Protein AF-A0A2A6CWN9-F1 (afdb_monomer_lite)

Sequence (409 aa):
MPSPPLPPPSSAAPPPFAFLRPDMPEQEVALRCRLATIDPPFKIISTTSLGQHYALFMKRRIRGGYNLFLKSAESREGFPSPVTQPLQIGGPFVREEAEEVARALETRLSRKPLFSLSHQPAKISIPLSRQLVTLYTVPEAVHETSPDCYLEPGDEVYTECRLAGLTFFHSGIYAGDGLVYHFMNEADASFTSMLRSFAPIKGRIVLEPWIDYVRALYEPPDGSWPTVYRVSYAMRVRSGRAIVEWAEIIRNSKAFTHYDIRKRNCQHFSSLCSTGASFSYDMTNGVKSLGCLLLKPGSTIMGGGRISPRRSLSDFQTTEPEYTSMAPTFPTMEDHKPVKATYPYDGTFENFDGKVLKGDCLLPEPLFYLLIGLLIIAVVVIIVLAVLLYRSKRQYKKVGTNEENDEAI

Radius of gyration: 28.7 Å; chains: 1; bounding box: 131×48×82 Å

Secondary structure (DSSP, 8-state):
-PPPPPPPP---PPPTTTT--TT--HHHHHHHHHHTT---S-EEEEE-TTB-EEEEEEEE-TTSSEEEEEEETT--TTS--GGGSPEE-B--B-HHHHHHHHHHHHHHHTSSSPPPTTSPPTTB----SGGGPEEEEPPTHHHHS-GGGT--TT-EEEEEEEETTEEEEEEEEEEETTEEEEEEE-----HHHHHTTTSPEEEEEEEEEHHHHHHTT---TT-PPPPEEEEE-S--SB-HHHHHHHHHHHHHSSTTSEEBTTTBSHHHHHHHHHHSS---SGGGSHHHHHHHHHS---SS-S--S-------GGGGS------------PPPGGG---B----------B-TTS-B---S-S--HHHHHHHHHHHHHHHHHHHHHHHHHHHHHHHHHHHHHHHTTTS--

Organism: Pristionchus pacificus (NCBI:txid54126)

pLDDT: mean 72.6, std 19.78, range [29.19, 97.81]

Foldseek 3Di:
DDDDDDDPPPPDDPPLCPPDDPPDPPLLVQVCVVCSVPPAPDKDWDAFLQGWTKMWGWDADPVGAIWIWIATSPLDPQDPDPLNDTHGFFDGDHPVVNVVLVVVQRVQRHDPPNPQLQDHPPRTHPDPALQQKWWFWDDPVCLPPPCVVPDDAQWKKWWWADDPNDTDTFIWTDHPPQKTKFKAFPDDPDVVVLVVLVDFTFMAIDIDGSNCSQCQNHDDVVPDGTTMITIDGSAQSHDSNSLNVVSVVVRPDPPQGTDDPAFHHRQQSSSCSRRVFGHGNQNQDPVSVVVCSNRPRHSDPPDPPDDDPPDDPVNSPDPPPPCPPDDPPDDSPPPTDIDRDDDDGQDFTADPVRDTDDRPDDDPPVVVVVVVVVVVVVVVVVVVVVVVVVVVVVVVVVVVVVVVVVVVD

InterPro domains:
  IPR007053 LRAT domain [PF04970] (151-278)
  IPR007053 LRAT domain [PS51934] (160-282)
  IPR053372 Vulval toroid morphogenesis-associated protein [PTHR36948] (1-325)

Structure (mmCIF, N/CA/C/O backbone):
data_AF-A0A2A6CWN9-F1
#
_entry.id   AF-A0A2A6CWN9-F1
#
loop_
_atom_site.group_PDB
_atom_site.id
_atom_site.type_symbol
_atom_site.label_atom_id
_atom_site.label_alt_id
_atom_site.label_comp_id
_atom_site.label_asym_id
_atom_site.label_entity_id
_atom_site.label_seq_id
_atom_site.pdbx_PDB_ins_code
_atom_site.Cartn_x
_atom_site.Cartn_y
_atom_site.Cartn_z
_atom_site.occupancy
_atom_site.B_iso_or_equiv
_atom_site.auth_seq_id
_atom_site.auth_comp_id
_atom_site.auth_asym_id
_atom_site.auth_atom_id
_atom_site.pdbx_PDB_model_num
ATOM 1 N N . MET A 1 1 ? -58.339 -3.499 48.285 1.00 50.09 1 MET A N 1
ATOM 2 C CA . MET A 1 1 ? -58.177 -3.755 46.839 1.00 50.09 1 MET A CA 1
ATOM 3 C C . MET A 1 1 ? -56.914 -4.577 46.652 1.00 50.09 1 MET A C 1
ATOM 5 O O . MET A 1 1 ? -55.934 -4.233 47.306 1.00 50.09 1 MET A O 1
ATOM 9 N N . PRO A 1 2 ? -56.925 -5.666 45.870 1.00 52.50 2 PRO A N 1
ATOM 10 C CA . PRO A 1 2 ? -55.713 -6.434 45.618 1.00 52.50 2 PRO A CA 1
ATOM 11 C C . PRO A 1 2 ? -54.755 -5.615 44.746 1.00 52.50 2 PRO A C 1
ATOM 13 O O . PRO A 1 2 ? -55.181 -4.957 43.797 1.00 52.50 2 PRO A O 1
ATOM 16 N N . SER A 1 3 ? -53.475 -5.624 45.108 1.00 54.97 3 SER A N 1
ATOM 17 C CA . SER A 1 3 ? -52.409 -4.953 44.365 1.00 54.97 3 SER A CA 1
ATOM 18 C C . SER A 1 3 ? -52.314 -5.512 42.941 1.00 54.97 3 SER A C 1
ATOM 20 O O . SER A 1 3 ? -52.465 -6.725 42.765 1.00 54.97 3 SER A O 1
ATOM 22 N N . PRO A 1 4 ? -52.059 -4.671 41.922 1.00 63.31 4 PRO A N 1
ATOM 23 C CA . PRO A 1 4 ? -51.897 -5.152 40.559 1.00 63.31 4 PRO A CA 1
ATOM 24 C C . PRO A 1 4 ? -50.679 -6.087 40.470 1.00 63.31 4 PRO A C 1
ATOM 26 O O . PRO A 1 4 ? -49.675 -5.855 41.152 1.00 63.31 4 PRO A O 1
ATOM 29 N N . PRO A 1 5 ? -50.758 -7.153 39.655 1.00 66.50 5 PRO A N 1
ATOM 30 C CA . PRO A 1 5 ? -49.663 -8.096 39.495 1.00 66.50 5 PRO A CA 1
ATOM 31 C C . PRO A 1 5 ? -48.446 -7.389 38.897 1.00 66.50 5 PRO A C 1
ATOM 33 O O . PRO A 1 5 ? -48.561 -6.607 37.951 1.00 66.50 5 PRO A O 1
ATOM 36 N N . LEU A 1 6 ? -47.274 -7.665 39.471 1.00 64.50 6 LEU A N 1
ATOM 37 C CA . LEU A 1 6 ? -46.003 -7.171 38.956 1.00 64.50 6 LEU A CA 1
ATOM 38 C C . LEU A 1 6 ? -45.772 -7.719 37.537 1.00 64.50 6 LEU A C 1
ATOM 40 O O . LEU A 1 6 ? -46.034 -8.902 37.296 1.00 64.50 6 LEU A O 1
ATOM 44 N N . PRO A 1 7 ? -45.280 -6.888 36.600 1.00 64.50 7 PRO A N 1
ATOM 45 C CA . PRO A 1 7 ? -44.950 -7.349 35.262 1.00 64.50 7 PRO A CA 1
ATOM 46 C C . PRO A 1 7 ? -43.850 -8.419 35.329 1.00 64.50 7 PRO A C 1
ATOM 48 O O . PRO A 1 7 ? -42.964 -8.339 36.188 1.00 64.50 7 PRO A O 1
ATOM 51 N N . PRO A 1 8 ? -43.890 -9.429 34.443 1.00 65.75 8 PRO A N 1
ATOM 52 C CA . PRO A 1 8 ? -42.891 -10.484 34.429 1.00 65.75 8 PRO A CA 1
ATOM 53 C C . PRO A 1 8 ? -41.496 -9.896 34.165 1.00 65.75 8 PRO A C 1
ATOM 55 O O . PRO A 1 8 ? -41.365 -8.938 33.395 1.00 65.75 8 PRO A O 1
ATOM 58 N N . PRO A 1 9 ? -40.440 -10.453 34.783 1.00 55.34 9 PRO A N 1
ATOM 59 C CA . PRO A 1 9 ? -39.079 -10.004 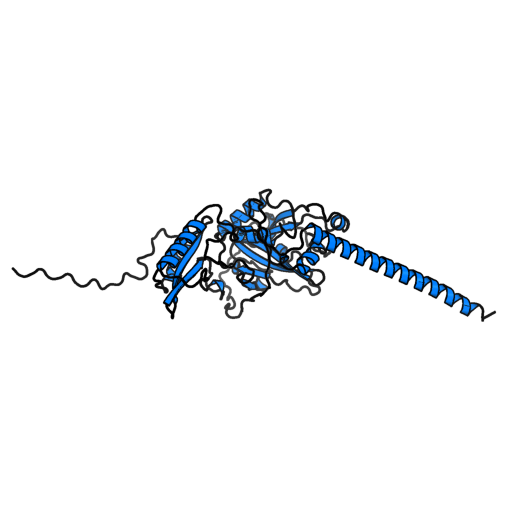34.545 1.00 55.34 9 PRO A CA 1
ATOM 60 C C . PRO A 1 9 ? -38.729 -10.199 33.066 1.00 55.34 9 PRO A C 1
ATOM 62 O O . PRO A 1 9 ? -38.702 -11.318 32.556 1.00 55.34 9 PRO A O 1
ATOM 65 N N . SER A 1 10 ? -38.465 -9.092 32.372 1.00 56.12 10 SER A N 1
ATOM 66 C CA . SER A 1 10 ? -37.973 -9.076 30.994 1.00 56.12 10 SER A CA 1
ATOM 67 C C . SER A 1 10 ? -36.539 -9.616 30.960 1.00 56.12 10 SER A C 1
ATOM 69 O O . SER A 1 10 ? -35.582 -8.847 31.005 1.00 56.12 10 SER A O 1
ATOM 71 N N . SER A 1 11 ? -36.383 -10.943 30.921 1.00 50.06 11 SER A N 1
ATOM 72 C CA . SER A 1 11 ? -35.080 -11.628 30.902 1.00 50.06 11 SER A CA 1
ATOM 73 C C . SER A 1 11 ? -34.638 -12.096 29.511 1.00 50.06 11 SER A C 1
ATOM 75 O O . SER A 1 11 ? -33.681 -12.863 29.402 1.00 50.06 11 SER A O 1
ATOM 77 N N . ALA A 1 12 ? -35.320 -11.689 28.439 1.00 53.09 12 ALA A N 1
ATOM 78 C CA . ALA A 1 12 ? -34.864 -12.004 27.093 1.00 53.09 12 ALA A CA 1
ATOM 79 C C . ALA A 1 12 ? -33.729 -11.041 26.726 1.00 53.09 12 ALA A C 1
ATOM 81 O O . ALA A 1 12 ? -33.971 -9.880 26.394 1.00 53.09 12 ALA A O 1
ATOM 82 N N . ALA A 1 13 ? -32.485 -11.519 26.808 1.00 52.19 13 ALA A N 1
ATOM 83 C CA . ALA A 1 13 ? -31.374 -10.857 26.140 1.00 52.19 13 ALA A CA 1
ATOM 84 C C . ALA A 1 13 ? -31.779 -10.630 24.669 1.00 52.19 13 ALA A C 1
ATOM 86 O O . ALA A 1 13 ? -32.310 -11.558 24.047 1.00 52.19 13 ALA A O 1
ATOM 87 N N . PRO A 1 14 ? -31.606 -9.414 24.122 1.00 51.22 14 PRO A N 1
ATOM 88 C CA . PRO A 1 14 ? -31.990 -9.135 22.747 1.00 51.22 14 PRO A CA 1
ATOM 89 C C . PRO A 1 14 ? -31.297 -10.136 21.813 1.00 51.22 14 PRO A C 1
ATOM 91 O O . PRO A 1 14 ? -30.144 -10.501 22.066 1.00 51.22 14 PRO A O 1
ATOM 94 N N . PRO A 1 15 ? -31.979 -10.608 20.753 1.00 55.19 15 PRO A N 1
ATOM 95 C CA . PRO A 1 15 ? -31.386 -11.562 19.831 1.00 55.19 15 PRO A CA 1
ATOM 96 C C . PRO A 1 15 ? -30.064 -10.997 19.291 1.00 55.19 15 PRO A C 1
ATOM 98 O O . PRO A 1 15 ? -29.973 -9.785 19.072 1.00 55.19 15 PRO A O 1
ATOM 101 N N . PRO A 1 16 ? -29.046 -11.842 19.047 1.00 54.09 16 PRO A N 1
ATOM 102 C CA . PRO A 1 16 ? -27.676 -11.419 18.726 1.00 54.09 16 PRO A CA 1
ATOM 103 C C . PRO A 1 16 ? -27.546 -10.507 17.488 1.00 54.09 16 PRO A C 1
ATOM 105 O O . PRO A 1 16 ? -26.490 -9.926 17.257 1.00 54.09 16 PRO A O 1
ATOM 108 N N . PHE A 1 17 ? -28.627 -10.323 16.726 1.00 53.56 17 PHE A N 1
ATOM 109 C CA . PHE A 1 17 ? -28.700 -9.498 15.522 1.00 53.56 17 PHE A CA 1
ATOM 110 C C . PHE A 1 17 ? -29.562 -8.233 15.660 1.00 53.56 17 PHE A C 1
ATOM 112 O O . PHE A 1 17 ? -29.692 -7.489 14.693 1.00 53.56 17 PHE A O 1
ATOM 119 N N . ALA A 1 18 ? -30.102 -7.927 16.847 1.00 57.31 18 ALA A N 1
ATOM 120 C CA . ALA A 1 18 ? -30.954 -6.750 17.078 1.00 57.31 18 ALA A CA 1
ATOM 121 C C . ALA A 1 18 ? -30.258 -5.394 16.811 1.00 57.31 18 ALA A C 1
ATOM 123 O O . ALA A 1 18 ? -30.911 -4.354 16.793 1.00 57.31 18 ALA A O 1
ATOM 124 N N . PHE A 1 19 ? -28.938 -5.393 16.603 1.00 62.69 19 PHE A N 1
ATOM 125 C CA . PHE A 1 19 ? -28.125 -4.201 16.348 1.00 62.69 19 PHE A CA 1
ATOM 126 C C . PHE A 1 19 ? -27.825 -3.946 14.861 1.00 62.69 19 PHE A C 1
ATOM 128 O O . PHE A 1 19 ? -27.159 -2.956 14.544 1.00 62.69 19 PHE A O 1
ATOM 135 N N . LEU A 1 20 ? -28.258 -4.829 13.954 1.00 67.19 20 LEU A N 1
ATOM 136 C CA . LEU A 1 20 ? -28.062 -4.662 12.514 1.00 67.19 20 LEU A CA 1
ATOM 137 C C . LEU A 1 20 ? -29.257 -3.914 11.917 1.00 67.19 20 LEU A C 1
ATOM 139 O O . LEU A 1 20 ? -30.401 -4.336 12.070 1.00 67.19 20 LEU A O 1
ATOM 143 N N . ARG A 1 21 ? -28.989 -2.794 11.239 1.00 74.31 21 ARG A N 1
ATOM 144 C CA . ARG A 1 21 ? -30.011 -2.077 10.468 1.00 74.31 21 ARG A CA 1
ATOM 145 C C . ARG A 1 21 ? -30.041 -2.617 9.031 1.00 74.31 21 ARG A C 1
ATOM 147 O O . ARG A 1 21 ? -28.970 -2.944 8.520 1.00 74.31 21 ARG A O 1
ATOM 154 N N . PRO A 1 22 ? -31.213 -2.693 8.372 1.00 71.25 22 PRO A N 1
ATOM 155 C CA . PRO A 1 22 ? -31.324 -3.217 7.006 1.00 71.25 22 PRO A CA 1
ATOM 156 C C . PRO A 1 22 ? -30.517 -2.435 5.957 1.00 71.25 22 PRO A C 1
ATOM 158 O O . PRO A 1 22 ? -30.169 -2.984 4.922 1.00 71.25 22 PRO A O 1
ATOM 161 N N . ASP A 1 23 ? -30.229 -1.160 6.220 1.00 79.31 23 ASP A N 1
ATOM 162 C CA . ASP A 1 23 ? -29.526 -0.219 5.339 1.00 79.31 23 ASP A CA 1
ATOM 163 C C . ASP A 1 23 ? -28.018 -0.114 5.630 1.00 79.31 23 ASP A C 1
ATOM 165 O O . ASP A 1 23 ? -27.325 0.750 5.090 1.00 79.31 23 ASP A O 1
ATOM 169 N N . MET A 1 24 ? -27.495 -0.959 6.517 1.00 75.25 24 MET A N 1
ATOM 170 C CA . MET A 1 24 ? -26.108 -0.877 6.952 1.00 75.25 24 MET A CA 1
ATOM 171 C C . MET A 1 24 ? -25.147 -1.394 5.865 1.00 75.25 24 MET A C 1
ATOM 173 O O . MET A 1 24 ? -25.388 -2.470 5.314 1.00 75.25 24 MET A O 1
ATOM 177 N N . PRO A 1 25 ? -24.025 -0.697 5.583 1.00 79.25 25 PRO A N 1
ATOM 178 C CA . PRO A 1 25 ? -23.018 -1.193 4.649 1.00 79.25 25 PRO A CA 1
ATOM 179 C C . PRO A 1 25 ? -22.487 -2.563 5.076 1.00 79.25 25 PRO A C 1
ATOM 181 O O . PRO A 1 25 ? -22.164 -2.770 6.248 1.00 79.25 25 PRO A O 1
ATOM 184 N N . GLU A 1 26 ? -22.324 -3.480 4.123 1.00 77.81 26 GLU A N 1
ATOM 185 C CA . GLU A 1 26 ? -21.864 -4.856 4.366 1.00 77.81 26 GLU A CA 1
ATOM 186 C C . GLU A 1 26 ? -20.556 -4.911 5.177 1.00 77.81 26 GLU A C 1
ATOM 188 O O . GLU A 1 26 ? -20.408 -5.709 6.101 1.00 77.81 26 GLU A O 1
ATOM 193 N N . GLN A 1 27 ? -19.634 -3.982 4.911 1.00 73.69 27 GLN A N 1
ATOM 194 C CA . GLN A 1 27 ? -18.365 -3.866 5.634 1.00 73.69 27 GLN A CA 1
ATOM 195 C C . GLN A 1 27 ? -18.549 -3.479 7.112 1.00 73.69 27 GLN A C 1
ATOM 197 O O . GLN A 1 27 ? -17.802 -3.947 7.976 1.00 73.69 27 GLN A O 1
ATOM 202 N N . GLU A 1 28 ? -19.545 -2.645 7.428 1.00 78.50 28 GLU A N 1
ATOM 203 C CA . GLU A 1 28 ? -19.888 -2.302 8.810 1.00 78.50 28 GLU A CA 1
ATOM 204 C C . GLU A 1 28 ? -20.550 -3.491 9.515 1.00 78.50 28 GLU A C 1
ATOM 206 O O . GLU A 1 28 ? -20.204 -3.786 10.662 1.00 78.50 28 GLU A O 1
ATOM 211 N N . VAL A 1 29 ? -21.445 -4.208 8.825 1.00 79.75 29 VAL A N 1
ATOM 212 C CA . VAL A 1 29 ? -22.069 -5.438 9.336 1.00 79.75 29 VAL A CA 1
ATOM 213 C C . VAL A 1 29 ? -20.996 -6.471 9.678 1.00 79.75 29 VAL A C 1
ATOM 215 O O . VAL A 1 29 ? -20.950 -6.950 10.812 1.00 79.75 29 VAL A O 1
ATOM 218 N N . ALA A 1 30 ? -20.073 -6.748 8.752 1.00 76.69 30 ALA A N 1
ATOM 219 C CA . ALA A 1 30 ? -18.968 -7.680 8.962 1.00 76.69 30 ALA A CA 1
ATOM 220 C C . ALA A 1 30 ? -18.118 -7.286 10.180 1.00 76.69 30 ALA A C 1
ATOM 222 O O . ALA A 1 30 ? -17.830 -8.109 11.052 1.00 76.69 30 ALA A O 1
ATOM 223 N N . LEU A 1 31 ? -17.766 -6.003 10.300 1.00 78.06 31 LEU A N 1
ATOM 224 C CA . LEU A 1 31 ? -16.998 -5.503 11.435 1.00 78.06 31 LEU A CA 1
ATOM 225 C C . LEU A 1 31 ? -17.770 -5.625 12.761 1.00 78.06 31 LEU A C 1
ATOM 227 O O . LEU A 1 31 ? -17.187 -6.010 13.777 1.00 78.06 31 LEU A O 1
ATOM 231 N N . ARG A 1 32 ? -19.079 -5.340 12.770 1.00 79.25 32 ARG A N 1
ATOM 232 C CA . ARG A 1 32 ? -19.946 -5.511 13.948 1.00 79.25 32 ARG A CA 1
ATOM 233 C C . ARG A 1 32 ? -20.027 -6.965 14.381 1.00 79.25 32 ARG A C 1
ATOM 235 O O . ARG A 1 32 ? -19.827 -7.219 15.566 1.00 79.25 32 ARG A O 1
ATOM 242 N N . CYS A 1 33 ? -20.244 -7.886 13.445 1.00 77.75 33 CYS A N 1
ATOM 243 C CA . CYS A 1 33 ? -20.279 -9.324 13.701 1.00 77.75 33 CYS A CA 1
ATOM 244 C C . CYS A 1 33 ? -18.943 -9.823 14.271 1.00 77.75 33 CYS A C 1
ATOM 246 O O . CYS A 1 33 ? -18.926 -10.476 15.313 1.00 77.75 33 CYS A O 1
ATOM 248 N N . ARG A 1 34 ? -17.806 -9.428 13.678 1.00 74.00 34 ARG A N 1
ATOM 249 C CA . ARG A 1 34 ? -16.463 -9.802 14.170 1.00 74.00 34 ARG A CA 1
ATOM 250 C C . ARG A 1 34 ? -16.163 -9.291 15.574 1.00 74.00 34 ARG A C 1
ATOM 252 O O . ARG A 1 34 ? -15.352 -9.879 16.283 1.00 74.00 34 ARG A O 1
ATOM 259 N N . LEU A 1 35 ? -16.761 -8.167 15.951 1.00 75.44 35 LEU A N 1
ATOM 260 C CA . LEU A 1 35 ? -16.602 -7.580 17.274 1.00 75.44 35 LEU A CA 1
ATOM 261 C C . LEU A 1 35 ? -17.683 -8.027 18.251 1.00 75.44 35 LEU A C 1
ATOM 263 O O . LEU A 1 35 ? -17.567 -7.667 19.407 1.00 75.44 35 LEU A O 1
ATOM 267 N N . ALA A 1 36 ? -18.720 -8.758 17.839 1.00 73.25 36 ALA A N 1
ATOM 268 C CA . ALA A 1 36 ? -19.798 -9.176 18.740 1.00 73.25 36 ALA A CA 1
ATOM 269 C C . ALA A 1 36 ? -19.310 -10.154 19.823 1.00 73.25 36 ALA A C 1
ATOM 271 O O . ALA A 1 36 ? -19.887 -10.229 20.900 1.00 73.25 36 ALA A O 1
ATOM 272 N N . THR A 1 37 ? -18.213 -10.865 19.556 1.00 70.56 37 THR A N 1
ATOM 273 C CA . THR A 1 37 ? -17.527 -11.751 20.511 1.00 70.56 37 THR A CA 1
ATOM 274 C C . THR A 1 37 ? -16.668 -11.000 21.527 1.00 70.56 37 THR A C 1
ATOM 276 O O . THR A 1 37 ? -16.209 -11.582 22.508 1.00 70.56 37 THR A O 1
ATOM 279 N N . ILE A 1 38 ? -16.433 -9.709 21.295 1.00 68.56 38 ILE A N 1
ATOM 280 C CA . ILE A 1 38 ? -15.709 -8.825 22.196 1.00 68.56 38 ILE A CA 1
ATOM 281 C C . ILE A 1 38 ? -16.766 -7.885 22.773 1.00 68.56 38 ILE A C 1
ATOM 283 O O . ILE A 1 38 ? -17.330 -7.078 22.043 1.00 68.56 38 ILE A O 1
ATOM 287 N N . ASP A 1 39 ? -17.034 -7.965 24.074 1.00 75.31 39 ASP A N 1
ATOM 288 C CA . ASP A 1 39 ? -17.873 -6.983 24.773 1.00 75.31 39 ASP A CA 1
ATOM 289 C C . ASP A 1 39 ? -16.965 -5.975 25.497 1.00 75.31 39 ASP A C 1
ATOM 291 O O . ASP A 1 39 ? -16.680 -6.119 26.691 1.00 75.31 39 ASP A O 1
ATOM 295 N N . PRO A 1 40 ? -16.336 -5.028 24.769 1.00 79.12 40 PRO A N 1
ATOM 296 C CA . PRO A 1 40 ? -15.417 -4.101 25.386 1.00 79.12 40 PRO A CA 1
ATOM 297 C C . PRO A 1 40 ? -16.202 -3.047 26.179 1.00 79.12 40 PRO A C 1
ATOM 299 O O . PRO A 1 40 ? -17.276 -2.615 25.763 1.00 79.12 40 PRO A O 1
ATOM 302 N N . PRO A 1 41 ? -15.612 -2.501 27.253 1.00 80.56 41 PRO A N 1
ATOM 303 C CA . PRO A 1 41 ? -16.215 -1.411 28.024 1.00 80.56 41 PRO A CA 1
ATOM 304 C C . PRO A 1 41 ? -16.413 -0.119 27.211 1.00 80.56 41 PRO A C 1
ATOM 306 O O . PRO A 1 41 ? -17.101 0.791 27.666 1.00 80.56 41 PRO A O 1
ATOM 309 N N . PHE A 1 42 ? -15.784 -0.024 26.035 1.00 88.62 42 PHE A N 1
ATOM 310 C CA . PHE A 1 42 ? -15.927 1.071 25.085 1.00 88.62 42 PHE A CA 1
ATOM 311 C C . PHE A 1 42 ? -15.597 0.596 23.671 1.00 88.62 42 PHE A C 1
ATOM 313 O O . PHE A 1 42 ? -14.599 -0.106 23.459 1.00 88.62 42 PHE A O 1
ATOM 320 N N . LYS A 1 43 ? -16.410 1.029 22.706 1.00 92.38 43 LYS A N 1
ATOM 321 C CA . LYS A 1 43 ? -16.257 0.723 21.285 1.00 92.38 43 LYS A CA 1
ATOM 322 C C . LYS A 1 43 ? -16.817 1.856 20.435 1.00 92.38 43 LYS A C 1
ATOM 324 O O . LYS A 1 43 ? -17.952 2.277 20.629 1.00 92.38 43 LYS A O 1
ATOM 329 N N . ILE A 1 44 ? -16.030 2.284 19.460 1.00 93.06 44 ILE A N 1
ATOM 330 C CA . ILE A 1 44 ? -16.440 3.145 18.354 1.00 93.06 44 ILE A CA 1
ATOM 331 C C . ILE A 1 44 ? -16.360 2.300 17.088 1.00 93.06 44 ILE A C 1
ATOM 333 O O . ILE A 1 44 ? -15.353 1.635 16.854 1.00 93.06 44 ILE A O 1
ATOM 337 N N . ILE A 1 45 ? -17.403 2.342 16.266 1.00 91.69 45 ILE A N 1
ATOM 338 C CA . ILE A 1 45 ? -17.352 1.888 14.875 1.00 91.69 45 ILE A CA 1
ATOM 339 C C . ILE A 1 45 ? -17.625 3.111 14.020 1.00 91.69 45 ILE A C 1
ATOM 341 O O . ILE A 1 45 ? -18.619 3.798 14.246 1.00 91.69 45 ILE A O 1
ATOM 345 N N . SER A 1 46 ? -16.731 3.394 13.082 1.00 91.75 46 SER A N 1
ATOM 346 C CA . SER A 1 46 ? -16.802 4.604 12.274 1.00 91.75 46 SER A CA 1
ATOM 347 C C . SER A 1 46 ? -16.149 4.377 10.911 1.00 91.75 46 SER A C 1
ATOM 349 O O . SER A 1 46 ? -15.655 3.285 10.608 1.00 91.75 46 SER A O 1
ATOM 351 N N . THR A 1 47 ? -16.158 5.417 10.086 1.00 88.50 47 THR A N 1
ATOM 352 C CA . THR A 1 47 ? -15.599 5.409 8.734 1.00 88.50 47 THR A CA 1
ATOM 353 C C . THR A 1 47 ? -14.604 6.552 8.609 1.00 88.50 47 THR A C 1
ATOM 355 O O . THR A 1 47 ? -14.860 7.667 9.064 1.00 88.50 47 THR A O 1
ATOM 358 N N . THR A 1 48 ? -13.442 6.293 8.013 1.00 85.75 48 THR A N 1
ATOM 359 C CA . THR A 1 48 ? -12.477 7.358 7.720 1.00 85.75 48 THR A CA 1
ATOM 360 C C . THR A 1 48 ? -13.064 8.351 6.706 1.00 85.75 48 THR A C 1
ATOM 362 O O . THR A 1 48 ? -13.990 8.037 5.959 1.00 85.75 48 THR A O 1
ATOM 365 N N . SER A 1 49 ? -12.465 9.537 6.579 1.00 80.94 49 SER A N 1
ATOM 366 C CA . SER A 1 49 ? -12.833 10.546 5.568 1.00 80.94 49 SER A CA 1
ATOM 367 C C . SER A 1 49 ? -12.610 10.092 4.121 1.00 80.94 49 SER A C 1
ATOM 369 O O . SER A 1 49 ? -12.986 10.785 3.171 1.00 80.94 49 SER A O 1
ATOM 371 N N . LEU A 1 50 ? -11.979 8.930 3.975 1.00 76.31 50 LEU A N 1
ATOM 372 C CA . LEU A 1 50 ? -11.613 8.266 2.740 1.00 76.31 50 LEU A CA 1
ATOM 373 C C . LEU A 1 50 ? -12.362 6.926 2.552 1.00 76.31 50 LEU A C 1
ATOM 375 O O . LEU A 1 50 ? -12.074 6.201 1.606 1.00 76.31 50 LEU A O 1
ATOM 379 N N . GLY A 1 51 ? -13.346 6.617 3.408 1.00 79.25 51 GLY A N 1
ATOM 380 C CA . GLY A 1 51 ? -14.313 5.534 3.189 1.00 79.25 51 GLY A CA 1
ATOM 381 C C . GLY A 1 51 ? -13.968 4.177 3.810 1.00 79.25 51 GLY A C 1
ATOM 382 O O . GLY A 1 51 ? -14.732 3.234 3.640 1.00 79.25 51 GLY A O 1
ATOM 383 N N . GLN A 1 52 ? -12.863 4.046 4.547 1.00 83.12 52 GLN A N 1
ATOM 384 C CA . GLN A 1 52 ? -12.520 2.793 5.226 1.00 83.12 52 GLN A CA 1
ATOM 385 C C . GLN A 1 52 ? -13.296 2.654 6.538 1.00 83.12 52 GLN A C 1
ATOM 387 O O . GLN A 1 52 ? -13.132 3.470 7.446 1.00 83.12 52 GLN A O 1
ATOM 392 N N . HIS A 1 53 ? -14.061 1.574 6.686 1.00 87.06 53 HIS A N 1
ATOM 393 C CA . HIS A 1 53 ? -14.675 1.223 7.966 1.00 87.06 53 HIS A CA 1
ATOM 394 C C . HIS A 1 53 ? -13.633 0.682 8.952 1.00 87.06 53 HIS A C 1
ATOM 396 O O . HIS A 1 53 ? -12.768 -0.130 8.593 1.00 87.06 53 HIS A O 1
ATOM 402 N N . TYR A 1 54 ? -13.720 1.115 10.206 1.00 88.88 54 TYR A N 1
ATOM 403 C CA . TYR A 1 54 ? -12.842 0.672 11.282 1.00 88.88 54 TYR A CA 1
ATOM 404 C C . TYR A 1 54 ? -13.560 0.667 12.630 1.00 88.88 54 TYR A C 1
ATOM 406 O O . TYR A 1 54 ? -14.611 1.281 12.818 1.00 88.88 54 TYR A O 1
ATOM 414 N N . ALA A 1 55 ? -12.961 -0.037 13.584 1.00 90.94 55 ALA A N 1
ATOM 415 C CA . ALA A 1 55 ? -13.372 -0.038 14.969 1.00 90.94 55 ALA A CA 1
ATOM 416 C C . ALA A 1 55 ? -12.215 0.335 15.881 1.00 90.94 55 ALA A C 1
ATOM 418 O O . ALA A 1 55 ? -11.101 -0.170 15.731 1.00 90.94 55 ALA A O 1
ATOM 419 N N . LEU A 1 56 ? -12.523 1.177 16.858 1.00 92.38 56 LEU A N 1
ATOM 420 C CA . LEU A 1 56 ? -11.682 1.450 18.009 1.00 92.38 56 LEU A CA 1
ATOM 421 C C . LEU A 1 56 ? -12.333 0.822 19.225 1.00 92.38 56 LEU A C 1
ATOM 423 O O . LEU A 1 56 ? -13.532 0.990 19.436 1.00 92.38 56 LEU A O 1
ATOM 427 N N . PHE A 1 57 ? -11.570 0.107 20.035 1.00 93.19 57 PHE A N 1
ATOM 428 C CA . PHE A 1 57 ? -12.117 -0.479 21.250 1.00 93.19 57 PHE A CA 1
ATOM 429 C C . PHE A 1 57 ? -11.060 -0.643 22.329 1.00 93.19 57 PHE A C 1
ATOM 431 O O . PHE A 1 57 ? -9.860 -0.733 22.061 1.00 93.19 57 PHE A O 1
ATOM 438 N N . MET A 1 58 ? -11.527 -0.680 23.572 1.00 93.88 58 MET A N 1
ATOM 439 C CA . MET A 1 58 ? -10.664 -0.784 24.743 1.00 93.88 58 MET A CA 1
ATOM 440 C C . MET A 1 58 ? -10.635 -2.214 25.268 1.00 93.88 58 MET A C 1
ATOM 442 O O . MET A 1 58 ? -11.662 -2.889 25.319 1.00 93.88 58 MET A O 1
ATOM 446 N N . LYS A 1 59 ? -9.471 -2.660 25.740 1.00 93.06 59 LYS A N 1
ATOM 447 C CA . LYS A 1 59 ? -9.338 -3.909 26.502 1.00 93.06 59 LYS A CA 1
ATOM 448 C C . LYS A 1 59 ? -8.735 -3.617 27.867 1.00 93.06 59 LYS A C 1
ATOM 450 O O . LYS A 1 59 ? -7.684 -2.981 27.960 1.00 93.06 59 LYS A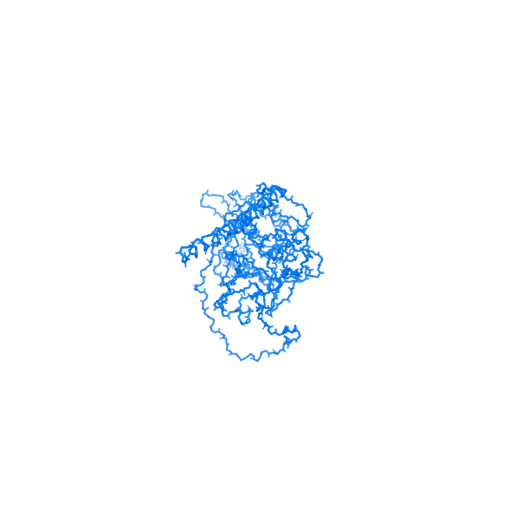 O 1
ATOM 455 N N . ARG A 1 60 ? -9.387 -4.102 28.926 1.00 92.50 60 ARG A N 1
ATOM 456 C CA . ARG A 1 60 ? -8.880 -3.997 30.300 1.00 92.50 60 ARG A CA 1
ATOM 457 C C . ARG A 1 60 ? -7.602 -4.825 30.453 1.00 92.50 60 ARG A C 1
ATOM 459 O O . ARG A 1 60 ? -7.529 -5.957 29.974 1.00 92.50 60 ARG A O 1
ATOM 466 N N . ARG A 1 61 ? -6.596 -4.273 31.131 1.00 92.50 61 ARG A N 1
ATOM 467 C CA . ARG A 1 61 ? -5.350 -4.981 31.464 1.00 92.50 61 ARG A CA 1
ATOM 468 C C . ARG A 1 61 ? -5.492 -5.722 32.795 1.00 92.50 61 ARG A C 1
ATOM 470 O O . ARG A 1 61 ? -6.214 -5.277 33.684 1.00 92.50 61 ARG A O 1
ATOM 477 N N . ILE A 1 62 ? -4.717 -6.796 32.966 1.00 91.69 62 ILE A N 1
ATOM 478 C CA . ILE A 1 62 ? -4.678 -7.585 34.213 1.00 91.69 62 ILE A CA 1
ATOM 479 C C . ILE A 1 62 ? -4.257 -6.714 35.409 1.00 91.69 62 ILE A C 1
ATOM 481 O O . ILE A 1 62 ? -4.861 -6.786 36.471 1.00 91.69 62 ILE A O 1
ATOM 485 N N . ARG A 1 63 ? -3.256 -5.842 35.227 1.00 91.75 63 ARG A N 1
ATOM 486 C CA . ARG A 1 63 ? -2.725 -4.950 36.277 1.00 91.75 63 ARG A CA 1
ATOM 487 C C . ARG A 1 63 ? -3.464 -3.606 36.388 1.00 91.75 63 ARG A C 1
ATOM 489 O O . ARG A 1 63 ? -2.899 -2.642 36.888 1.00 91.75 63 ARG A O 1
ATOM 496 N N . GLY A 1 64 ? -4.702 -3.531 35.901 1.00 91.38 64 GLY A N 1
ATOM 497 C CA . GLY A 1 64 ? -5.463 -2.284 35.842 1.00 91.38 64 GLY A CA 1
ATOM 498 C C . GLY A 1 64 ? -5.103 -1.397 34.643 1.00 91.38 64 GLY A C 1
ATOM 499 O O . GLY A 1 64 ? -4.075 -1.571 33.984 1.00 91.38 64 GLY A O 1
ATOM 500 N N . GLY A 1 65 ? -6.005 -0.462 34.340 1.00 92.88 65 GLY A N 1
ATOM 501 C CA . GLY A 1 65 ? -5.954 0.372 33.140 1.00 92.88 65 GLY A CA 1
ATOM 502 C C . GLY A 1 65 ? -6.450 -0.333 31.874 1.00 92.88 65 GLY A C 1
ATOM 503 O O . GLY A 1 65 ? -6.927 -1.475 31.904 1.00 92.88 65 GLY A O 1
ATOM 504 N N . TYR A 1 66 ? -6.327 0.370 30.753 1.00 94.38 66 TYR A N 1
ATOM 505 C CA . TYR A 1 66 ? -6.856 -0.024 29.451 1.00 94.38 66 TYR A CA 1
ATOM 506 C C . TYR A 1 66 ? -5.804 0.133 28.358 1.00 94.38 66 TYR A C 1
ATOM 508 O O . TYR A 1 66 ? -4.964 1.026 28.417 1.00 94.38 66 TYR A O 1
ATOM 516 N N . ASN A 1 67 ? -5.872 -0.746 27.362 1.00 93.50 67 ASN A N 1
ATOM 517 C CA . ASN A 1 67 ? -5.179 -0.595 26.088 1.00 93.50 67 ASN A CA 1
ATOM 518 C C . ASN A 1 67 ? -6.216 -0.264 25.011 1.00 93.50 67 ASN A C 1
ATOM 520 O O . ASN A 1 67 ? -7.306 -0.847 25.013 1.00 93.50 67 ASN A O 1
ATOM 524 N N . LEU A 1 68 ? -5.858 0.623 24.084 1.00 93.00 68 LEU A N 1
ATOM 525 C CA . LEU A 1 68 ? -6.689 0.975 22.937 1.00 93.00 68 LEU A CA 1
ATOM 526 C C . LEU A 1 68 ? -6.246 0.195 21.697 1.00 93.00 68 LEU A C 1
ATOM 528 O O . LEU A 1 68 ? -5.054 0.139 21.381 1.00 93.00 68 LEU A O 1
ATOM 532 N N . PHE A 1 69 ? -7.216 -0.382 20.996 1.00 91.38 69 PHE A N 1
ATOM 533 C CA . PHE A 1 69 ? -7.001 -1.171 19.793 1.00 91.38 69 PHE A CA 1
ATOM 534 C C . PHE A 1 69 ? -7.766 -0.597 18.604 1.00 91.38 69 PHE A C 1
ATOM 536 O O . PHE A 1 69 ? -8.877 -0.095 18.762 1.00 91.38 69 PHE A O 1
ATOM 543 N N . LEU A 1 70 ? -7.175 -0.727 17.419 1.00 88.69 70 LEU A N 1
ATOM 544 C CA . LEU A 1 70 ? -7.743 -0.393 16.120 1.00 88.69 70 LEU A CA 1
ATOM 545 C C . LEU A 1 70 ? -7.892 -1.671 15.289 1.00 88.69 70 LEU A C 1
ATOM 547 O O . LEU A 1 70 ? -6.952 -2.455 15.174 1.00 88.69 70 LEU A O 1
ATOM 551 N N . LYS A 1 71 ? -9.053 -1.869 14.667 1.00 86.44 71 LYS A N 1
ATOM 552 C CA . LYS A 1 71 ? -9.285 -2.947 13.698 1.00 86.44 71 LYS A CA 1
ATOM 553 C C . LYS A 1 71 ? -9.989 -2.395 12.464 1.00 86.44 71 LYS A C 1
ATOM 555 O O . LYS A 1 71 ? -11.040 -1.778 12.595 1.00 86.44 71 LYS A O 1
ATOM 560 N N . SER A 1 72 ? -9.433 -2.612 11.275 1.00 81.88 72 SER A N 1
ATOM 561 C CA . SER A 1 72 ? -10.086 -2.246 10.013 1.00 81.88 72 SER A CA 1
ATOM 562 C C . SER A 1 72 ? -11.058 -3.341 9.554 1.00 81.88 72 SER A C 1
ATOM 564 O O . SER A 1 72 ? -10.854 -4.533 9.816 1.00 81.88 72 SER A O 1
ATOM 566 N N . ALA A 1 73 ? -12.123 -2.942 8.854 1.00 75.19 73 ALA A N 1
ATOM 567 C CA . ALA A 1 73 ? -13.077 -3.871 8.243 1.00 75.19 73 ALA A CA 1
ATOM 568 C C . ALA A 1 73 ? -12.437 -4.744 7.149 1.00 75.19 73 ALA A C 1
ATOM 570 O O . ALA A 1 73 ? -12.811 -5.904 6.997 1.00 75.19 73 ALA A O 1
ATOM 571 N N . GLU A 1 74 ? -11.408 -4.235 6.466 1.00 67.62 74 GLU A N 1
ATOM 572 C CA . GLU A 1 74 ? -10.666 -4.968 5.427 1.00 67.62 74 GLU A CA 1
ATOM 573 C C . GLU A 1 74 ? -9.671 -6.011 5.971 1.00 67.62 74 GLU A C 1
ATOM 575 O O . GLU A 1 74 ? -8.895 -6.585 5.212 1.00 67.62 74 GLU A O 1
ATOM 580 N N . SER A 1 75 ? -9.689 -6.316 7.274 1.00 63.00 75 SER A N 1
ATOM 581 C CA . SER A 1 75 ? -9.028 -7.525 7.783 1.00 63.00 75 SER A CA 1
ATOM 582 C C . SER A 1 75 ? -9.707 -8.771 7.186 1.00 63.00 75 SER A C 1
ATOM 584 O O . SER A 1 75 ? -10.663 -9.281 7.766 1.00 63.00 75 SER A O 1
ATOM 586 N N . ARG A 1 76 ? -9.276 -9.214 5.992 1.00 62.12 76 ARG A N 1
ATOM 587 C CA . ARG A 1 76 ? -9.881 -10.347 5.272 1.00 62.12 76 ARG A CA 1
ATOM 588 C C . ARG A 1 76 ? -9.871 -11.612 6.125 1.00 62.12 76 ARG A C 1
ATOM 590 O O . ARG A 1 76 ? -8.861 -11.955 6.743 1.00 62.12 76 ARG A O 1
ATOM 597 N N . GLU A 1 77 ? -11.002 -12.307 6.124 1.00 51.09 77 GLU A N 1
ATOM 598 C CA . GLU A 1 77 ? -11.118 -13.655 6.675 1.00 51.09 77 GLU A CA 1
ATOM 599 C C . GLU A 1 77 ? -10.384 -14.646 5.759 1.00 51.09 77 GLU A C 1
ATOM 601 O O . GLU A 1 77 ? -10.299 -14.443 4.551 1.00 51.09 77 GLU A O 1
ATOM 606 N N . GLY A 1 78 ? -9.773 -15.679 6.338 1.00 54.25 78 GLY A N 1
ATOM 607 C CA . GLY A 1 78 ? -9.031 -16.704 5.591 1.00 54.25 78 GLY A CA 1
ATOM 608 C C . GLY A 1 78 ? -7.542 -16.423 5.374 1.00 54.25 78 GLY A C 1
ATOM 609 O O . GLY A 1 78 ? -6.793 -17.357 5.115 1.00 54.25 78 GLY A O 1
ATOM 610 N N . PHE A 1 79 ? -7.068 -15.188 5.567 1.00 54.78 79 PHE A N 1
ATOM 611 C CA . PHE A 1 79 ? -5.630 -14.916 5.617 1.00 54.78 79 PHE A CA 1
ATOM 612 C C . PHE A 1 79 ? -5.172 -14.847 7.076 1.00 54.78 79 PHE A C 1
ATOM 614 O O . PHE A 1 79 ? -5.542 -13.894 7.769 1.00 54.78 79 PHE A O 1
ATOM 621 N N . PRO A 1 80 ? -4.359 -15.804 7.568 1.00 48.22 80 PRO A N 1
ATOM 622 C CA . PRO A 1 80 ? -3.769 -15.739 8.901 1.00 48.22 80 PRO A CA 1
ATOM 623 C C . PRO A 1 80 ? -2.761 -14.586 8.939 1.00 48.22 80 PRO A C 1
ATOM 625 O O . PRO A 1 80 ? -1.558 -14.734 8.727 1.00 48.22 80 PRO A O 1
ATOM 628 N N . SER A 1 81 ? -3.279 -13.378 9.140 1.00 48.19 81 SER A N 1
ATOM 629 C CA . SER A 1 81 ? -2.488 -12.167 9.220 1.00 48.19 81 SER A CA 1
ATOM 630 C C . SER A 1 81 ? -2.292 -11.729 10.656 1.00 48.19 81 SER A C 1
ATOM 632 O O . SER A 1 81 ? -3.281 -11.634 11.381 1.00 48.19 81 SER A O 1
ATOM 634 N N . PRO A 1 82 ? -1.082 -11.306 11.057 1.00 47.34 82 PRO A N 1
ATOM 635 C CA . PRO A 1 82 ? -0.916 -10.426 12.210 1.00 47.34 82 PRO A CA 1
ATOM 636 C C . PRO A 1 82 ? -1.824 -9.179 12.139 1.00 47.34 82 PRO A C 1
ATOM 638 O O . PRO A 1 82 ? -2.192 -8.650 13.177 1.00 47.34 82 PRO A O 1
ATOM 641 N N . VAL A 1 83 ? -2.242 -8.750 10.939 1.00 50.81 83 VAL A N 1
ATOM 642 C CA . VAL A 1 83 ? -3.192 -7.649 10.674 1.00 50.81 83 VAL A CA 1
ATOM 643 C C . VAL A 1 83 ? -4.652 -8.029 10.976 1.00 50.81 83 VAL A C 1
ATOM 645 O O . VAL A 1 83 ? -5.492 -7.151 11.160 1.00 50.81 83 VAL A O 1
ATOM 648 N N . THR A 1 84 ? -4.988 -9.323 11.095 1.00 56.94 84 THR A N 1
ATOM 649 C CA . THR A 1 84 ? -6.301 -9.726 11.645 1.00 56.94 84 THR A CA 1
ATOM 650 C C . THR A 1 84 ? -6.383 -9.452 13.145 1.00 56.94 84 THR A C 1
ATOM 652 O O . THR A 1 84 ? -7.486 -9.261 13.681 1.00 56.94 84 THR A O 1
ATOM 655 N N . GLN A 1 85 ? -5.226 -9.405 13.823 1.00 72.50 85 GLN A N 1
ATOM 656 C CA . GLN A 1 85 ? -5.177 -8.988 15.208 1.00 72.50 85 GLN A CA 1
ATOM 657 C C . GLN A 1 85 ? -5.392 -7.474 15.285 1.00 72.50 85 GLN A C 1
ATOM 659 O O . GLN A 1 85 ? -4.800 -6.714 14.519 1.00 72.50 85 GLN A O 1
ATOM 664 N N . PRO A 1 86 ? -6.235 -7.020 16.218 1.00 81.06 86 PRO A N 1
ATOM 665 C CA . PRO A 1 86 ? -6.393 -5.603 16.493 1.00 81.06 86 PRO A CA 1
ATOM 666 C C . PRO A 1 86 ? -5.032 -4.951 16.775 1.00 81.06 86 PRO A C 1
ATOM 668 O O . PRO A 1 86 ? -4.283 -5.416 17.637 1.00 81.06 86 PRO A O 1
ATOM 671 N N . LEU A 1 87 ? -4.721 -3.863 16.073 1.00 84.81 87 LEU A N 1
ATOM 672 C CA . LEU A 1 87 ? -3.506 -3.088 16.283 1.00 84.81 87 LEU A CA 1
ATOM 673 C C . LEU A 1 87 ? -3.621 -2.326 17.603 1.00 84.81 87 LEU A C 1
ATOM 675 O O . LEU A 1 87 ? -4.513 -1.496 17.754 1.00 84.81 87 LEU A O 1
ATOM 679 N N . GLN A 1 88 ? -2.707 -2.551 18.544 1.00 89.19 88 GLN A N 1
ATOM 680 C CA . GLN A 1 88 ? -2.600 -1.689 19.718 1.00 89.19 88 GLN A CA 1
ATOM 681 C C . GLN A 1 88 ? -2.022 -0.328 19.296 1.00 89.19 88 GLN A C 1
ATOM 683 O O . GLN A 1 88 ? -0.911 -0.272 18.780 1.00 89.19 88 GLN A O 1
ATOM 688 N N . ILE A 1 89 ? -2.764 0.758 19.523 1.00 86.94 89 ILE A N 1
ATOM 689 C CA . ILE A 1 89 ? -2.417 2.109 19.033 1.00 86.94 89 ILE A CA 1
ATOM 690 C C . ILE A 1 89 ? -1.971 3.079 20.135 1.00 86.94 89 ILE A C 1
ATOM 692 O O . ILE A 1 89 ? -1.757 4.262 19.877 1.00 86.94 89 ILE A O 1
ATOM 696 N N . GLY A 1 90 ? -1.839 2.601 21.372 1.00 83.62 90 GLY A N 1
ATOM 697 C CA . GLY A 1 90 ? -1.470 3.431 22.514 1.00 83.62 90 GLY A CA 1
ATOM 698 C C . GLY A 1 90 ? -1.042 2.634 23.744 1.00 83.62 90 GLY A C 1
ATOM 699 O O . GLY A 1 90 ? -1.093 1.398 23.770 1.00 83.62 90 GLY A O 1
ATOM 700 N N . GLY A 1 91 ? -0.568 3.372 24.748 1.00 81.19 91 GLY A N 1
ATOM 701 C CA . GLY A 1 91 ? -0.032 2.837 25.995 1.00 81.19 91 GLY A CA 1
ATOM 702 C C . GLY A 1 91 ? -1.100 2.472 27.033 1.00 81.19 91 GLY A C 1
ATOM 703 O O . GLY A 1 91 ? -2.284 2.376 26.712 1.00 81.19 91 GLY A O 1
ATOM 704 N N . PRO A 1 92 ? -0.683 2.244 28.290 1.00 89.75 92 PRO A N 1
ATOM 705 C CA . PRO A 1 92 ? -1.604 2.128 29.408 1.00 89.75 92 PRO A CA 1
ATOM 706 C C . PRO A 1 92 ? -2.359 3.437 29.593 1.00 89.75 92 PRO A C 1
ATOM 708 O O . PRO A 1 92 ? -1.732 4.469 29.810 1.00 89.75 92 PRO A O 1
ATOM 711 N N . PHE A 1 93 ? -3.679 3.367 29.597 1.00 93.31 93 PHE A N 1
ATOM 712 C CA . PHE A 1 93 ? -4.529 4.512 29.882 1.00 93.31 93 PHE A CA 1
ATOM 713 C C . PHE A 1 93 ? -5.411 4.238 31.099 1.00 93.31 93 PHE A C 1
ATOM 715 O O . PHE A 1 93 ? -5.798 3.090 31.365 1.00 93.31 93 PHE A O 1
ATOM 722 N N . VAL A 1 94 ? -5.777 5.299 31.814 1.00 95.12 94 VAL A N 1
ATOM 723 C CA . VAL A 1 94 ? -7.016 5.280 32.606 1.00 95.12 94 VAL A CA 1
ATOM 724 C C . VAL A 1 94 ? -8.219 5.285 31.658 1.00 95.12 94 VAL A C 1
ATOM 726 O O . VAL A 1 94 ? -8.068 5.537 30.462 1.00 95.12 94 VAL A O 1
ATOM 729 N N . ARG A 1 95 ? -9.413 4.939 32.150 1.00 94.06 95 ARG A N 1
ATOM 730 C CA . ARG A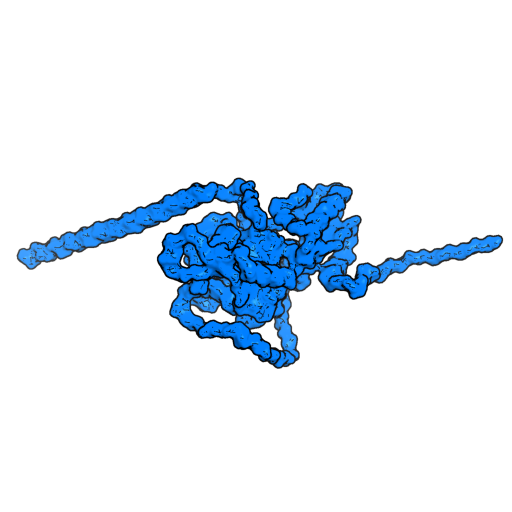 1 95 ? -10.582 4.755 31.276 1.00 94.06 95 ARG A CA 1
ATOM 731 C C . ARG A 1 95 ? -10.899 6.031 30.499 1.00 94.06 95 ARG A C 1
ATOM 733 O O . ARG A 1 95 ? -11.010 5.992 29.283 1.00 94.06 95 ARG A O 1
ATOM 740 N N . GLU A 1 96 ? -11.002 7.142 31.213 1.00 95.06 96 GLU A N 1
ATOM 741 C CA . GLU A 1 96 ? -11.412 8.443 30.690 1.00 95.06 96 GLU A CA 1
ATOM 742 C C . GLU A 1 96 ? -10.428 8.932 29.619 1.00 95.06 96 GLU A C 1
ATOM 744 O O . GLU A 1 96 ? -10.834 9.367 28.545 1.00 95.06 96 GLU A O 1
ATOM 749 N N . GLU A 1 97 ? -9.128 8.757 29.870 1.00 93.88 97 GLU A N 1
ATOM 750 C CA . GLU A 1 97 ? -8.064 9.086 28.921 1.00 93.88 97 GLU A CA 1
ATOM 751 C C . GLU A 1 97 ? -8.130 8.216 27.657 1.00 93.88 97 GLU A C 1
ATOM 753 O O . GLU A 1 97 ? -7.968 8.722 26.549 1.00 93.88 97 GLU A O 1
ATOM 758 N N . ALA A 1 98 ? -8.394 6.912 27.793 1.00 92.62 98 ALA A N 1
ATOM 759 C CA . ALA A 1 98 ? -8.531 6.020 26.643 1.00 92.62 98 ALA A CA 1
ATOM 760 C C . ALA A 1 98 ? -9.721 6.412 25.752 1.00 92.62 98 ALA A C 1
ATOM 762 O O . ALA A 1 98 ? -9.603 6.397 24.525 1.00 92.62 98 ALA A O 1
ATOM 763 N N . GLU A 1 99 ? -10.853 6.772 26.365 1.00 94.44 99 GLU A N 1
ATOM 764 C CA . GLU A 1 99 ? -12.049 7.233 25.657 1.00 94.44 99 GLU A CA 1
ATOM 765 C C . GLU A 1 99 ? -11.798 8.576 24.951 1.00 94.44 99 GLU A C 1
ATOM 767 O O . GLU A 1 99 ? -12.170 8.736 23.786 1.00 94.44 99 GLU A O 1
ATOM 772 N N . GLU A 1 100 ? -11.113 9.517 25.611 1.00 93.75 100 GLU A N 1
ATOM 773 C CA . GLU A 1 100 ? -10.711 10.801 25.025 1.00 93.75 100 GLU A CA 1
ATOM 774 C C . GLU A 1 100 ? -9.789 10.603 23.812 1.00 93.75 100 GLU A C 1
ATOM 776 O O . GLU A 1 100 ? -10.067 11.121 22.727 1.00 93.75 100 GLU A O 1
ATOM 781 N N . VAL A 1 101 ? -8.735 9.792 23.957 1.00 91.81 101 VAL A N 1
ATOM 782 C CA . VAL A 1 101 ? -7.790 9.474 22.874 1.00 91.81 101 VAL A CA 1
ATOM 783 C C . VAL A 1 101 ? -8.506 8.797 21.701 1.00 91.81 101 VAL A C 1
ATOM 785 O O . VAL A 1 101 ? -8.260 9.144 20.543 1.00 91.81 101 VAL A O 1
ATOM 788 N N . ALA A 1 102 ? -9.427 7.869 21.972 1.00 92.69 102 ALA A N 1
ATOM 789 C CA . ALA A 1 102 ? -10.194 7.193 20.930 1.00 92.69 102 ALA A CA 1
ATOM 790 C C . ALA A 1 102 ? -11.104 8.158 20.150 1.00 92.69 102 ALA A C 1
ATOM 792 O O . ALA A 1 102 ? -11.134 8.105 18.919 1.00 92.69 102 ALA A O 1
ATOM 793 N N . ARG A 1 103 ? -11.797 9.079 20.835 1.00 93.56 103 ARG A N 1
ATOM 794 C CA . ARG A 1 103 ? -12.627 10.115 20.190 1.00 93.56 103 ARG A CA 1
ATOM 795 C C . ARG A 1 103 ? -11.794 11.131 19.414 1.00 93.56 103 ARG A C 1
ATOM 797 O O . ARG A 1 103 ? -12.200 11.568 18.334 1.00 93.56 103 ARG A O 1
ATOM 804 N N . ALA A 1 104 ? -10.619 11.494 19.928 1.00 90.19 104 ALA A N 1
ATOM 805 C CA . ALA A 1 104 ? -9.681 12.359 19.222 1.00 90.19 104 ALA A CA 1
ATOM 806 C C . ALA A 1 104 ? -9.197 11.702 17.920 1.00 90.19 104 ALA A C 1
ATOM 808 O O . ALA A 1 104 ? -9.183 12.351 16.870 1.00 90.19 104 ALA A O 1
ATOM 809 N N . LEU A 1 105 ? -8.869 10.404 17.959 1.00 88.81 105 LEU A N 1
ATOM 810 C CA . LEU A 1 105 ? -8.505 9.643 16.766 1.00 88.81 105 LEU A CA 1
ATOM 811 C C . LEU A 1 105 ? -9.663 9.543 15.773 1.00 88.81 105 LEU A C 1
ATOM 813 O O . LEU A 1 105 ? -9.454 9.786 14.588 1.00 88.81 105 LEU A O 1
ATOM 817 N N . GLU A 1 106 ? -10.874 9.235 16.239 1.00 91.50 106 GLU A N 1
ATOM 818 C CA . GLU A 1 106 ? -12.069 9.192 15.391 1.00 91.50 106 GLU A CA 1
ATOM 819 C C . GLU A 1 106 ? -12.302 10.527 14.678 1.00 91.50 106 GLU A C 1
ATOM 821 O O . GLU A 1 106 ? -12.435 10.580 13.454 1.00 91.50 106 GLU A O 1
ATOM 826 N N . THR A 1 107 ? -12.276 11.624 15.435 1.00 89.44 107 THR A N 1
ATOM 827 C CA . THR A 1 107 ? -12.410 12.982 14.898 1.00 89.44 107 THR A CA 1
ATOM 828 C C . THR A 1 107 ? -11.325 13.286 13.868 1.00 89.44 107 THR A C 1
ATOM 830 O O . THR A 1 107 ? -11.555 14.016 12.905 1.00 89.44 107 THR A O 1
ATOM 833 N N . ARG A 1 108 ? -10.114 12.748 14.048 1.00 83.62 108 ARG A N 1
ATOM 834 C CA . ARG A 1 108 ? -9.018 12.973 13.107 1.00 83.62 108 ARG A CA 1
ATOM 835 C C . ARG A 1 108 ? -9.161 12.133 11.840 1.00 83.62 108 ARG A C 1
ATOM 837 O O . ARG A 1 108 ? -8.925 12.667 10.757 1.00 83.62 108 ARG A O 1
ATOM 844 N N . LEU A 1 109 ? -9.551 10.866 11.971 1.00 84.25 109 LEU A N 1
ATOM 845 C CA . LEU A 1 109 ? -9.783 9.949 10.854 1.00 84.25 109 LEU A CA 1
ATOM 846 C C . LEU A 1 109 ? -10.969 10.385 9.990 1.00 84.25 109 LEU A C 1
ATOM 848 O O . LEU A 1 109 ? -10.949 10.118 8.795 1.00 84.25 109 LEU A O 1
ATOM 852 N N . SER A 1 110 ? -11.955 11.094 10.543 1.00 85.94 110 SER A N 1
ATOM 853 C CA . SER A 1 110 ? -13.123 11.598 9.803 1.00 85.94 110 SER A CA 1
ATOM 854 C C . SER A 1 110 ? -12.900 12.930 9.066 1.00 85.94 110 SER A C 1
ATOM 856 O O . SER A 1 110 ? -13.732 13.325 8.249 1.00 85.94 110 SER A O 1
ATOM 858 N N . ARG A 1 111 ? -11.764 13.619 9.264 1.00 81.38 111 ARG A N 1
ATOM 859 C CA . ARG A 1 111 ? -11.455 14.907 8.604 1.00 81.38 111 ARG A CA 1
ATOM 860 C C . ARG A 1 111 ? -10.650 14.748 7.307 1.00 81.38 111 ARG A C 1
ATOM 862 O O . ARG A 1 111 ? -9.841 13.830 7.173 1.00 81.38 111 ARG A O 1
ATOM 869 N N . LYS A 1 112 ? -10.839 15.685 6.366 1.00 70.75 112 LYS A N 1
ATOM 870 C CA . LYS A 1 112 ? -9.978 15.897 5.183 1.00 70.75 112 LYS A CA 1
ATOM 871 C C . LYS A 1 112 ? -9.079 17.140 5.394 1.00 70.75 112 LYS A C 1
ATOM 873 O O . LYS A 1 112 ? -9.579 18.123 5.935 1.00 70.75 112 LYS A O 1
ATOM 878 N N . PRO A 1 113 ? -7.800 17.129 4.966 1.00 60.28 113 PRO A N 1
ATOM 879 C CA . PRO A 1 113 ? -7.051 15.938 4.586 1.00 60.28 113 PRO A CA 1
ATOM 880 C C . PRO A 1 113 ? -6.935 15.001 5.794 1.00 60.28 113 PRO A C 1
ATOM 882 O O . PRO A 1 113 ? -6.791 15.457 6.940 1.00 60.28 113 PRO A O 1
ATOM 885 N N . LEU A 1 114 ? -7.034 13.693 5.531 1.00 58.66 114 LEU A N 1
ATOM 886 C CA . LEU A 1 114 ? -6.686 12.692 6.533 1.00 58.66 114 LEU A CA 1
ATOM 887 C C . LEU A 1 114 ? -5.280 13.062 7.003 1.00 58.66 114 LEU A C 1
ATOM 889 O O . LEU A 1 114 ? -4.442 13.407 6.165 1.00 58.66 114 LEU A O 1
ATOM 893 N N . PHE A 1 115 ? -5.053 13.140 8.316 1.00 53.69 115 PHE A N 1
ATOM 894 C CA . PHE A 1 115 ? -3.733 13.525 8.804 1.00 53.69 115 PHE A CA 1
ATOM 895 C C . PHE A 1 115 ? -2.695 12.691 8.081 1.00 53.69 115 PHE A C 1
ATOM 897 O O . PHE A 1 115 ? -2.850 11.474 7.969 1.00 53.69 115 PHE A O 1
ATOM 904 N N . SER A 1 116 ? -1.661 13.353 7.568 1.00 50.84 116 SER A N 1
ATOM 905 C CA . SER A 1 116 ? -0.481 12.601 7.209 1.00 50.84 116 SER A CA 1
ATOM 906 C C . SER A 1 116 ? -0.114 11.812 8.443 1.00 50.84 116 SER A C 1
ATOM 908 O O . SER A 1 116 ? -0.027 12.383 9.533 1.00 50.84 116 SER A O 1
ATOM 910 N N . LEU A 1 117 ? 0.006 10.502 8.294 1.00 52.72 117 LEU A N 1
ATOM 911 C CA . LEU A 1 117 ? 0.199 9.613 9.424 1.00 52.72 117 LEU A CA 1
ATOM 912 C C . LEU A 1 117 ? 1.520 9.957 10.172 1.00 52.72 117 LEU A C 1
ATOM 914 O O . LEU A 1 117 ? 1.717 9.542 11.308 1.00 52.72 117 LEU A O 1
ATOM 918 N N . SER A 1 118 ? 2.370 10.826 9.609 1.00 49.91 118 SER A N 1
ATOM 919 C CA . SER A 1 118 ? 3.493 11.496 10.281 1.00 49.91 118 SER A CA 1
ATOM 920 C C . SER A 1 118 ? 3.117 12.514 11.379 1.00 49.91 118 SER A C 1
ATOM 922 O O . SER A 1 118 ? 3.983 12.914 12.147 1.00 49.91 118 SER A O 1
ATOM 924 N N . HIS A 1 119 ? 1.849 12.925 11.493 1.00 61.84 119 HIS A N 1
ATOM 925 C CA . HIS A 1 119 ? 1.333 13.892 12.475 1.00 61.84 119 HIS A CA 1
ATOM 926 C C . HIS A 1 119 ? 0.218 13.265 13.322 1.00 61.84 119 HIS A C 1
ATOM 928 O O . HIS A 1 119 ? -0.951 13.667 13.260 1.00 61.84 119 HIS A O 1
ATOM 934 N N . GLN A 1 120 ? 0.573 12.227 14.073 1.00 68.38 120 GLN A N 1
ATOM 935 C CA . GLN A 1 120 ? -0.374 11.496 14.915 1.00 68.38 120 GLN A CA 1
ATOM 936 C C . GLN A 1 120 ? -0.793 12.338 16.128 1.00 68.38 120 GLN A C 1
ATOM 938 O O . GLN A 1 120 ? 0.012 13.134 16.620 1.00 68.38 120 GLN A O 1
ATOM 943 N N . PRO A 1 121 ? -2.032 12.187 16.634 1.00 72.00 121 PRO A N 1
ATOM 944 C CA . PRO A 1 121 ? -2.417 12.800 17.899 1.00 72.00 121 PRO A CA 1
ATOM 945 C C . PRO A 1 121 ? -1.468 12.379 19.028 1.00 72.00 121 PRO A C 1
ATOM 947 O O . PRO A 1 121 ? -0.939 11.266 19.026 1.00 72.00 121 PRO A O 1
ATOM 950 N N . ALA A 1 122 ? -1.268 13.258 20.013 1.00 76.38 122 ALA A N 1
ATOM 951 C CA . ALA A 1 122 ? -0.452 12.934 21.178 1.00 76.38 122 ALA A CA 1
ATOM 952 C C . ALA A 1 122 ? -0.930 11.621 21.825 1.00 76.38 122 ALA A C 1
ATOM 954 O O . ALA A 1 122 ? -2.131 11.367 21.905 1.00 76.38 122 ALA A O 1
ATOM 955 N N . LYS A 1 123 ? 0.018 10.803 22.303 1.00 81.56 123 LYS A N 1
ATOM 956 C CA . LYS A 1 123 ? -0.224 9.493 22.945 1.00 81.56 123 LYS A CA 1
ATOM 957 C C . LYS A 1 123 ? -0.751 8.388 22.017 1.00 81.56 123 LYS A C 1
ATOM 959 O O . LYS A 1 123 ? -0.952 7.265 22.482 1.00 81.56 123 LYS A O 1
ATOM 964 N N . ILE A 1 124 ? -0.916 8.672 20.725 1.00 78.44 124 ILE A N 1
ATOM 965 C CA . ILE A 1 124 ? -1.185 7.668 19.697 1.00 78.44 124 ILE A CA 1
ATOM 966 C C . ILE A 1 124 ? 0.124 7.309 19.005 1.00 78.44 124 ILE A C 1
ATOM 968 O O . ILE A 1 124 ? 0.904 8.179 18.626 1.00 78.44 124 ILE A O 1
ATOM 972 N N . SER A 1 125 ? 0.347 6.010 18.847 1.00 74.31 125 SER A N 1
ATOM 973 C CA . SER A 1 125 ? 1.416 5.464 18.023 1.00 74.31 125 SER A CA 1
ATOM 974 C C . SER A 1 125 ? 0.827 4.347 17.173 1.00 74.31 125 SER A C 1
ATOM 976 O O . SER A 1 125 ? 0.761 3.192 17.584 1.00 74.31 125 SER A O 1
ATOM 978 N N . ILE A 1 126 ? 0.323 4.719 16.001 1.00 73.19 126 ILE A N 1
ATOM 979 C CA . ILE A 1 126 ? 0.053 3.824 14.881 1.00 73.19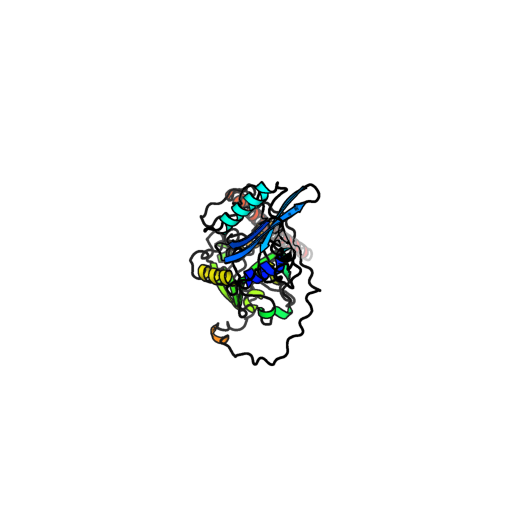 126 ILE A CA 1
ATOM 980 C C . ILE A 1 126 ? 1.401 3.633 14.185 1.00 73.19 126 ILE A C 1
ATOM 982 O O . ILE A 1 126 ? 1.898 4.574 13.561 1.00 73.19 126 ILE A O 1
ATOM 986 N N . PRO A 1 127 ? 2.042 2.462 14.282 1.00 62.25 127 PRO A N 1
ATOM 987 C CA . PRO A 1 127 ? 3.326 2.268 13.633 1.00 62.25 127 PRO A CA 1
ATOM 988 C C . PRO A 1 127 ? 3.123 2.284 12.114 1.00 62.25 127 PRO A C 1
ATOM 990 O O . PRO A 1 127 ? 2.348 1.514 11.559 1.00 62.25 127 PRO A O 1
ATOM 993 N N . LEU A 1 128 ? 3.810 3.188 11.427 1.00 56.28 128 LEU A N 1
ATOM 994 C CA . LEU A 1 128 ? 3.797 3.272 9.956 1.00 56.28 128 LEU A CA 1
ATOM 995 C C . LEU A 1 128 ? 5.041 2.653 9.345 1.00 56.28 128 LEU A C 1
ATOM 997 O O . LEU A 1 128 ? 5.221 2.644 8.128 1.00 56.28 128 LEU A O 1
ATOM 1001 N N . SER A 1 129 ? 5.933 2.176 10.209 1.00 56.28 129 SER A N 1
ATOM 1002 C CA . SER A 1 129 ? 7.151 1.527 9.788 1.00 56.28 129 SER A CA 1
ATOM 1003 C C . SER A 1 129 ? 6.815 0.229 9.057 1.00 56.28 129 SER A C 1
ATOM 1005 O O . SER A 1 129 ? 5.775 -0.406 9.260 1.00 56.28 129 SER A O 1
ATOM 1007 N N . ARG A 1 130 ? 7.773 -0.209 8.239 1.00 53.03 130 ARG A N 1
ATOM 1008 C CA . ARG A 1 130 ? 7.773 -1.495 7.527 1.00 53.03 130 ARG A CA 1
ATOM 1009 C C . ARG A 1 130 ? 7.465 -2.702 8.434 1.00 53.03 130 ARG A C 1
ATOM 1011 O O . ARG A 1 130 ? 7.091 -3.751 7.936 1.00 53.03 130 ARG A O 1
ATOM 1018 N N . GLN A 1 131 ? 7.581 -2.546 9.757 1.00 53.75 131 GLN A N 1
ATOM 1019 C CA . GLN A 1 131 ? 7.314 -3.570 10.771 1.00 53.75 131 GLN A CA 1
ATOM 1020 C C . GLN A 1 131 ? 5.832 -3.971 10.875 1.00 53.75 131 GLN A C 1
ATOM 1022 O O . GLN A 1 131 ? 5.545 -5.021 11.452 1.00 53.75 131 GLN A O 1
ATOM 1027 N N . LEU A 1 132 ? 4.908 -3.168 10.329 1.00 64.38 132 LEU A N 1
ATOM 1028 C CA . LEU A 1 132 ? 3.473 -3.480 10.280 1.00 64.38 132 LEU A CA 1
ATOM 1029 C C . LEU A 1 132 ? 2.923 -3.731 8.877 1.00 64.38 132 LEU A C 1
ATOM 1031 O O . LEU A 1 132 ? 1.725 -3.980 8.730 1.00 64.38 132 LEU A O 1
ATOM 1035 N N . VAL A 1 133 ? 3.781 -3.705 7.858 1.00 75.00 133 VAL A N 1
ATOM 1036 C CA . VAL A 1 133 ? 3.408 -4.258 6.562 1.00 75.00 133 VAL A CA 1
ATOM 1037 C C . VAL A 1 133 ? 3.583 -5.758 6.629 1.00 75.00 133 VAL A C 1
ATOM 1039 O O . VAL A 1 133 ? 4.662 -6.254 6.949 1.00 75.00 133 VAL A O 1
ATOM 1042 N N . THR A 1 134 ? 2.516 -6.482 6.322 1.00 79.44 134 THR A N 1
ATOM 1043 C CA . THR A 1 134 ? 2.609 -7.926 6.135 1.00 79.44 134 THR A CA 1
ATOM 1044 C C . THR A 1 134 ? 2.567 -8.240 4.653 1.00 79.44 134 THR A C 1
ATOM 1046 O O . THR A 1 134 ? 1.680 -7.767 3.944 1.00 79.44 134 THR A O 1
ATOM 1049 N N . LEU A 1 135 ? 3.537 -9.032 4.202 1.00 86.25 135 LEU A N 1
ATOM 1050 C CA . LEU A 1 135 ? 3.618 -9.514 2.832 1.00 86.25 135 LEU A CA 1
ATOM 1051 C C . LEU A 1 135 ? 3.050 -10.932 2.768 1.00 86.25 135 LEU A C 1
ATOM 1053 O O . LEU A 1 135 ? 3.469 -11.816 3.518 1.00 86.25 135 LEU A O 1
ATOM 1057 N N . TYR A 1 136 ? 2.096 -11.130 1.866 1.00 86.81 136 TYR A N 1
ATOM 1058 C CA . TYR A 1 136 ? 1.525 -12.431 1.534 1.00 86.81 136 TYR A CA 1
ATOM 1059 C C . TYR A 1 136 ? 2.064 -12.855 0.194 1.00 86.81 136 TYR A C 1
ATOM 1061 O O . TYR A 1 136 ? 1.759 -12.195 -0.792 1.00 86.81 136 TYR A O 1
ATOM 1069 N N . THR A 1 137 ? 2.825 -13.941 0.138 1.00 91.75 137 THR A N 1
ATOM 1070 C CA . THR A 1 137 ? 3.223 -14.499 -1.153 1.00 91.75 137 THR A CA 1
ATOM 1071 C C . THR A 1 137 ? 1.970 -14.827 -1.966 1.00 91.75 137 THR A C 1
ATOM 1073 O O . THR A 1 137 ? 1.038 -15.453 -1.459 1.00 91.75 137 THR A O 1
ATOM 1076 N N . VAL A 1 138 ? 1.922 -14.348 -3.204 1.00 91.94 138 VAL A N 1
ATOM 1077 C CA . VAL A 1 138 ? 0.904 -14.718 -4.189 1.00 91.94 138 VAL A CA 1
ATOM 1078 C C . VAL A 1 138 ? 1.355 -16.034 -4.826 1.00 91.94 138 VAL A C 1
ATOM 1080 O O . VAL A 1 138 ? 2.488 -16.078 -5.317 1.00 91.94 138 VAL A O 1
ATOM 1083 N N . PRO A 1 139 ? 0.527 -17.097 -4.814 1.00 92.19 139 PRO A N 1
ATOM 1084 C CA . PRO A 1 139 ? 0.906 -18.384 -5.387 1.00 92.19 139 PRO A CA 1
ATOM 1085 C C . PRO A 1 139 ? 1.330 -18.248 -6.850 1.00 92.19 139 PRO A C 1
ATOM 1087 O O . PRO A 1 139 ? 0.685 -17.544 -7.620 1.00 92.19 139 PRO A O 1
ATOM 1090 N N . GLU A 1 140 ? 2.391 -18.952 -7.238 1.00 90.81 140 GLU A N 1
ATOM 1091 C CA . GLU A 1 140 ? 2.953 -18.902 -8.597 1.00 90.81 140 GLU A CA 1
ATOM 1092 C C . GLU A 1 140 ? 1.937 -19.304 -9.673 1.00 90.81 140 GLU A C 1
ATOM 1094 O O . GLU A 1 140 ? 1.876 -18.687 -10.731 1.00 90.81 140 GLU A O 1
ATOM 1099 N N . ALA A 1 141 ? 1.040 -20.247 -9.360 1.00 89.00 141 ALA A N 1
ATOM 1100 C CA . ALA A 1 141 ? -0.056 -20.642 -10.246 1.00 89.00 141 ALA A CA 1
ATOM 1101 C C . ALA A 1 141 ? -0.960 -19.463 -10.663 1.00 89.00 141 ALA A C 1
ATOM 1103 O O . ALA A 1 141 ? -1.570 -19.511 -11.723 1.00 89.00 141 ALA A O 1
ATOM 1104 N N . VAL A 1 142 ? -1.021 -18.400 -9.853 1.00 90.19 142 VAL A N 1
ATOM 1105 C CA . VAL A 1 142 ? -1.828 -17.197 -10.099 1.00 90.19 142 VAL A CA 1
ATOM 1106 C C . VAL A 1 142 ? -1.104 -16.195 -11.013 1.00 90.19 142 VAL A C 1
ATOM 1108 O O . VAL A 1 142 ? -1.703 -15.243 -11.504 1.00 90.19 142 VAL A O 1
ATOM 1111 N N . HIS A 1 143 ? 0.198 -16.370 -11.261 1.00 89.31 143 HIS A N 1
ATOM 1112 C CA . HIS A 1 143 ? 0.984 -15.426 -12.064 1.00 89.31 143 HIS A CA 1
ATOM 1113 C C . HIS A 1 143 ? 0.629 -15.501 -13.553 1.00 89.31 143 HIS A C 1
ATOM 1115 O O . HIS A 1 143 ? 0.603 -14.471 -14.224 1.00 89.31 143 HIS A O 1
ATOM 1121 N N . GLU A 1 144 ? 0.324 -16.701 -14.054 1.00 85.31 144 GLU A N 1
ATOM 1122 C CA . GLU A 1 144 ? -0.099 -16.933 -15.444 1.00 85.31 144 GLU A CA 1
ATOM 1123 C C . GLU A 1 144 ? -1.619 -16.879 -15.638 1.00 85.31 144 GLU A C 1
ATOM 1125 O O . GLU A 1 144 ? -2.091 -16.603 -16.743 1.00 85.31 144 GLU A O 1
ATOM 1130 N N . THR A 1 145 ? -2.390 -17.169 -14.589 1.00 85.81 145 THR A N 1
ATOM 1131 C CA . THR A 1 145 ? -3.855 -17.220 -14.657 1.00 85.81 145 THR A CA 1
ATOM 1132 C C . THR A 1 145 ? -4.487 -15.885 -14.261 1.00 85.81 145 THR A C 1
ATOM 1134 O O . THR A 1 145 ? -3.807 -14.874 -14.103 1.00 85.81 145 THR A O 1
ATOM 1137 N N . SER A 1 146 ? -5.811 -15.868 -14.080 1.00 86.56 146 SER A N 1
ATOM 1138 C CA . SER A 1 146 ? -6.501 -14.704 -13.522 1.00 86.56 146 SER A CA 1
ATOM 1139 C C . SER A 1 146 ? -6.106 -14.506 -12.047 1.00 86.56 146 SER A C 1
ATOM 1141 O O . SER A 1 146 ? -6.305 -15.421 -11.239 1.00 86.56 146 SER A O 1
ATOM 1143 N N . PRO A 1 147 ? -5.581 -13.325 -11.675 1.00 92.25 147 PRO A N 1
ATOM 1144 C CA . PRO A 1 147 ? -5.323 -12.974 -10.284 1.00 92.25 147 PRO A CA 1
ATOM 1145 C C . PRO A 1 147 ? -6.579 -12.673 -9.459 1.00 92.25 147 PRO A C 1
ATOM 1147 O O . PRO A 1 147 ? -6.468 -12.581 -8.237 1.00 92.25 147 PRO A O 1
ATOM 1150 N N . ASP A 1 148 ? -7.765 -12.591 -10.070 1.00 90.94 148 ASP A N 1
ATOM 1151 C CA . ASP A 1 148 ? -9.031 -12.286 -9.381 1.00 90.94 148 ASP A CA 1
ATOM 1152 C C . ASP A 1 148 ? -9.440 -13.353 -8.356 1.00 90.94 148 ASP A C 1
ATOM 1154 O O . ASP A 1 148 ? -10.214 -13.083 -7.441 1.00 90.94 148 ASP A O 1
ATOM 1158 N N . CYS A 1 149 ? -8.903 -14.572 -8.466 1.00 87.31 149 CYS A N 1
ATOM 1159 C CA . CYS A 1 149 ? -9.141 -15.627 -7.481 1.00 87.31 149 CYS A CA 1
ATOM 1160 C C . CYS A 1 149 ? -8.387 -15.410 -6.157 1.00 87.31 149 CYS A C 1
ATOM 1162 O O . CYS A 1 149 ? -8.669 -16.092 -5.172 1.00 87.31 149 CYS A O 1
ATOM 1164 N N . TYR A 1 150 ? -7.421 -14.484 -6.124 1.00 88.25 150 TYR A N 1
ATOM 1165 C CA . TYR A 1 150 ? -6.541 -14.260 -4.974 1.00 88.25 150 TYR A CA 1
ATOM 1166 C C . TYR A 1 150 ? -6.444 -12.787 -4.550 1.00 88.25 150 TYR A C 1
ATOM 1168 O O . TYR A 1 150 ? -6.305 -12.480 -3.359 1.00 88.25 150 TYR A O 1
ATOM 1176 N N . LEU A 1 151 ? -6.502 -11.873 -5.516 1.00 92.31 151 LEU A N 1
ATOM 1177 C CA . LEU A 1 151 ? -6.435 -10.431 -5.323 1.00 92.31 151 LEU A CA 1
ATOM 1178 C C . LEU A 1 151 ? -7.813 -9.809 -5.529 1.00 92.31 151 LEU A C 1
ATOM 1180 O O . LEU A 1 151 ? -8.562 -10.223 -6.406 1.00 92.31 151 LEU A O 1
ATOM 1184 N N . GLU A 1 152 ? -8.122 -8.768 -4.757 1.00 92.12 152 GLU A N 1
ATOM 1185 C CA . GLU A 1 152 ? -9.301 -7.934 -5.018 1.00 92.12 152 GLU A CA 1
ATOM 1186 C C . GLU A 1 152 ? -8.873 -6.535 -5.475 1.00 92.12 152 GLU A C 1
ATOM 1188 O O . GLU A 1 152 ? -7.785 -6.067 -5.106 1.00 92.12 152 GLU A O 1
ATOM 1193 N N . PRO A 1 153 ? -9.732 -5.830 -6.231 1.00 94.44 153 PRO A N 1
ATOM 1194 C CA . PRO A 1 153 ? -9.492 -4.450 -6.624 1.00 94.44 153 PRO A CA 1
ATOM 1195 C C . PRO A 1 153 ? -9.057 -3.563 -5.449 1.00 94.44 153 PRO A C 1
ATOM 1197 O O . PRO A 1 153 ? -9.697 -3.499 -4.398 1.00 94.44 153 PRO A O 1
ATOM 1200 N N . GLY A 1 154 ? -7.952 -2.857 -5.654 1.00 93.31 154 GLY A N 1
ATOM 1201 C CA . GLY A 1 154 ? -7.298 -1.977 -4.699 1.00 93.31 154 GLY A CA 1
ATOM 1202 C C . GLY A 1 154 ? -6.095 -2.606 -4.006 1.00 93.31 154 GLY A C 1
ATOM 1203 O O . GLY A 1 154 ? -5.306 -1.855 -3.433 1.00 93.31 154 GLY A O 1
ATOM 1204 N N . ASP A 1 155 ? -5.929 -3.936 -4.034 1.00 93.44 155 ASP A N 1
ATOM 1205 C CA . ASP A 1 155 ? -4.784 -4.638 -3.434 1.00 93.44 155 ASP A CA 1
ATOM 1206 C C . ASP A 1 155 ? -3.448 -4.079 -3.924 1.00 93.44 155 ASP A C 1
ATOM 1208 O O . ASP A 1 155 ? -3.178 -3.997 -5.120 1.00 93.44 155 ASP A O 1
ATOM 1212 N N . GLU A 1 156 ? -2.596 -3.688 -2.976 1.00 94.12 156 GLU A N 1
ATOM 1213 C CA . GLU A 1 156 ? -1.226 -3.311 -3.292 1.00 94.12 156 GLU A CA 1
ATOM 1214 C C . GLU A 1 156 ? -0.395 -4.574 -3.470 1.00 94.12 156 GLU A C 1
ATOM 1216 O O . GLU A 1 156 ? -0.450 -5.498 -2.654 1.00 94.12 156 GLU A O 1
ATOM 1221 N N . VAL A 1 157 ? 0.365 -4.616 -4.556 1.00 95.69 157 VAL A N 1
ATOM 1222 C CA . VAL A 1 157 ? 1.148 -5.779 -4.963 1.00 95.69 157 VAL A CA 1
ATOM 1223 C C . VAL A 1 157 ? 2.601 -5.388 -5.140 1.00 95.69 157 VAL A C 1
ATOM 1225 O O . VAL A 1 157 ? 2.883 -4.339 -5.711 1.00 95.69 157 VAL A O 1
ATOM 1228 N N . TYR A 1 158 ? 3.515 -6.230 -4.662 1.00 94.75 158 TYR A N 1
ATOM 1229 C CA . TYR A 1 158 ? 4.960 -6.107 -4.842 1.00 94.75 158 TYR A CA 1
ATOM 1230 C C . TYR A 1 158 ? 5.486 -7.272 -5.662 1.00 94.75 158 TYR A C 1
ATOM 1232 O O . TYR A 1 158 ? 5.216 -8.422 -5.342 1.00 94.75 158 TYR A O 1
ATOM 1240 N N . THR A 1 159 ? 6.298 -6.972 -6.662 1.00 92.94 159 THR A N 1
ATOM 1241 C CA . THR A 1 159 ? 7.052 -7.959 -7.431 1.00 92.94 159 THR A CA 1
ATOM 1242 C C . THR A 1 159 ? 8.520 -7.829 -7.051 1.00 92.94 159 THR A C 1
ATOM 1244 O O . THR A 1 159 ? 9.081 -6.731 -7.091 1.00 92.94 159 THR A O 1
ATOM 1247 N N . GLU A 1 160 ? 9.143 -8.929 -6.631 1.00 89.00 160 GLU A N 1
ATOM 1248 C CA . GLU A 1 160 ? 10.577 -8.974 -6.356 1.00 89.00 160 GLU A CA 1
ATOM 1249 C C . GLU A 1 160 ? 11.366 -8.854 -7.666 1.00 89.00 160 GLU A C 1
ATOM 1251 O O . GLU A 1 160 ? 11.348 -9.748 -8.510 1.00 89.00 160 GLU A O 1
ATOM 1256 N N . CYS A 1 161 ? 12.106 -7.760 -7.815 1.00 83.31 161 CYS A N 1
ATOM 1257 C CA . CYS A 1 161 ? 13.006 -7.530 -8.934 1.00 83.31 161 CYS A CA 1
ATOM 1258 C C . CYS A 1 161 ? 14.453 -7.752 -8.489 1.00 83.31 161 CYS A C 1
ATOM 1260 O O . CYS A 1 161 ? 14.855 -7.344 -7.392 1.00 83.31 161 CYS A O 1
ATOM 1262 N N . ARG A 1 162 ? 15.256 -8.362 -9.365 1.00 76.50 162 ARG A N 1
ATOM 1263 C CA . ARG A 1 162 ? 16.689 -8.582 -9.144 1.00 76.50 162 ARG A CA 1
ATOM 1264 C C . ARG A 1 162 ? 17.479 -7.905 -10.244 1.00 76.50 162 ARG A C 1
ATOM 1266 O O . ARG A 1 162 ? 17.289 -8.202 -11.416 1.00 76.50 162 ARG A O 1
ATOM 1273 N N . LEU A 1 163 ? 18.393 -7.023 -9.857 1.00 71.06 163 LEU A N 1
ATOM 1274 C CA . LEU A 1 163 ? 19.244 -6.313 -10.800 1.00 71.06 163 LEU A CA 1
ATOM 1275 C C . LEU A 1 163 ? 20.662 -6.204 -10.254 1.00 71.06 163 LEU A C 1
ATOM 1277 O O . LEU A 1 163 ? 20.878 -5.657 -9.176 1.00 71.06 163 LEU A O 1
ATOM 1281 N N . ALA A 1 164 ? 21.620 -6.771 -10.991 1.00 71.81 164 ALA A N 1
ATOM 1282 C CA . ALA A 1 164 ? 23.040 -6.826 -10.626 1.00 71.81 164 ALA A CA 1
ATOM 1283 C C . ALA A 1 164 ? 23.296 -7.263 -9.163 1.00 71.81 164 ALA A C 1
ATOM 1285 O O . ALA A 1 164 ? 24.101 -6.669 -8.449 1.00 71.81 164 ALA A O 1
ATOM 1286 N N . GLY A 1 165 ? 22.578 -8.295 -8.703 1.00 75.19 165 GLY A N 1
ATOM 1287 C CA . GLY A 1 165 ? 22.706 -8.840 -7.345 1.00 75.19 165 GLY A CA 1
ATOM 1288 C C . GLY A 1 165 ? 21.975 -8.052 -6.251 1.00 75.19 165 GLY A C 1
ATOM 1289 O O . GLY A 1 165 ? 22.042 -8.437 -5.086 1.00 75.19 165 GLY A O 1
ATOM 1290 N N . LEU A 1 166 ? 21.258 -6.979 -6.598 1.00 75.69 166 LEU A N 1
ATOM 1291 C CA . LEU A 1 166 ? 20.414 -6.230 -5.672 1.00 75.69 166 LEU A CA 1
ATOM 1292 C C . LEU A 1 166 ? 18.941 -6.588 -5.852 1.00 75.69 166 LEU A C 1
ATOM 1294 O O . LEU A 1 166 ? 18.435 -6.627 -6.973 1.00 75.69 166 LEU A O 1
ATOM 1298 N N . THR A 1 167 ? 18.256 -6.785 -4.726 1.00 81.12 167 THR A N 1
ATOM 1299 C CA . THR A 1 167 ? 16.821 -7.080 -4.685 1.00 81.12 167 THR A CA 1
ATOM 1300 C C . THR A 1 167 ? 16.028 -5.853 -4.237 1.00 81.12 167 THR A C 1
ATOM 1302 O O . THR A 1 167 ? 16.246 -5.320 -3.136 1.00 81.12 167 THR A O 1
ATOM 1305 N N . PHE A 1 168 ? 15.072 -5.432 -5.059 1.00 84.56 168 PHE A N 1
ATOM 1306 C CA . PHE A 1 168 ? 14.118 -4.359 -4.770 1.00 84.56 168 PHE A CA 1
ATOM 1307 C C . PHE A 1 168 ? 12.700 -4.791 -5.148 1.00 84.56 168 PHE A C 1
ATOM 1309 O O . PHE A 1 168 ? 12.526 -5.774 -5.861 1.00 84.56 168 PHE A O 1
ATOM 1316 N N . PHE A 1 169 ? 11.689 -4.076 -4.660 1.00 89.69 169 PHE A N 1
ATOM 1317 C CA . PHE A 1 169 ? 10.301 -4.353 -5.012 1.00 89.69 169 PHE A CA 1
ATOM 1318 C C . PHE A 1 169 ? 9.768 -3.319 -5.994 1.00 89.69 169 PHE A C 1
ATOM 1320 O O . PHE A 1 169 ? 9.708 -2.126 -5.678 1.00 89.69 169 PHE A O 1
ATOM 1327 N N . HIS A 1 170 ? 9.329 -3.788 -7.159 1.00 92.50 170 HIS A N 1
ATOM 1328 C CA . HIS A 1 170 ? 8.418 -3.024 -8.003 1.00 92.50 170 HIS A CA 1
ATOM 1329 C C . HIS A 1 170 ? 7.003 -3.146 -7.442 1.00 92.50 170 HIS A C 1
ATOM 1331 O O . HIS A 1 170 ? 6.653 -4.182 -6.886 1.00 92.50 170 HIS A O 1
ATOM 1337 N N . SER A 1 171 ? 6.217 -2.077 -7.507 1.00 94.81 171 SER A N 1
ATOM 1338 C CA . SER A 1 171 ? 4.931 -2.008 -6.804 1.00 94.81 171 SER A CA 1
ATOM 1339 C C . SER A 1 171 ? 3.822 -1.427 -7.663 1.00 94.81 171 SER A C 1
ATOM 1341 O O . SER A 1 171 ? 4.063 -0.586 -8.536 1.00 94.81 171 SER A O 1
ATOM 1343 N N . GLY A 1 172 ? 2.600 -1.876 -7.391 1.00 96.69 172 GLY A N 1
ATOM 1344 C CA . GLY A 1 172 ? 1.403 -1.474 -8.109 1.00 96.69 172 GLY A CA 1
ATOM 1345 C C . GLY A 1 172 ? 0.129 -1.665 -7.292 1.00 96.69 172 GLY A C 1
ATOM 1346 O O . GLY A 1 172 ? 0.155 -2.178 -6.174 1.00 96.69 172 GLY A O 1
ATOM 1347 N N . ILE A 1 173 ? -0.984 -1.223 -7.869 1.00 97.81 173 ILE A N 1
ATOM 1348 C CA . ILE A 1 173 ? -2.342 -1.367 -7.347 1.00 97.81 173 ILE A CA 1
ATOM 1349 C C . ILE A 1 173 ? -3.120 -2.253 -8.312 1.00 97.81 173 ILE A C 1
ATOM 1351 O O . ILE A 1 173 ? -3.309 -1.885 -9.473 1.00 97.81 173 ILE A O 1
ATOM 1355 N N . TYR A 1 174 ? -3.581 -3.402 -7.833 1.00 97.56 174 TYR A N 1
ATOM 1356 C CA . TYR A 1 174 ? -4.440 -4.294 -8.595 1.00 97.56 174 TYR A CA 1
ATOM 1357 C C . TYR A 1 174 ? -5.785 -3.614 -8.871 1.00 97.56 174 TYR A C 1
ATOM 1359 O O . TYR A 1 174 ? -6.446 -3.143 -7.948 1.00 97.56 174 TYR A O 1
ATOM 1367 N N . ALA A 1 175 ? -6.180 -3.513 -10.136 1.00 97.25 175 ALA A N 1
ATOM 1368 C CA . ALA A 1 175 ? -7.396 -2.817 -10.553 1.00 97.25 175 ALA A CA 1
ATOM 1369 C C . ALA A 1 175 ? -8.629 -3.735 -10.609 1.00 97.25 175 ALA A C 1
ATOM 1371 O O . ALA A 1 175 ? -9.746 -3.224 -10.646 1.00 97.25 175 ALA A O 1
ATOM 1372 N N . GLY A 1 176 ? -8.425 -5.056 -10.577 1.00 95.44 176 GLY A N 1
ATOM 1373 C CA . GLY A 1 176 ? -9.413 -6.047 -11.012 1.00 95.44 176 GLY A CA 1
ATOM 1374 C C . GLY A 1 176 ? -9.189 -6.466 -12.463 1.00 95.44 176 GLY A C 1
ATOM 1375 O O . GLY A 1 176 ? -8.435 -5.811 -13.189 1.00 95.44 176 GLY A O 1
ATOM 1376 N N . ASP A 1 177 ? -9.824 -7.566 -12.862 1.00 95.69 177 ASP A N 1
ATOM 1377 C CA . ASP A 1 177 ? -9.869 -8.067 -14.242 1.00 95.69 177 ASP A CA 1
ATOM 1378 C C . ASP A 1 177 ? -8.477 -8.295 -14.857 1.00 95.69 177 ASP A C 1
ATOM 1380 O O . ASP A 1 177 ? -8.226 -8.037 -16.035 1.00 95.69 177 ASP A O 1
ATOM 1384 N N . GLY A 1 178 ? -7.523 -8.740 -14.036 1.00 95.19 178 GLY A N 1
ATOM 1385 C CA . GLY A 1 178 ? -6.149 -8.973 -14.462 1.00 95.19 178 GLY A CA 1
ATOM 1386 C C . GLY A 1 178 ? -5.383 -7.705 -14.843 1.00 95.19 178 GLY A C 1
ATOM 1387 O O . GLY A 1 178 ? -4.433 -7.807 -15.613 1.00 95.19 178 GLY A O 1
ATOM 1388 N N . LEU A 1 179 ? -5.753 -6.525 -14.336 1.00 97.38 179 LEU A N 1
ATOM 1389 C CA . LEU A 1 179 ? -5.076 -5.256 -14.630 1.00 97.38 179 LEU A CA 1
ATOM 1390 C C . LEU A 1 179 ? -4.392 -4.654 -13.393 1.00 97.38 179 LEU A C 1
ATOM 1392 O O . LEU A 1 179 ? -4.859 -4.803 -12.262 1.00 97.38 179 LEU A O 1
ATOM 1396 N N . VAL A 1 180 ? -3.286 -3.932 -13.599 1.00 97.62 180 VAL A N 1
ATOM 1397 C CA . VAL A 1 180 ? -2.503 -3.294 -12.525 1.00 97.62 180 VAL A CA 1
ATOM 1398 C C . VAL A 1 180 ? -2.124 -1.864 -12.889 1.00 97.62 180 VAL A C 1
ATOM 1400 O O . VAL A 1 180 ? -1.544 -1.611 -13.944 1.00 97.62 180 VAL A O 1
ATOM 1403 N N . TYR A 1 181 ? -2.378 -0.925 -11.976 1.00 97.75 181 TYR A N 1
ATOM 1404 C CA . TYR A 1 181 ? -1.779 0.406 -12.028 1.00 97.75 181 TYR A CA 1
ATOM 1405 C C . TYR A 1 181 ? -0.379 0.381 -11.429 1.00 97.75 181 TYR A C 1
ATOM 1407 O O . TYR A 1 181 ? -0.204 -0.025 -10.283 1.00 97.75 181 TYR A O 1
ATOM 1415 N N . HIS A 1 182 ? 0.616 0.901 -12.136 1.00 95.75 182 HIS A N 1
ATOM 1416 C CA . HIS A 1 182 ? 1.958 1.068 -11.579 1.00 95.75 182 HIS A CA 1
ATOM 1417 C C . HIS A 1 182 ? 2.670 2.268 -12.186 1.00 95.75 182 HIS A C 1
ATOM 1419 O O . HIS A 1 182 ? 2.390 2.701 -13.306 1.00 95.75 182 HIS A O 1
ATOM 1425 N N . PHE A 1 183 ? 3.595 2.835 -11.415 1.00 93.06 183 PHE A N 1
ATOM 1426 C CA . PHE A 1 183 ? 4.379 3.980 -11.849 1.00 93.06 183 PHE A CA 1
ATOM 1427 C C . PHE A 1 183 ? 5.666 3.521 -12.528 1.00 93.06 183 PHE A C 1
ATOM 1429 O O . PHE A 1 183 ? 6.451 2.773 -11.943 1.00 93.06 183 PHE A O 1
ATOM 1436 N N . MET A 1 184 ? 5.883 3.994 -13.753 1.00 87.00 184 MET A N 1
ATOM 1437 C CA . MET A 1 184 ? 7.039 3.653 -14.569 1.00 87.00 184 MET A CA 1
ATOM 1438 C C . MET A 1 184 ? 7.845 4.879 -14.967 1.00 87.00 184 MET A C 1
ATOM 1440 O O . MET A 1 184 ? 7.343 5.996 -15.107 1.00 87.00 184 MET A O 1
ATOM 1444 N N . ASN A 1 185 ? 9.122 4.618 -15.202 1.00 84.00 185 ASN A N 1
ATOM 1445 C CA . ASN A 1 185 ? 10.053 5.534 -15.822 1.00 84.00 185 ASN A CA 1
ATOM 1446 C C . ASN A 1 185 ? 9.907 5.482 -17.364 1.00 84.00 185 ASN A C 1
ATOM 1448 O O . ASN A 1 185 ? 9.944 4.402 -17.951 1.00 84.00 185 ASN A O 1
ATOM 1452 N N . GLU A 1 186 ? 9.773 6.635 -18.029 1.00 79.81 186 GLU A N 1
ATOM 1453 C CA . GLU A 1 186 ? 9.730 6.748 -19.500 1.00 79.81 186 GLU A CA 1
ATOM 1454 C C . GLU A 1 186 ? 11.116 6.882 -20.161 1.00 79.81 186 GLU A C 1
ATOM 1456 O O . GLU A 1 186 ? 11.199 7.106 -21.365 1.00 79.81 186 GLU A O 1
ATOM 1461 N N . ALA A 1 187 ? 12.214 6.801 -19.410 1.00 67.12 187 ALA A N 1
ATOM 1462 C CA . ALA A 1 187 ? 13.551 6.931 -19.974 1.00 67.12 187 ALA A CA 1
ATOM 1463 C C . ALA A 1 187 ? 13.866 5.791 -20.946 1.00 67.12 187 ALA A C 1
ATOM 1465 O O . ALA A 1 187 ? 13.784 4.616 -20.584 1.00 67.12 187 ALA A O 1
ATOM 1466 N N . ASP A 1 188 ? 14.345 6.168 -22.130 1.00 58.84 188 ASP A N 1
ATOM 1467 C CA . ASP A 1 188 ? 15.023 5.256 -23.042 1.00 58.84 188 ASP A CA 1
ATOM 1468 C C . ASP A 1 188 ? 16.248 4.652 -22.347 1.00 58.84 188 ASP A C 1
ATOM 1470 O O . ASP A 1 188 ? 17.052 5.376 -21.746 1.00 58.84 188 ASP A O 1
ATOM 1474 N N . ALA A 1 189 ? 16.418 3.334 -22.470 1.00 56.09 189 ALA A N 1
ATOM 1475 C CA . ALA A 1 189 ? 17.475 2.536 -21.840 1.00 56.09 189 ALA A CA 1
ATOM 1476 C C . ALA A 1 189 ? 18.912 2.862 -22.313 1.00 56.09 189 ALA A C 1
ATOM 1478 O O . ALA A 1 189 ? 19.841 2.089 -22.080 1.00 56.09 189 ALA A O 1
ATOM 1479 N N . SER A 1 190 ? 19.141 3.989 -22.994 1.00 56.84 190 SER A N 1
ATOM 1480 C CA . SER A 1 190 ? 20.468 4.337 -23.488 1.00 56.84 190 SER A CA 1
ATOM 1481 C C . SER A 1 190 ? 21.404 4.772 -22.352 1.00 56.84 190 SER A C 1
ATOM 1483 O O . SER A 1 190 ? 21.057 5.540 -21.452 1.00 56.84 190 SER A O 1
ATOM 1485 N N . PHE A 1 191 ? 22.664 4.349 -22.446 1.00 45.69 191 PHE A N 1
ATOM 1486 C CA . PHE A 1 191 ? 23.754 4.791 -21.571 1.00 45.69 191 PHE A CA 1
ATOM 1487 C C . PHE A 1 191 ? 23.927 6.329 -21.561 1.00 45.69 191 PHE A C 1
ATOM 1489 O O . PHE A 1 191 ? 24.312 6.923 -20.556 1.00 45.69 191 PHE A O 1
ATOM 1496 N N . THR A 1 192 ? 23.557 7.020 -22.645 1.00 52.16 192 THR A N 1
ATOM 1497 C CA . THR A 1 192 ? 23.517 8.492 -22.697 1.00 52.16 192 THR A CA 1
ATOM 1498 C C . THR A 1 192 ? 22.427 9.102 -21.800 1.00 52.16 192 THR A C 1
ATOM 1500 O O . THR A 1 192 ? 22.648 10.171 -21.228 1.00 52.16 192 THR A O 1
ATOM 1503 N N . SER A 1 193 ? 21.302 8.414 -21.577 1.00 52.69 193 SER A N 1
ATOM 1504 C CA . SER A 1 193 ? 20.286 8.784 -20.574 1.00 52.69 193 SER A CA 1
ATOM 1505 C C . SER A 1 193 ? 20.772 8.555 -19.136 1.00 52.69 193 SER A C 1
ATOM 1507 O O . SER A 1 193 ? 20.393 9.296 -18.227 1.00 52.69 193 SER A O 1
ATOM 1509 N N . MET A 1 194 ? 21.680 7.594 -18.930 1.00 48.75 194 MET A N 1
ATOM 1510 C CA . MET A 1 194 ? 22.368 7.364 -17.653 1.00 48.75 194 MET A CA 1
ATOM 1511 C C . MET A 1 194 ? 23.362 8.488 -17.309 1.00 48.75 194 MET A C 1
ATOM 1513 O O . MET A 1 194 ? 23.572 8.783 -16.137 1.00 48.75 194 MET A O 1
ATOM 1517 N N . LEU A 1 195 ? 23.940 9.184 -18.290 1.00 45.59 195 LEU A N 1
ATOM 1518 C CA . LEU A 1 195 ? 24.787 10.361 -18.033 1.00 45.59 195 LEU A CA 1
ATOM 1519 C C . LEU A 1 195 ? 23.972 11.648 -17.821 1.00 45.59 195 LEU A C 1
ATOM 1521 O O . LEU A 1 195 ? 24.399 12.534 -17.087 1.00 45.59 195 LEU A O 1
ATOM 1525 N N . ARG A 1 196 ? 22.742 11.723 -18.350 1.00 53.34 196 ARG A N 1
ATOM 1526 C CA . ARG A 1 196 ? 21.763 12.784 -18.026 1.00 53.34 196 ARG A CA 1
ATOM 1527 C C . ARG A 1 196 ? 21.110 12.618 -16.643 1.00 53.34 196 ARG A C 1
ATOM 1529 O O . ARG A 1 196 ? 20.170 13.339 -16.327 1.00 53.34 196 ARG A O 1
ATOM 1536 N N . SER A 1 197 ? 21.599 11.701 -15.805 1.00 46.84 197 SER A N 1
ATOM 1537 C CA . SER A 1 197 ? 20.953 11.214 -14.573 1.00 46.84 197 SER A CA 1
ATOM 1538 C C . SER A 1 197 ? 20.679 12.216 -13.455 1.00 46.84 197 SER A C 1
ATOM 1540 O O . SER A 1 197 ? 20.039 11.829 -12.480 1.00 46.84 197 SER A O 1
ATOM 1542 N N . PHE A 1 198 ? 21.102 13.468 -13.594 1.00 52.91 198 PHE A N 1
ATOM 1543 C CA . PHE A 1 198 ? 20.733 14.552 -12.682 1.00 52.91 198 PHE A CA 1
ATOM 1544 C C . PHE A 1 198 ? 19.524 15.370 -13.164 1.00 52.91 198 PHE A C 1
ATOM 1546 O O . PHE A 1 198 ? 19.011 16.195 -12.413 1.00 52.91 198 PHE A O 1
ATOM 1553 N N . ALA A 1 199 ? 19.047 15.151 -14.394 1.00 59.12 199 ALA A N 1
ATOM 1554 C CA . ALA A 1 199 ? 17.816 15.752 -14.890 1.00 59.12 199 ALA A CA 1
ATOM 1555 C C . ALA A 1 199 ? 16.590 14.946 -14.415 1.00 59.12 199 ALA A C 1
ATOM 1557 O O . ALA A 1 199 ? 16.660 13.713 -14.345 1.00 59.12 199 ALA A O 1
ATOM 1558 N N . PRO A 1 200 ? 15.463 15.612 -14.103 1.00 64.44 200 PRO A N 1
ATOM 1559 C CA . PRO A 1 200 ? 14.237 14.937 -13.705 1.00 64.44 200 PRO A CA 1
ATOM 1560 C C . PRO A 1 200 ? 13.776 14.013 -14.832 1.00 64.44 200 PRO A C 1
ATOM 1562 O O . PRO A 1 200 ? 13.569 14.438 -15.969 1.00 64.44 200 PRO A O 1
ATOM 1565 N N . ILE A 1 201 ? 13.655 12.728 -14.515 1.00 77.56 201 ILE A N 1
ATOM 1566 C CA . ILE A 1 201 ? 13.278 11.718 -15.492 1.00 77.56 201 ILE A CA 1
ATOM 1567 C C . ILE A 1 201 ? 11.767 11.760 -15.651 1.00 77.56 201 ILE A C 1
ATOM 1569 O O . ILE A 1 201 ? 11.046 11.820 -14.657 1.00 77.56 201 ILE A O 1
ATOM 1573 N N . LYS A 1 202 ? 11.268 11.725 -16.884 1.00 85.50 202 LYS A N 1
ATOM 1574 C CA . LYS A 1 202 ? 9.828 11.667 -17.105 1.00 85.50 202 LYS A CA 1
ATOM 1575 C C . LYS A 1 202 ? 9.297 10.323 -16.608 1.00 85.50 202 LYS A C 1
ATOM 1577 O O . LYS A 1 202 ? 9.847 9.273 -16.926 1.00 85.50 202 LYS A O 1
ATOM 1582 N N . GLY A 1 203 ? 8.260 10.372 -15.787 1.00 88.25 203 GLY A N 1
ATOM 1583 C CA . GLY A 1 203 ? 7.543 9.195 -15.322 1.00 88.25 203 GLY A CA 1
ATOM 1584 C C . GLY A 1 203 ? 6.085 9.275 -15.738 1.00 88.25 203 GLY A C 1
ATOM 1585 O O . GLY A 1 203 ? 5.568 10.366 -15.989 1.00 88.25 203 GLY A O 1
ATOM 1586 N N . ARG A 1 204 ? 5.421 8.123 -15.786 1.00 92.38 204 ARG A N 1
ATOM 1587 C CA . ARG A 1 204 ? 3.964 8.051 -15.902 1.00 92.38 204 ARG A CA 1
ATOM 1588 C C . ARG A 1 204 ? 3.414 6.848 -15.158 1.00 92.38 204 ARG A C 1
ATOM 1590 O O . ARG A 1 204 ? 4.095 5.836 -15.003 1.00 92.38 204 ARG A O 1
ATOM 1597 N N . ILE A 1 205 ? 2.168 6.955 -14.724 1.00 94.38 205 ILE A N 1
ATOM 1598 C CA . ILE A 1 205 ? 1.409 5.801 -14.249 1.00 94.38 205 ILE A CA 1
ATOM 1599 C C . ILE A 1 205 ? 0.788 5.140 -15.474 1.00 94.38 205 ILE A C 1
ATOM 1601 O O . ILE A 1 205 ? 0.235 5.820 -16.339 1.00 94.38 205 ILE A O 1
ATOM 1605 N N . VAL A 1 206 ? 0.908 3.825 -15.564 1.00 94.44 206 VAL A N 1
ATOM 1606 C CA . VAL A 1 206 ? 0.283 3.015 -16.610 1.00 94.44 206 VAL A CA 1
ATOM 1607 C C . VAL A 1 206 ? -0.709 2.048 -15.983 1.00 94.44 206 VAL A C 1
ATOM 1609 O O . VAL A 1 206 ? -0.649 1.795 -14.782 1.00 94.44 206 VAL A O 1
ATOM 1612 N N . LEU A 1 207 ? -1.626 1.551 -16.808 1.00 96.44 207 LEU A N 1
ATOM 1613 C CA . LEU A 1 207 ? -2.499 0.427 -16.498 1.00 96.44 207 LEU A CA 1
ATOM 1614 C C . LEU A 1 207 ? -2.119 -0.690 -17.465 1.00 96.44 207 LEU A C 1
ATOM 1616 O O . LEU A 1 207 ? -2.293 -0.516 -18.673 1.00 96.44 207 LEU A O 1
ATOM 1620 N N . GLU A 1 208 ? -1.560 -1.777 -16.949 1.00 95.25 208 GLU A N 1
ATOM 1621 C CA . GLU A 1 208 ? -1.039 -2.881 -17.760 1.00 95.25 208 GLU A CA 1
ATOM 1622 C C . GLU A 1 208 ? -1.645 -4.220 -17.322 1.00 95.25 208 GLU A C 1
ATOM 1624 O O . GLU A 1 208 ? -2.102 -4.343 -16.178 1.00 95.25 208 GLU A O 1
ATOM 1629 N N . PRO A 1 209 ? -1.673 -5.223 -18.219 1.00 95.69 209 PRO A N 1
ATOM 1630 C CA . PRO A 1 209 ? -2.005 -6.592 -17.853 1.00 95.69 209 PRO A CA 1
ATOM 1631 C C . PRO A 1 209 ? -1.132 -7.107 -16.704 1.00 95.69 209 PRO A C 1
ATOM 1633 O O . PRO A 1 209 ? 0.065 -6.833 -16.634 1.00 95.69 209 PRO A O 1
ATOM 1636 N N . TRP A 1 210 ? -1.724 -7.916 -15.830 1.00 94.50 210 TRP A N 1
ATOM 1637 C CA . TRP A 1 210 ? -1.083 -8.546 -14.676 1.00 94.50 210 TRP A CA 1
ATOM 1638 C C . TRP A 1 210 ? 0.219 -9.245 -15.054 1.00 94.50 210 TRP A C 1
ATOM 1640 O O . TRP A 1 210 ? 1.241 -9.040 -14.410 1.00 94.50 210 TRP A O 1
ATOM 1650 N N . ILE A 1 211 ? 0.192 -10.015 -16.140 1.00 92.25 211 ILE A N 1
ATOM 1651 C CA . ILE A 1 211 ? 1.350 -10.745 -16.653 1.00 92.25 211 ILE A CA 1
ATOM 1652 C C . ILE A 1 211 ? 2.518 -9.818 -17.019 1.00 92.25 211 ILE A C 1
ATOM 1654 O O . ILE A 1 211 ? 3.671 -10.123 -16.707 1.00 92.25 211 ILE A O 1
ATOM 1658 N N . ASP A 1 212 ? 2.219 -8.669 -17.628 1.00 91.38 212 ASP A N 1
ATOM 1659 C CA . ASP A 1 212 ? 3.215 -7.679 -18.033 1.00 91.38 212 ASP A CA 1
ATOM 1660 C C . ASP A 1 212 ? 3.789 -6.978 -16.798 1.00 91.38 212 ASP A C 1
ATOM 1662 O O . ASP A 1 212 ? 5.000 -6.793 -16.698 1.00 91.38 212 ASP A O 1
ATOM 1666 N N . TYR A 1 213 ? 2.942 -6.691 -15.803 1.00 92.44 213 TYR A N 1
ATOM 1667 C CA . TYR A 1 213 ? 3.362 -6.162 -14.507 1.00 92.44 213 TYR A CA 1
ATOM 1668 C C . TYR A 1 213 ? 4.246 -7.144 -13.716 1.00 92.44 213 TYR A C 1
ATOM 1670 O O . TYR A 1 213 ? 5.281 -6.747 -13.181 1.00 92.44 213 TYR A O 1
ATOM 1678 N N . VAL A 1 214 ? 3.865 -8.423 -13.628 1.00 91.19 214 VAL A N 1
ATOM 1679 C CA . VAL A 1 214 ? 4.619 -9.454 -12.891 1.00 91.19 214 VAL A CA 1
ATOM 1680 C C . VAL A 1 214 ? 5.985 -9.675 -13.527 1.00 91.19 214 VAL A C 1
ATOM 1682 O O . VAL A 1 214 ? 6.976 -9.822 -12.821 1.00 91.19 214 VAL A O 1
ATOM 1685 N N . ARG A 1 215 ? 6.065 -9.656 -14.858 1.00 86.69 215 ARG A N 1
ATOM 1686 C CA . ARG A 1 215 ? 7.332 -9.814 -15.583 1.00 86.69 215 ARG A CA 1
ATOM 1687 C C . ARG A 1 215 ? 8.092 -8.504 -15.769 1.00 86.69 215 ARG A C 1
ATOM 1689 O O . ARG A 1 215 ? 9.210 -8.519 -16.289 1.00 86.69 215 ARG A O 1
ATOM 1696 N N . ALA A 1 216 ? 7.528 -7.379 -15.334 1.00 76.94 216 ALA A N 1
ATOM 1697 C CA . ALA A 1 216 ? 8.207 -6.102 -15.405 1.00 76.94 216 ALA A CA 1
ATOM 1698 C C . ALA A 1 216 ? 9.507 -6.178 -14.595 1.00 76.94 216 ALA A C 1
ATOM 1700 O O . ALA A 1 216 ? 9.501 -6.458 -13.397 1.00 76.94 216 ALA A O 1
ATOM 1701 N N . LEU A 1 217 ? 10.631 -5.882 -15.256 1.00 69.81 217 LEU A N 1
ATOM 1702 C CA . LEU A 1 217 ? 11.959 -5.805 -14.635 1.00 69.81 217 LEU A CA 1
ATOM 1703 C C . LEU A 1 217 ? 12.495 -7.145 -14.094 1.00 69.81 217 LEU A C 1
ATOM 1705 O O . LEU A 1 217 ? 13.353 -7.143 -13.207 1.00 69.81 217 LEU A O 1
ATOM 1709 N N . TYR A 1 218 ? 12.009 -8.274 -14.618 1.00 68.88 218 TYR A N 1
ATOM 1710 C CA . TYR A 1 218 ? 12.451 -9.600 -14.204 1.00 68.88 218 TYR A CA 1
ATOM 1711 C C . TYR A 1 218 ? 13.137 -10.363 -15.346 1.00 68.88 218 TYR A C 1
ATOM 1713 O O . TYR A 1 218 ? 12.520 -10.692 -16.357 1.00 68.88 218 TYR A O 1
ATOM 1721 N N . GLU A 1 219 ? 14.425 -10.661 -15.158 1.00 63.75 219 GLU A N 1
ATOM 1722 C CA . GLU A 1 219 ? 15.237 -11.511 -16.039 1.00 63.75 219 GLU A CA 1
ATOM 1723 C C . GLU A 1 219 ? 15.864 -12.646 -15.231 1.00 63.75 219 GLU A C 1
ATOM 1725 O O . GLU A 1 219 ? 17.015 -12.561 -14.790 1.00 63.75 219 GLU A O 1
ATOM 1730 N N . PRO A 1 220 ? 15.102 -13.715 -14.984 1.00 67.44 220 PRO A N 1
ATOM 1731 C CA . PRO A 1 220 ? 15.641 -14.905 -14.370 1.00 67.44 220 PRO A CA 1
ATOM 1732 C C . PRO A 1 220 ? 16.524 -15.620 -15.401 1.00 67.44 220 PRO A C 1
ATOM 1734 O O . PRO A 1 220 ? 16.072 -15.893 -16.516 1.00 67.44 220 PRO A O 1
ATOM 1737 N N . PRO A 1 221 ? 17.774 -15.968 -15.063 1.00 69.25 221 PRO A N 1
ATOM 1738 C CA . PRO A 1 221 ? 18.631 -16.733 -15.966 1.00 69.25 221 PRO A CA 1
ATOM 1739 C C . PRO A 1 221 ? 18.089 -18.146 -16.254 1.00 69.25 221 PRO A C 1
ATOM 1741 O O . PRO A 1 221 ? 18.508 -18.770 -17.223 1.00 69.25 221 PRO A O 1
ATOM 1744 N N . ASP A 1 222 ? 17.167 -18.644 -15.427 1.00 78.94 222 ASP A N 1
ATOM 1745 C CA . ASP A 1 222 ? 16.587 -19.989 -15.474 1.00 78.94 222 ASP A CA 1
ATOM 1746 C C . ASP A 1 222 ? 15.107 -20.019 -15.895 1.00 78.94 222 ASP A C 1
ATOM 1748 O O . ASP A 1 222 ? 14.506 -21.090 -15.931 1.00 78.94 222 ASP A O 1
ATOM 1752 N N . GLY A 1 223 ? 14.510 -18.868 -16.227 1.00 77.38 223 GLY A N 1
ATOM 1753 C CA . GLY A 1 223 ? 13.091 -18.794 -16.586 1.00 77.38 223 GLY A CA 1
ATOM 1754 C C . GLY A 1 223 ? 12.120 -19.008 -15.419 1.00 77.38 223 GLY A C 1
ATOM 1755 O O . GLY A 1 223 ? 10.939 -19.224 -15.678 1.00 77.38 223 GLY A O 1
ATOM 1756 N N . SER A 1 224 ? 12.594 -18.960 -14.165 1.00 85.00 224 SER A N 1
ATOM 1757 C CA . SER A 1 224 ? 11.736 -19.008 -12.969 1.00 85.00 224 SER A CA 1
ATOM 1758 C C . SER A 1 224 ? 10.737 -17.841 -12.928 1.00 85.00 224 SER A C 1
ATOM 1760 O O . SER A 1 224 ? 10.811 -16.931 -13.748 1.00 85.00 224 SER A O 1
ATOM 1762 N N . TRP A 1 225 ? 9.768 -17.863 -12.013 1.00 85.88 225 TRP A N 1
ATOM 1763 C CA . TRP A 1 225 ? 8.850 -16.742 -11.784 1.00 85.88 225 TRP A CA 1
ATOM 1764 C C . TRP A 1 225 ? 9.356 -15.819 -10.667 1.00 85.88 225 TRP A C 1
ATOM 1766 O O . TRP A 1 225 ? 9.962 -16.294 -9.701 1.00 85.88 225 TRP A O 1
ATOM 1776 N N . PRO A 1 226 ? 9.108 -14.496 -10.748 1.00 90.31 226 PRO A N 1
ATOM 1777 C CA . PRO A 1 226 ? 9.440 -13.600 -9.655 1.00 90.31 226 PRO A CA 1
ATOM 1778 C C . PRO A 1 226 ? 8.545 -13.884 -8.456 1.00 90.31 226 PRO A C 1
ATOM 1780 O O . PRO A 1 226 ? 7.367 -14.215 -8.593 1.00 90.31 226 PRO A O 1
ATOM 1783 N N . THR A 1 227 ? 9.069 -13.669 -7.251 1.00 91.81 227 THR A N 1
ATOM 1784 C CA . THR A 1 227 ? 8.222 -13.714 -6.063 1.00 91.81 227 THR A CA 1
ATOM 1785 C C . THR A 1 227 ? 7.298 -12.502 -6.059 1.00 91.81 227 THR A C 1
ATOM 1787 O O . THR A 1 227 ? 7.757 -11.357 -6.012 1.00 91.81 227 THR A O 1
ATOM 1790 N N . VAL A 1 228 ? 5.991 -12.746 -6.068 1.00 94.00 228 VAL A N 1
ATOM 1791 C CA . VAL A 1 228 ? 4.973 -11.696 -5.975 1.00 94.00 228 VAL A CA 1
ATOM 1792 C C . VAL A 1 228 ? 4.351 -11.719 -4.586 1.00 94.00 228 VAL A C 1
ATOM 1794 O O . VAL A 1 228 ? 4.110 -12.781 -4.011 1.00 94.00 228 VAL A O 1
ATOM 1797 N N . TYR A 1 229 ? 4.074 -10.542 -4.039 1.00 93.62 229 TYR A N 1
ATOM 1798 C CA . TYR A 1 229 ? 3.479 -10.358 -2.729 1.00 93.62 229 TYR A CA 1
ATOM 1799 C C . TYR A 1 229 ? 2.255 -9.458 -2.809 1.00 93.62 229 TYR A C 1
ATOM 1801 O O . TYR A 1 229 ? 2.303 -8.399 -3.422 1.00 93.62 229 TYR A O 1
ATOM 1809 N N . ARG A 1 230 ? 1.189 -9.813 -2.095 1.00 92.56 230 ARG A N 1
ATOM 1810 C CA . ARG A 1 230 ? 0.144 -8.869 -1.701 1.00 92.56 230 ARG A CA 1
ATOM 1811 C C . ARG A 1 230 ? 0.564 -8.175 -0.412 1.00 92.56 230 ARG A C 1
ATOM 1813 O O . ARG A 1 230 ? 0.963 -8.821 0.561 1.00 92.56 230 ARG A O 1
ATOM 1820 N N . VAL A 1 231 ? 0.429 -6.862 -0.391 1.00 89.19 231 VAL A N 1
ATOM 1821 C CA . VAL A 1 231 ? 0.827 -5.987 0.704 1.00 89.19 231 VAL A CA 1
ATOM 1822 C C . VAL A 1 231 ? -0.389 -5.671 1.564 1.00 89.19 231 VAL A C 1
ATOM 1824 O O . VAL A 1 231 ? -1.405 -5.182 1.079 1.00 89.19 231 VAL A O 1
ATOM 1827 N N . SER A 1 232 ? -0.288 -5.942 2.864 1.00 83.00 232 SER A N 1
ATOM 1828 C CA . SER A 1 232 ? -1.330 -5.609 3.834 1.00 83.00 232 SER A CA 1
ATOM 1829 C C . SER A 1 232 ? -0.807 -4.611 4.854 1.00 83.00 232 SER A C 1
ATOM 1831 O O . SER A 1 232 ? 0.180 -4.871 5.544 1.00 83.00 232 SER A O 1
ATOM 1833 N N . TYR A 1 233 ? -1.528 -3.504 4.999 1.00 79.06 233 TYR A N 1
ATOM 1834 C CA . TYR A 1 233 ? -1.285 -2.487 6.017 1.00 79.06 233 TYR A CA 1
ATOM 1835 C C . TYR A 1 233 ? -2.173 -2.715 7.230 1.00 79.06 233 TYR A C 1
ATOM 1837 O O . TYR A 1 233 ? -3.311 -3.158 7.091 1.00 79.06 233 TYR A O 1
ATOM 1845 N N . ALA A 1 234 ? -1.706 -2.299 8.407 1.00 73.25 234 ALA A N 1
ATOM 1846 C CA . ALA A 1 234 ? -2.563 -2.243 9.589 1.00 73.25 234 ALA A CA 1
ATOM 1847 C C . ALA A 1 234 ? -3.777 -1.307 9.400 1.00 73.25 234 ALA A C 1
ATOM 1849 O O . ALA A 1 234 ? -4.834 -1.530 9.988 1.00 73.25 234 ALA A O 1
ATOM 1850 N N . MET A 1 235 ? -3.644 -0.275 8.555 1.00 74.75 235 MET A N 1
ATOM 1851 C CA . MET A 1 235 ? -4.731 0.626 8.176 1.00 74.75 235 MET A CA 1
ATOM 1852 C C . MET A 1 235 ? -4.510 1.181 6.759 1.00 74.75 235 MET A C 1
ATOM 1854 O O . MET A 1 235 ? -3.518 1.862 6.522 1.00 74.75 235 MET A O 1
ATOM 1858 N N . ARG A 1 236 ? -5.452 0.925 5.836 1.00 70.38 236 ARG A N 1
ATOM 1859 C CA . ARG A 1 236 ? -5.409 1.413 4.440 1.00 70.38 236 ARG A CA 1
ATOM 1860 C C . ARG A 1 236 ? -6.098 2.761 4.215 1.00 70.38 236 ARG A C 1
ATOM 1862 O O . ARG A 1 236 ? -5.970 3.378 3.173 1.00 70.38 236 ARG A O 1
ATOM 1869 N N . VAL A 1 237 ? -6.849 3.255 5.194 1.00 75.06 237 VAL A N 1
ATOM 1870 C CA . VAL A 1 237 ? -7.623 4.514 5.162 1.00 75.06 237 VAL A CA 1
ATOM 1871 C C . VAL A 1 237 ? -8.634 4.689 4.008 1.00 75.06 237 VAL A C 1
ATOM 1873 O O . VAL A 1 237 ? -9.572 5.444 4.216 1.00 75.06 237 VAL A O 1
ATOM 1876 N N . ARG A 1 238 ? -8.532 3.989 2.871 1.00 83.19 238 ARG A N 1
ATOM 1877 C CA . ARG A 1 238 ? -9.472 3.892 1.742 1.00 83.19 238 ARG A CA 1
ATOM 1878 C C . ARG A 1 238 ? -9.966 2.455 1.597 1.00 83.19 238 ARG A C 1
ATOM 1880 O O . ARG A 1 238 ? -9.204 1.537 1.880 1.00 83.19 238 ARG A O 1
ATOM 1887 N N . SER A 1 239 ? -11.194 2.292 1.107 1.00 83.25 239 SER A N 1
ATOM 1888 C CA . SER A 1 239 ? -11.679 0.994 0.631 1.00 83.25 239 SER A CA 1
ATOM 1889 C C . SER A 1 239 ? -10.998 0.594 -0.683 1.00 83.25 239 SER A C 1
ATOM 1891 O O . SER A 1 239 ? -10.572 1.472 -1.435 1.00 83.25 239 SER A O 1
ATOM 1893 N N . GLY A 1 240 ? -10.961 -0.700 -1.010 1.00 86.81 240 GLY A N 1
ATOM 1894 C CA . GLY A 1 240 ? -10.388 -1.210 -2.266 1.00 86.81 240 GLY A CA 1
ATOM 1895 C C . GLY A 1 240 ? -10.855 -0.454 -3.520 1.00 86.81 240 GLY A C 1
ATOM 1896 O O . GLY A 1 240 ? -10.039 0.076 -4.275 1.00 86.81 240 GLY A O 1
ATOM 1897 N N . ARG A 1 241 ? -12.172 -0.261 -3.678 1.00 88.62 241 ARG A N 1
ATOM 1898 C CA . ARG A 1 241 ? -12.749 0.547 -4.770 1.00 88.62 241 ARG A CA 1
ATOM 1899 C C . ARG A 1 241 ? -12.218 1.985 -4.789 1.00 88.62 241 ARG A C 1
ATOM 1901 O O . ARG A 1 241 ? -11.830 2.481 -5.842 1.00 88.62 241 ARG A O 1
ATOM 1908 N N . ALA A 1 242 ? -12.175 2.649 -3.634 1.00 87.25 242 ALA A N 1
ATOM 1909 C CA . ALA A 1 242 ? -11.675 4.019 -3.539 1.00 87.25 242 ALA A CA 1
ATOM 1910 C C . ALA A 1 242 ? -10.166 4.112 -3.834 1.00 87.25 242 ALA A C 1
ATOM 1912 O O . ALA A 1 242 ? -9.704 5.144 -4.316 1.00 87.25 242 ALA A O 1
ATOM 1913 N N . ILE A 1 243 ? -9.390 3.056 -3.562 1.00 92.44 243 ILE A N 1
ATOM 1914 C CA . ILE A 1 243 ? -7.973 2.971 -3.944 1.00 92.44 243 ILE A CA 1
ATOM 1915 C C . ILE A 1 243 ? -7.841 2.933 -5.472 1.00 92.44 243 ILE A C 1
ATOM 1917 O O . ILE A 1 243 ? -7.046 3.698 -6.016 1.00 92.44 243 ILE A O 1
ATOM 1921 N N . VAL A 1 244 ? -8.634 2.109 -6.165 1.00 95.56 244 VAL A N 1
ATOM 1922 C CA . VAL A 1 244 ? -8.620 2.016 -7.639 1.00 95.56 244 VAL A CA 1
ATOM 1923 C C . VAL A 1 244 ? -9.047 3.333 -8.290 1.00 95.56 244 VAL A C 1
ATOM 1925 O O . VAL A 1 244 ? -8.349 3.841 -9.166 1.00 95.56 244 VAL A O 1
ATOM 1928 N N . GLU A 1 245 ? -10.143 3.938 -7.821 1.00 93.69 245 GLU A N 1
ATOM 1929 C CA . GLU A 1 245 ? -10.596 5.252 -8.300 1.00 93.69 245 GLU A CA 1
ATOM 1930 C C . GLU A 1 245 ? -9.508 6.322 -8.098 1.00 93.69 245 GLU A C 1
ATOM 1932 O O . GLU A 1 245 ? -9.255 7.147 -8.977 1.00 93.69 245 GLU A O 1
ATOM 1937 N N . TRP A 1 246 ? -8.811 6.289 -6.958 1.00 92.81 246 TRP A N 1
ATOM 1938 C CA . TRP A 1 246 ? -7.721 7.221 -6.680 1.00 92.81 246 TRP A CA 1
ATOM 1939 C C . TRP A 1 246 ? -6.492 6.981 -7.562 1.00 92.81 246 TRP A C 1
ATOM 1941 O O . TRP A 1 246 ? -5.889 7.948 -8.025 1.00 92.81 246 TRP A O 1
ATOM 1951 N N . ALA A 1 247 ? -6.138 5.724 -7.839 1.00 96.19 247 ALA A N 1
ATOM 1952 C CA . ALA A 1 247 ? -5.056 5.378 -8.758 1.00 96.19 247 ALA A CA 1
ATOM 1953 C C . ALA A 1 247 ? -5.308 5.956 -10.162 1.00 96.19 247 ALA A C 1
ATOM 1955 O O . ALA A 1 247 ? -4.409 6.575 -10.737 1.00 96.19 247 ALA A O 1
ATOM 1956 N N . GLU A 1 248 ? -6.543 5.855 -10.664 1.00 96.88 248 GLU A N 1
ATOM 1957 C CA . GLU A 1 248 ? -6.947 6.436 -11.950 1.00 96.88 248 GLU A CA 1
ATOM 1958 C C . GLU A 1 248 ? -6.911 7.974 -11.934 1.00 96.88 248 GLU A C 1
ATOM 1960 O O . GLU A 1 248 ? -6.398 8.602 -12.864 1.00 96.88 248 GLU A O 1
ATOM 1965 N N . ILE A 1 249 ? -7.376 8.610 -10.850 1.00 94.00 249 ILE A N 1
ATOM 1966 C CA . ILE A 1 249 ? -7.273 10.070 -10.682 1.00 94.00 249 ILE A CA 1
ATOM 1967 C C . ILE A 1 249 ? -5.811 10.518 -10.733 1.00 94.00 249 ILE A C 1
ATOM 1969 O O . ILE A 1 249 ? -5.488 11.472 -11.442 1.00 94.00 249 ILE A O 1
ATOM 1973 N N . ILE A 1 250 ? -4.912 9.842 -10.005 1.00 93.44 250 ILE A N 1
ATOM 1974 C CA . ILE A 1 250 ? -3.489 10.191 -10.020 1.00 93.44 250 ILE A CA 1
ATOM 1975 C C . ILE A 1 250 ? -2.904 9.954 -11.417 1.00 93.44 250 ILE A C 1
ATOM 1977 O O . ILE A 1 250 ? -2.170 10.825 -11.890 1.00 93.44 250 ILE A O 1
ATOM 1981 N N . ARG A 1 251 ? -3.251 8.850 -12.095 1.00 94.75 251 ARG A N 1
ATOM 1982 C CA . ARG A 1 251 ? -2.813 8.565 -13.472 1.00 94.75 251 ARG A CA 1
ATOM 1983 C C . ARG A 1 251 ? -3.145 9.705 -14.427 1.00 94.75 251 ARG A C 1
ATOM 1985 O O . ARG A 1 251 ? -2.290 10.114 -15.208 1.00 94.75 251 ARG A O 1
ATOM 1992 N N . ASN A 1 252 ? -4.359 10.237 -14.325 1.00 93.38 252 ASN A N 1
ATOM 1993 C CA . ASN A 1 252 ? -4.841 11.332 -15.167 1.00 93.38 252 ASN A CA 1
ATOM 1994 C C . ASN A 1 252 ? -4.369 12.717 -14.687 1.00 93.38 252 ASN A C 1
ATOM 1996 O O . ASN A 1 252 ? -4.552 13.722 -15.376 1.00 93.38 252 ASN A O 1
ATOM 2000 N N . SER A 1 253 ? -3.748 12.791 -13.509 1.00 89.81 253 SER A N 1
ATOM 2001 C CA . SER A 1 253 ? -3.184 14.018 -12.951 1.00 89.81 253 SER A CA 1
ATOM 2002 C C . SER A 1 253 ? -1.736 14.252 -13.396 1.00 89.81 253 SER A C 1
ATOM 2004 O O . SER A 1 253 ? -1.039 13.362 -13.875 1.00 89.81 253 SER A O 1
ATOM 2006 N N . LYS A 1 254 ? -1.222 15.459 -13.132 1.00 84.75 254 LYS A N 1
ATOM 2007 C CA . LYS A 1 254 ? 0.209 15.776 -13.278 1.00 84.75 254 LYS A CA 1
ATOM 2008 C C . LYS A 1 254 ? 1.042 15.483 -12.015 1.00 84.75 254 LYS A C 1
ATOM 2010 O O . LYS A 1 254 ? 2.184 15.928 -11.929 1.00 84.75 254 LYS A O 1
ATOM 2015 N N . ALA A 1 255 ? 0.502 14.771 -11.020 1.00 80.94 255 ALA A N 1
ATOM 2016 C CA . ALA A 1 255 ? 1.195 14.548 -9.744 1.00 80.94 255 ALA A CA 1
ATOM 2017 C C . ALA A 1 255 ? 2.440 13.647 -9.885 1.00 80.94 255 ALA A C 1
ATOM 2019 O O . ALA A 1 255 ? 3.444 13.863 -9.206 1.00 80.94 255 ALA A O 1
ATOM 2020 N N . PHE A 1 256 ? 2.402 12.686 -10.813 1.00 85.31 256 PHE A N 1
ATOM 2021 C CA . PHE A 1 256 ? 3.474 11.720 -11.078 1.00 85.31 256 PHE A CA 1
ATOM 2022 C C . PHE A 1 256 ? 4.011 11.857 -12.512 1.00 85.31 256 PHE A C 1
ATOM 2024 O O . PHE A 1 256 ? 4.034 10.901 -13.275 1.00 85.31 256 PHE A O 1
ATOM 2031 N N . THR A 1 257 ? 4.440 13.060 -12.906 1.00 86.38 257 THR A N 1
ATOM 2032 C CA . THR A 1 257 ? 5.074 13.284 -14.228 1.00 86.38 257 THR A CA 1
ATOM 2033 C C . THR A 1 257 ? 6.592 13.149 -14.204 1.00 86.38 257 THR A C 1
ATOM 2035 O O . THR A 1 257 ? 7.228 13.085 -15.254 1.00 86.38 257 THR A O 1
ATOM 2038 N N . HIS A 1 258 ? 7.187 13.151 -13.010 1.00 85.38 258 HIS A N 1
ATOM 2039 C CA . HIS A 1 258 ? 8.630 13.081 -12.816 1.00 85.38 258 HIS A CA 1
ATOM 2040 C C . HIS A 1 258 ? 8.953 11.931 -11.870 1.00 85.38 258 HIS A C 1
ATOM 2042 O O . HIS A 1 258 ? 8.481 11.911 -10.731 1.00 85.38 258 HIS A O 1
ATOM 2048 N N . TYR A 1 259 ? 9.741 10.985 -12.363 1.00 81.88 259 TYR A N 1
ATOM 2049 C CA . TYR A 1 259 ? 10.255 9.864 -11.603 1.00 81.88 259 TYR A CA 1
ATOM 2050 C C . TYR A 1 259 ? 11.500 10.305 -10.826 1.00 81.88 259 TYR A C 1
ATOM 2052 O O . TYR A 1 259 ? 12.503 10.721 -11.410 1.00 81.88 259 TYR A O 1
ATOM 2060 N N . ASP A 1 260 ? 11.436 10.190 -9.503 1.00 82.19 260 ASP A N 1
ATOM 2061 C CA . ASP A 1 260 ? 12.565 10.360 -8.591 1.00 82.19 260 ASP A CA 1
ATOM 2062 C C . ASP A 1 260 ? 12.609 9.138 -7.689 1.00 82.19 260 ASP A C 1
ATOM 2064 O O . ASP A 1 260 ? 11.727 8.923 -6.861 1.00 82.19 260 ASP A O 1
ATOM 2068 N N . ILE A 1 261 ? 13.667 8.346 -7.807 1.00 78.00 261 ILE A N 1
ATOM 2069 C CA . ILE A 1 261 ? 13.739 7.085 -7.085 1.00 78.00 261 ILE A CA 1
ATOM 2070 C C . ILE A 1 261 ? 13.643 7.232 -5.563 1.00 78.00 261 ILE A C 1
ATOM 2072 O O . ILE A 1 261 ? 13.212 6.293 -4.908 1.00 78.00 261 ILE A O 1
ATOM 2076 N N . ARG A 1 262 ? 13.993 8.392 -4.996 1.00 77.62 262 ARG A N 1
ATOM 2077 C CA . ARG A 1 262 ? 13.945 8.648 -3.549 1.00 77.62 262 ARG A CA 1
ATOM 2078 C C . ARG A 1 262 ? 12.638 9.266 -3.081 1.00 77.62 262 ARG A C 1
ATOM 2080 O O . ARG A 1 262 ? 12.273 9.038 -1.938 1.00 77.62 262 ARG A O 1
ATOM 2087 N N . LYS A 1 263 ? 11.974 10.058 -3.926 1.00 81.12 263 LYS A N 1
ATOM 2088 C CA . LYS A 1 263 ? 10.822 10.885 -3.512 1.00 81.12 263 LYS A CA 1
ATOM 2089 C C . LYS A 1 263 ? 9.519 10.536 -4.228 1.00 81.12 263 LYS A C 1
ATOM 2091 O O . LYS A 1 263 ? 8.437 10.840 -3.737 1.00 81.12 263 LYS A O 1
ATOM 2096 N N . ARG A 1 264 ? 9.611 9.965 -5.430 1.00 85.44 264 ARG A N 1
ATOM 2097 C CA . ARG A 1 264 ? 8.496 9.681 -6.344 1.00 85.44 264 ARG A CA 1
ATOM 2098 C C . ARG A 1 264 ? 8.845 8.465 -7.195 1.00 85.44 264 ARG A C 1
ATOM 2100 O O . ARG A 1 264 ? 9.317 8.598 -8.320 1.00 85.44 264 ARG A O 1
ATOM 2107 N N . ASN A 1 265 ? 8.647 7.283 -6.626 1.00 89.25 265 ASN A N 1
ATOM 2108 C CA . ASN A 1 265 ? 8.842 5.989 -7.285 1.00 89.25 265 ASN A CA 1
ATOM 2109 C C . ASN A 1 265 ? 7.545 5.158 -7.216 1.00 89.25 265 ASN A C 1
ATOM 2111 O O . ASN A 1 265 ? 6.513 5.663 -6.770 1.00 89.25 265 ASN A O 1
ATOM 2115 N N . CYS A 1 266 ? 7.576 3.904 -7.672 1.00 92.50 266 CYS A N 1
ATOM 2116 C CA . CYS A 1 266 ? 6.401 3.031 -7.648 1.00 92.50 266 CYS A CA 1
ATOM 2117 C C . CYS A 1 266 ? 5.806 2.842 -6.245 1.00 92.50 266 CYS A C 1
ATOM 2119 O O . CYS A 1 266 ? 4.590 2.940 -6.107 1.00 92.50 266 CYS A O 1
ATOM 2121 N N . GLN A 1 267 ? 6.639 2.711 -5.208 1.00 91.56 267 GLN A N 1
ATOM 2122 C CA . GLN A 1 267 ? 6.163 2.522 -3.832 1.00 91.56 267 GLN A CA 1
ATOM 2123 C C . GLN A 1 267 ? 5.502 3.787 -3.287 1.00 91.56 267 GLN A C 1
ATOM 2125 O O . GLN A 1 267 ? 4.480 3.705 -2.622 1.00 91.56 267 GLN A O 1
ATOM 2130 N N . HIS A 1 268 ? 6.029 4.965 -3.632 1.00 90.31 268 HIS A N 1
ATOM 2131 C CA . HIS A 1 268 ? 5.396 6.240 -3.283 1.00 90.31 268 HIS A CA 1
ATOM 2132 C C . HIS A 1 268 ? 4.001 6.370 -3.903 1.00 90.31 268 HIS A C 1
ATOM 2134 O O . HIS A 1 268 ? 3.077 6.881 -3.270 1.00 90.31 268 HIS A O 1
ATOM 2140 N N . PHE A 1 269 ? 3.846 5.916 -5.149 1.00 94.06 269 PHE A N 1
ATOM 2141 C CA . PHE A 1 269 ? 2.556 5.892 -5.828 1.00 94.06 269 PHE A CA 1
ATOM 2142 C C . PHE A 1 269 ? 1.584 4.916 -5.154 1.00 94.06 269 PHE A C 1
ATOM 2144 O O . PHE A 1 269 ? 0.482 5.326 -4.774 1.00 94.06 269 PHE A O 1
ATOM 2151 N N . SER A 1 270 ? 1.983 3.652 -4.981 1.00 93.81 270 SER A N 1
ATOM 2152 C CA . SER A 1 270 ? 1.112 2.625 -4.408 1.00 93.81 270 SER A CA 1
ATOM 2153 C C . SER A 1 270 ? 0.746 2.957 -2.962 1.00 93.81 270 SER A C 1
ATOM 2155 O O . SER A 1 270 ? -0.436 2.979 -2.625 1.00 93.81 270 SER A O 1
ATOM 2157 N N . SER A 1 271 ? 1.709 3.382 -2.139 1.00 88.94 271 SER A N 1
ATOM 2158 C CA . SER A 1 271 ? 1.457 3.753 -0.748 1.00 88.94 271 SER A CA 1
ATOM 2159 C C . SER A 1 271 ? 0.539 4.968 -0.625 1.00 88.94 271 SER A C 1
ATOM 2161 O O . SER A 1 271 ? -0.311 5.013 0.268 1.00 88.94 271 SER A O 1
ATOM 2163 N N . LEU A 1 272 ? 0.661 5.957 -1.519 1.00 88.06 272 LEU A N 1
ATOM 2164 C CA . LEU A 1 272 ? -0.218 7.125 -1.528 1.00 88.06 272 LEU A CA 1
ATOM 2165 C C . LEU A 1 272 ? -1.665 6.719 -1.831 1.00 88.06 272 LEU A C 1
ATOM 2167 O O . LEU A 1 272 ? -2.592 7.236 -1.193 1.00 88.06 272 LEU A O 1
ATOM 2171 N N . CYS A 1 273 ? -1.859 5.776 -2.756 1.00 90.50 273 CYS A N 1
ATOM 2172 C CA . CYS A 1 273 ? -3.164 5.185 -3.040 1.00 90.50 273 CYS A CA 1
ATOM 2173 C C . CYS A 1 273 ? -3.685 4.399 -1.833 1.00 90.50 273 CYS A C 1
ATOM 2175 O O . CYS A 1 273 ? -4.787 4.671 -1.357 1.00 90.50 273 CYS A O 1
ATOM 2177 N N . SER A 1 274 ? -2.866 3.514 -1.272 1.00 87.06 274 SER A N 1
ATOM 2178 C CA . SER A 1 274 ? -3.258 2.574 -0.223 1.00 87.06 274 SER A CA 1
ATOM 2179 C C . SER A 1 274 ? -3.312 3.137 1.183 1.00 87.06 274 SER A C 1
ATOM 2181 O O . SER A 1 274 ? -3.848 2.459 2.038 1.00 87.06 274 SER A O 1
ATOM 2183 N N . THR A 1 275 ? -2.693 4.280 1.483 1.00 81.06 275 THR A N 1
ATOM 2184 C CA . THR A 1 275 ? -2.583 4.797 2.867 1.00 81.06 275 THR A CA 1
ATOM 2185 C C . THR A 1 275 ? -2.813 6.303 2.976 1.00 81.06 275 THR A C 1
ATOM 2187 O O . THR A 1 275 ? -2.895 6.849 4.076 1.00 81.06 275 THR A O 1
ATOM 2190 N N . GLY A 1 276 ? -2.895 7.005 1.843 1.00 80.00 276 GLY A N 1
ATOM 2191 C CA . GLY A 1 276 ? -2.960 8.467 1.811 1.00 80.00 276 GLY A CA 1
ATOM 2192 C C . GLY A 1 276 ? -1.623 9.155 2.095 1.00 80.00 276 GLY A C 1
ATOM 2193 O O . GLY A 1 276 ? -1.563 10.380 2.018 1.00 80.00 276 GLY A O 1
ATOM 2194 N N . ALA A 1 277 ? -0.559 8.395 2.367 1.00 81.25 277 ALA A N 1
ATOM 2195 C CA . ALA A 1 277 ? 0.791 8.895 2.581 1.00 81.25 277 ALA A CA 1
ATOM 2196 C C . ALA A 1 277 ? 1.763 8.292 1.558 1.00 81.25 277 ALA A C 1
ATOM 2198 O O . ALA A 1 277 ? 1.761 7.091 1.292 1.00 81.25 277 ALA A O 1
ATOM 2199 N N . SER A 1 278 ? 2.609 9.145 0.992 1.00 84.62 278 SER A N 1
ATOM 2200 C CA . SER A 1 278 ? 3.649 8.756 0.042 1.00 84.62 278 SER A CA 1
ATOM 2201 C C . SER A 1 278 ? 4.917 8.355 0.801 1.00 84.62 278 SER A C 1
ATOM 2203 O O . SER A 1 278 ? 5.447 9.165 1.562 1.00 84.62 278 SER A O 1
ATOM 2205 N N . PHE A 1 279 ? 5.402 7.127 0.623 1.00 84.19 279 PHE A N 1
ATOM 2206 C CA . PHE A 1 279 ? 6.669 6.653 1.186 1.00 84.19 279 PHE A CA 1
ATOM 2207 C C . PHE A 1 279 ? 7.226 5.474 0.374 1.00 84.19 279 PHE A C 1
ATOM 2209 O O . PHE A 1 279 ? 6.509 4.820 -0.377 1.00 84.19 279 PHE A O 1
ATOM 2216 N N . SER A 1 280 ? 8.509 5.159 0.553 1.00 85.12 280 SER A N 1
ATOM 2217 C CA . SER A 1 280 ? 9.140 3.979 -0.044 1.00 85.12 280 SER A CA 1
ATOM 2218 C C . SER A 1 280 ? 9.945 3.205 0.990 1.00 85.12 280 SER A C 1
ATOM 2220 O O . SER A 1 280 ? 10.789 3.753 1.696 1.00 85.12 280 SER A O 1
ATOM 2222 N N . TYR A 1 281 ? 9.684 1.904 1.062 1.00 80.38 281 TYR A N 1
ATOM 2223 C CA . TYR A 1 281 ? 10.302 0.990 2.010 1.00 80.38 281 TYR A CA 1
ATOM 2224 C C . TYR A 1 281 ? 11.718 0.578 1.633 1.00 80.38 281 TYR A C 1
ATOM 2226 O O . TYR A 1 281 ? 12.540 0.356 2.519 1.00 80.38 281 TYR A O 1
ATOM 2234 N N . ASP A 1 282 ? 12.012 0.422 0.344 1.00 77.50 282 ASP A N 1
ATOM 2235 C CA . ASP A 1 282 ? 13.356 0.014 -0.080 1.00 77.50 282 ASP A CA 1
ATOM 2236 C C . ASP A 1 282 ? 14.364 1.157 -0.030 1.00 77.50 282 ASP A C 1
ATOM 2238 O O . ASP A 1 282 ? 15.557 0.918 0.162 1.00 77.50 282 ASP A O 1
ATOM 2242 N N . MET A 1 283 ? 13.881 2.394 -0.121 1.00 76.19 283 MET A N 1
ATOM 2243 C CA . MET A 1 283 ? 14.723 3.585 -0.147 1.00 76.19 283 MET A CA 1
ATOM 2244 C C . MET A 1 283 ? 15.185 4.048 1.235 1.00 76.19 283 MET A C 1
ATOM 2246 O O . MET A 1 283 ? 15.989 4.974 1.316 1.00 76.19 283 MET A O 1
ATOM 2250 N N . THR A 1 284 ? 14.755 3.383 2.314 1.00 71.19 284 THR A N 1
ATOM 2251 C CA . THR A 1 284 ? 15.298 3.630 3.659 1.00 71.19 284 THR A CA 1
ATOM 2252 C C . THR A 1 284 ? 16.716 3.077 3.818 1.00 71.19 284 THR A C 1
ATOM 2254 O O . THR A 1 284 ? 17.458 3.532 4.677 1.00 71.19 284 THR A O 1
ATOM 2257 N N . ASN A 1 285 ? 17.128 2.108 2.993 1.00 74.88 285 ASN A N 1
ATOM 2258 C CA . ASN A 1 285 ? 18.481 1.561 3.033 1.00 74.88 285 ASN A CA 1
ATOM 2259 C C . ASN A 1 285 ? 19.389 2.308 2.041 1.00 74.88 285 ASN A C 1
ATOM 2261 O O . ASN A 1 285 ? 19.188 2.226 0.829 1.00 74.88 285 ASN A O 1
ATOM 2265 N N . GLY A 1 286 ? 20.426 2.983 2.547 1.00 71.50 286 GLY A N 1
ATOM 2266 C CA . GLY A 1 286 ? 21.370 3.754 1.728 1.00 71.50 286 GLY A CA 1
ATOM 2267 C C . GLY A 1 286 ? 22.063 2.948 0.620 1.00 71.50 286 GLY A C 1
ATOM 2268 O O . GLY A 1 286 ? 22.264 3.472 -0.473 1.00 71.50 286 GLY A O 1
ATOM 2269 N N . VAL A 1 287 ? 22.359 1.662 0.853 1.00 74.62 287 VAL A N 1
ATOM 2270 C CA . VAL A 1 287 ? 22.976 0.772 -0.149 1.00 74.62 287 VAL A CA 1
ATOM 2271 C C . VAL A 1 287 ? 21.989 0.446 -1.264 1.00 74.62 287 VAL A C 1
ATOM 2273 O O . VAL A 1 287 ? 22.337 0.555 -2.438 1.00 74.62 287 VAL A O 1
ATOM 2276 N N . LYS A 1 288 ? 20.742 0.101 -0.917 1.00 72.69 288 LYS A N 1
ATOM 2277 C CA . LYS A 1 288 ? 19.690 -0.129 -1.920 1.00 72.69 288 LYS A CA 1
ATOM 2278 C C . LYS A 1 288 ? 19.396 1.142 -2.705 1.00 72.69 288 LYS A C 1
ATOM 2280 O O . LYS A 1 288 ? 19.289 1.085 -3.923 1.00 72.69 288 LYS A O 1
ATOM 2285 N N . SER A 1 289 ? 19.326 2.280 -2.019 1.00 70.31 289 SER A N 1
ATOM 2286 C CA . SER A 1 289 ? 19.121 3.592 -2.630 1.00 70.31 289 SER A CA 1
ATOM 2287 C C . SER A 1 289 ? 20.203 3.907 -3.664 1.00 70.31 289 SER A C 1
ATOM 2289 O O . SER A 1 289 ? 19.887 4.228 -4.810 1.00 70.31 289 SER A O 1
ATOM 2291 N N . LEU A 1 290 ? 21.477 3.726 -3.301 1.00 69.69 290 LEU A N 1
ATOM 2292 C CA . LEU A 1 290 ? 22.603 3.903 -4.216 1.00 69.69 290 LEU A CA 1
ATOM 2293 C C . LEU A 1 290 ? 22.552 2.905 -5.378 1.00 69.69 290 LEU A C 1
ATOM 2295 O O . LEU A 1 290 ? 22.713 3.290 -6.532 1.00 69.69 290 LEU A O 1
ATOM 2299 N N . GLY A 1 291 ? 22.284 1.636 -5.086 1.00 72.25 291 GLY A N 1
ATOM 2300 C CA . GLY A 1 291 ? 22.172 0.593 -6.093 1.00 72.25 291 GLY A CA 1
ATOM 2301 C C . GLY A 1 291 ? 21.087 0.873 -7.125 1.00 72.25 291 GLY A C 1
ATOM 2302 O O . GLY A 1 291 ? 21.343 0.798 -8.320 1.00 72.25 291 GLY A O 1
ATOM 2303 N N . CYS A 1 292 ? 19.901 1.287 -6.686 1.00 69.06 292 CYS A N 1
ATOM 2304 C CA . CYS A 1 292 ? 18.801 1.596 -7.591 1.00 69.06 292 CYS A CA 1
ATOM 2305 C C . CYS A 1 292 ? 19.025 2.919 -8.356 1.00 69.06 292 CYS A C 1
ATOM 2307 O O . CYS A 1 292 ? 18.550 3.064 -9.482 1.00 69.06 292 CYS A O 1
ATOM 2309 N N . LEU A 1 293 ? 19.767 3.879 -7.782 1.00 67.69 293 LEU A N 1
ATOM 2310 C CA . LEU A 1 293 ? 20.225 5.083 -8.493 1.00 67.69 293 LEU A CA 1
ATOM 2311 C C . LEU A 1 293 ? 21.188 4.736 -9.636 1.00 67.69 293 LEU A C 1
ATOM 2313 O O . LEU A 1 293 ? 21.100 5.331 -10.711 1.00 67.69 293 LEU A O 1
ATOM 2317 N N . LEU A 1 294 ? 22.102 3.794 -9.395 1.00 63.97 294 LEU A N 1
ATOM 2318 C CA . LEU 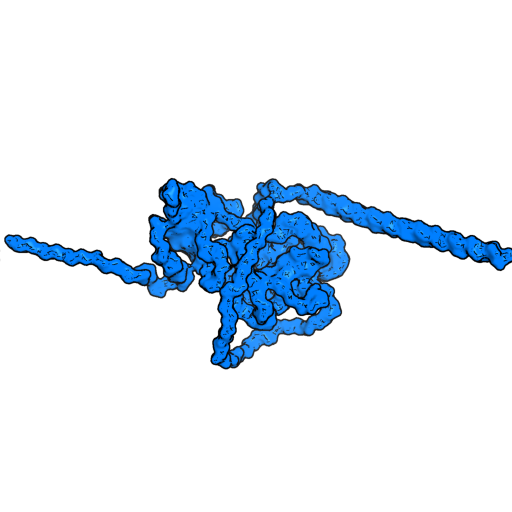A 1 294 ? 23.105 3.362 -10.365 1.00 63.97 294 LEU A CA 1
ATOM 2319 C C . LEU A 1 294 ? 22.523 2.413 -11.416 1.00 63.97 294 LEU A C 1
ATOM 2321 O O . LEU A 1 294 ? 22.896 2.489 -12.578 1.00 63.97 294 LEU A O 1
ATOM 2325 N N . LEU A 1 295 ? 21.590 1.546 -11.036 1.00 60.66 295 LEU A N 1
ATOM 2326 C CA . LEU A 1 295 ? 21.052 0.483 -11.882 1.00 60.66 295 LEU A CA 1
ATOM 2327 C C . LEU A 1 295 ? 19.650 0.824 -12.392 1.00 60.66 295 LEU A C 1
ATOM 2329 O O . LEU A 1 295 ? 18.768 -0.016 -12.320 1.00 60.66 295 LEU A O 1
ATOM 2333 N N . LYS A 1 296 ? 19.397 2.062 -12.835 1.00 59.09 296 LYS A N 1
ATOM 2334 C CA . LYS A 1 296 ? 18.039 2.529 -13.178 1.00 59.09 296 LYS A CA 1
ATOM 2335 C C . LYS A 1 296 ? 17.228 1.453 -13.919 1.00 59.09 296 LYS A C 1
ATOM 2337 O O . LYS A 1 296 ? 17.613 1.111 -15.038 1.00 59.09 296 LYS A O 1
ATOM 2342 N N . PRO A 1 297 ? 16.112 0.959 -13.348 1.00 50.50 297 PRO A N 1
ATOM 2343 C CA . PRO A 1 297 ? 15.228 0.069 -14.079 1.00 50.50 297 PRO A CA 1
ATOM 2344 C C . PRO A 1 297 ? 14.669 0.857 -15.266 1.00 50.50 297 PRO A C 1
ATOM 2346 O O . PRO A 1 297 ? 13.895 1.807 -15.101 1.00 50.50 297 PRO A O 1
ATOM 2349 N N . GLY A 1 298 ? 15.160 0.543 -16.461 1.00 51.06 298 GLY A N 1
ATOM 2350 C CA . GLY A 1 298 ? 14.553 1.003 -17.698 1.00 51.06 298 GLY A CA 1
ATOM 2351 C C . GLY A 1 298 ? 13.202 0.317 -17.859 1.00 51.06 298 GLY A C 1
ATOM 2352 O O . GLY A 1 298 ? 13.036 -0.832 -17.467 1.00 51.06 298 GLY A O 1
ATOM 2353 N N . SER A 1 299 ? 12.236 0.999 -18.468 1.00 41.16 299 SER A N 1
ATOM 2354 C CA . SER A 1 299 ? 10.982 0.379 -18.930 1.00 41.16 299 SER A CA 1
ATOM 2355 C C . SER A 1 299 ? 11.200 -0.641 -20.051 1.00 41.16 299 SER A C 1
ATOM 2357 O O . SER A 1 299 ? 10.272 -1.320 -20.479 1.00 41.16 299 SER A O 1
ATOM 2359 N N . THR A 1 300 ? 12.433 -0.756 -20.540 1.00 44.06 300 THR A N 1
ATOM 2360 C CA . THR A 1 300 ? 12.845 -1.825 -21.434 1.00 44.06 300 THR A CA 1
ATOM 2361 C C . THR A 1 300 ? 13.327 -2.960 -20.555 1.00 44.06 300 THR A C 1
ATOM 2363 O O . THR A 1 300 ? 14.374 -2.847 -19.921 1.00 44.06 300 THR A O 1
ATOM 2366 N N . ILE A 1 301 ? 12.538 -4.032 -20.521 1.00 42.19 301 ILE A N 1
ATOM 2367 C CA . ILE A 1 301 ? 13.014 -5.386 -20.233 1.00 42.19 301 ILE A CA 1
ATOM 2368 C C . ILE A 1 301 ? 14.405 -5.477 -20.877 1.00 42.19 301 ILE A C 1
ATOM 2370 O O . ILE A 1 301 ? 14.522 -5.319 -22.095 1.00 42.19 301 ILE A O 1
ATOM 2374 N N . MET A 1 302 ? 15.468 -5.607 -20.085 1.00 38.56 302 MET A N 1
ATOM 2375 C CA . MET A 1 302 ? 16.852 -5.697 -20.570 1.00 38.56 302 MET A CA 1
ATOM 2376 C C . MET A 1 302 ? 17.127 -7.050 -21.257 1.00 38.56 302 MET A C 1
ATOM 2378 O O . MET A 1 302 ? 18.243 -7.545 -21.276 1.00 38.56 302 MET A O 1
ATOM 2382 N N . GLY A 1 303 ? 16.127 -7.632 -21.909 1.00 35.78 303 GLY A N 1
ATOM 2383 C CA . GLY A 1 303 ? 16.252 -8.772 -22.788 1.00 35.78 303 GLY A CA 1
ATOM 2384 C C . GLY A 1 303 ? 15.859 -8.330 -24.183 1.00 35.78 303 GLY A C 1
ATOM 2385 O O . GLY A 1 303 ? 14.677 -8.237 -24.496 1.00 35.78 303 GLY A O 1
ATOM 2386 N N . GLY A 1 304 ? 16.844 -8.110 -25.055 1.00 29.19 304 GLY A N 1
ATOM 2387 C CA . GLY A 1 304 ? 16.669 -7.913 -26.501 1.00 29.19 304 GLY A CA 1
ATOM 2388 C C . GLY A 1 304 ? 16.097 -9.134 -27.243 1.00 29.19 304 GLY A C 1
ATOM 2389 O O . GLY A 1 304 ? 16.412 -9.346 -28.411 1.00 29.19 304 GLY A O 1
ATOM 2390 N N . GLY A 1 305 ? 15.275 -9.950 -26.583 1.00 30.88 305 GLY A N 1
ATOM 2391 C CA . GLY A 1 305 ? 14.428 -10.957 -27.196 1.00 30.88 305 GLY A CA 1
ATOM 2392 C C . GLY A 1 305 ? 13.044 -10.358 -27.398 1.00 30.88 305 GLY A C 1
ATOM 2393 O O . GLY A 1 305 ? 12.387 -9.981 -26.436 1.00 30.88 305 GLY A O 1
ATOM 2394 N N . ARG A 1 306 ? 12.614 -10.250 -28.658 1.00 31.86 306 ARG A N 1
ATOM 2395 C CA . ARG A 1 306 ? 11.257 -9.851 -29.056 1.00 31.86 306 ARG A CA 1
ATOM 2396 C C . ARG A 1 306 ? 10.210 -10.586 -28.209 1.00 31.86 306 ARG A C 1
ATOM 2398 O O . ARG A 1 306 ? 9.862 -11.723 -28.516 1.00 31.86 306 ARG A O 1
ATOM 2405 N N . ILE A 1 307 ? 9.672 -9.927 -27.189 1.00 38.88 307 ILE A N 1
ATOM 2406 C CA . ILE A 1 307 ? 8.361 -10.289 -26.662 1.00 38.88 307 ILE A CA 1
ATOM 2407 C C . ILE A 1 307 ? 7.356 -9.867 -27.735 1.00 38.88 307 ILE A C 1
ATOM 2409 O O . ILE A 1 307 ? 7.495 -8.805 -28.348 1.00 38.88 307 ILE A O 1
ATOM 2413 N N . SER A 1 308 ? 6.430 -10.779 -28.032 1.00 35.62 308 SER A N 1
ATOM 2414 C CA . SER A 1 308 ? 5.382 -10.660 -29.051 1.00 35.62 308 SER A CA 1
ATOM 2415 C C . SER A 1 308 ? 4.725 -9.274 -29.075 1.00 35.62 308 SER A C 1
ATOM 2417 O O . SER A 1 308 ? 4.673 -8.610 -28.038 1.00 35.62 308 SER A O 1
ATOM 2419 N N . PRO A 1 309 ? 4.219 -8.823 -30.242 1.00 36.00 309 PRO A N 1
ATOM 2420 C CA . PRO A 1 309 ? 3.622 -7.500 -30.380 1.00 36.00 309 PRO A CA 1
ATOM 2421 C C . PRO A 1 309 ? 2.597 -7.274 -29.270 1.00 36.00 309 PRO A C 1
ATOM 2423 O O . PRO A 1 309 ? 1.728 -8.121 -29.067 1.00 36.00 309 PRO A O 1
ATOM 2426 N N . ARG A 1 310 ? 2.759 -6.148 -28.556 1.00 41.91 310 ARG A N 1
ATOM 2427 C CA . ARG A 1 310 ? 1.795 -5.562 -27.613 1.00 41.91 310 ARG A CA 1
ATOM 2428 C C . ARG A 1 310 ? 0.379 -5.987 -28.002 1.00 41.91 310 ARG A C 1
ATOM 2430 O O . ARG A 1 310 ? -0.135 -5.491 -29.005 1.00 41.91 310 ARG A O 1
ATOM 2437 N N . ARG A 1 311 ? -0.229 -6.893 -27.232 1.00 42.34 311 ARG A N 1
ATOM 2438 C CA . ARG A 1 311 ? -1.671 -7.121 -27.345 1.00 42.34 311 ARG A CA 1
ATOM 2439 C C . ARG A 1 311 ? -2.341 -5.814 -26.956 1.00 42.34 311 ARG A C 1
ATOM 2441 O O . ARG A 1 311 ? -1.986 -5.196 -25.951 1.00 42.34 311 ARG A O 1
ATOM 2448 N N . SER A 1 312 ? -3.215 -5.332 -27.822 1.00 40.00 312 SER A N 1
ATOM 2449 C CA . SER A 1 312 ? -3.954 -4.104 -27.579 1.00 40.00 312 SER A CA 1
ATOM 2450 C C . SER A 1 312 ? -4.897 -4.333 -26.396 1.00 40.00 312 SER A C 1
ATOM 2452 O O . SER A 1 312 ? -5.428 -5.430 -26.245 1.00 40.00 312 SER A O 1
ATOM 2454 N N . LEU A 1 313 ? -5.175 -3.305 -25.583 1.00 43.94 313 LEU A N 1
ATOM 2455 C CA . LEU A 1 313 ? -6.247 -3.379 -24.575 1.00 43.94 313 LEU A CA 1
ATOM 2456 C C . LEU A 1 313 ? -7.595 -3.800 -25.200 1.00 43.94 313 LEU A C 1
ATOM 2458 O O . LEU A 1 313 ? -8.439 -4.361 -24.510 1.00 43.94 313 LEU A O 1
ATOM 2462 N N . SER A 1 314 ? -7.793 -3.561 -26.505 1.00 47.72 314 SER A N 1
ATOM 2463 C CA . SER A 1 314 ? -8.973 -4.022 -27.250 1.00 47.72 314 SER A CA 1
ATOM 2464 C C . SER A 1 314 ? -9.055 -5.541 -27.406 1.00 47.72 314 SER A C 1
ATOM 2466 O O . SER A 1 314 ? -10.151 -6.060 -27.577 1.00 47.72 314 SER A O 1
ATOM 2468 N N . ASP A 1 315 ? -7.930 -6.256 -27.332 1.00 48.28 315 ASP A N 1
ATOM 2469 C CA . ASP A 1 315 ? -7.885 -7.715 -27.503 1.00 48.28 315 ASP A CA 1
ATOM 2470 C C . ASP A 1 315 ? -8.403 -8.454 -26.255 1.00 48.28 315 ASP A C 1
ATOM 2472 O O . ASP A 1 315 ? -8.641 -9.657 -26.298 1.00 48.28 315 ASP A O 1
ATOM 2476 N N . PHE A 1 316 ? -8.608 -7.724 -25.153 1.00 46.66 316 PHE A N 1
ATOM 2477 C CA . PHE A 1 316 ? -9.205 -8.212 -23.910 1.00 46.66 316 PHE A CA 1
ATOM 2478 C C . PHE A 1 316 ? -10.698 -7.862 -23.770 1.00 46.66 316 PHE A C 1
ATOM 2480 O O . PHE A 1 316 ? -11.263 -8.022 -22.689 1.00 46.66 316 PHE A O 1
ATOM 2487 N N . GLN A 1 317 ? -11.379 -7.420 -24.838 1.00 36.97 317 GLN A N 1
ATOM 2488 C CA . GLN A 1 317 ? -12.844 -7.337 -24.827 1.00 36.97 317 GLN A CA 1
ATOM 2489 C C . GLN A 1 317 ? -13.458 -8.743 -24.729 1.00 36.97 317 GLN A C 1
ATOM 2491 O O . GLN A 1 317 ? -13.589 -9.450 -25.723 1.00 36.97 317 GLN A O 1
ATOM 2496 N N . THR A 1 318 ? -13.793 -9.126 -23.493 1.00 39.41 318 THR A N 1
ATOM 2497 C CA . THR A 1 318 ? -14.849 -10.060 -23.069 1.00 39.41 318 THR A CA 1
ATOM 2498 C C . THR A 1 318 ? -15.298 -11.061 -24.135 1.00 39.41 318 THR A C 1
ATOM 2500 O O . THR A 1 318 ? -16.362 -10.919 -24.738 1.00 39.41 318 THR A O 1
ATOM 2503 N N . THR A 1 319 ? -14.530 -12.133 -24.306 1.00 35.19 319 THR A N 1
ATOM 2504 C CA . THR A 1 319 ? -15.197 -13.428 -24.450 1.00 35.19 319 THR A CA 1
ATOM 2505 C C . THR A 1 319 ? -15.744 -13.743 -23.065 1.00 35.19 319 THR A C 1
ATOM 2507 O O . THR A 1 319 ? -14.972 -13.830 -22.111 1.00 35.19 319 THR A O 1
ATOM 2510 N N . GLU A 1 320 ? -17.071 -13.793 -22.913 1.00 31.80 320 GLU A N 1
ATOM 2511 C CA . GLU A 1 320 ? -17.651 -14.351 -21.694 1.00 31.80 320 GLU A CA 1
ATOM 2512 C C . GLU A 1 320 ? -17.044 -15.745 -21.507 1.00 31.80 320 GLU A C 1
ATOM 2514 O O . GLU A 1 320 ? -17.142 -16.569 -22.424 1.00 31.80 320 GLU A O 1
ATOM 2519 N N . PRO A 1 321 ? -16.355 -16.022 -20.389 1.00 38.53 321 PRO A N 1
ATOM 2520 C CA . PRO A 1 321 ? -15.900 -17.371 -20.137 1.00 38.53 321 PRO A CA 1
ATOM 2521 C C . PRO A 1 321 ? -17.148 -18.243 -20.019 1.00 38.53 321 PRO A C 1
ATOM 2523 O O . PRO A 1 321 ? -18.003 -17.987 -19.169 1.00 38.53 321 PRO A O 1
ATOM 2526 N N . GLU A 1 322 ? -17.257 -19.269 -20.866 1.00 32.12 322 GLU A N 1
ATOM 2527 C CA . GLU A 1 322 ? -18.152 -20.398 -20.624 1.00 32.12 322 GLU A CA 1
ATOM 2528 C C . GLU A 1 322 ? -17.778 -20.968 -19.251 1.00 32.12 322 GLU A C 1
ATOM 2530 O O . GLU A 1 322 ? -16.824 -21.734 -19.089 1.00 32.12 322 GLU A O 1
ATOM 2535 N N . TYR A 1 323 ? -18.497 -20.508 -18.227 1.00 34.22 323 TYR A N 1
ATOM 2536 C CA . TYR A 1 323 ? -18.350 -20.938 -16.849 1.00 34.22 323 TYR A CA 1
ATOM 2537 C C . TYR A 1 323 ? -18.909 -22.356 -16.757 1.00 34.22 323 TYR A C 1
ATOM 2539 O O . TYR A 1 323 ? -20.033 -22.603 -16.321 1.00 34.22 323 TYR A O 1
ATOM 2547 N N . THR A 1 324 ? -18.115 -23.324 -17.202 1.00 33.75 324 THR A N 1
ATOM 2548 C CA . THR A 1 324 ? -18.341 -24.716 -16.837 1.00 33.75 324 THR A CA 1
ATOM 2549 C C . THR A 1 324 ? -18.130 -24.793 -15.331 1.00 33.75 324 THR A C 1
ATOM 2551 O O . THR A 1 324 ? -17.016 -24.631 -14.843 1.00 33.75 324 THR A O 1
ATOM 2554 N N . SER A 1 325 ? -19.232 -24.963 -14.601 1.00 33.09 325 SER A N 1
ATOM 2555 C CA . SER A 1 325 ? -19.332 -25.109 -13.148 1.00 33.09 325 SER A CA 1
ATOM 2556 C C . SER A 1 325 ? -18.469 -26.273 -12.626 1.00 33.09 325 SER A C 1
ATOM 2558 O O . SER A 1 325 ? -18.973 -27.332 -12.253 1.00 33.09 325 SER A O 1
ATOM 2560 N N . MET A 1 326 ? -17.158 -26.084 -12.566 1.00 32.78 326 MET A N 1
ATOM 2561 C CA . MET A 1 326 ? -16.280 -26.820 -11.672 1.00 32.78 326 MET A CA 1
ATOM 2562 C C . MET A 1 326 ? -15.676 -25.790 -10.735 1.00 32.78 326 MET A C 1
ATOM 2564 O O . MET A 1 326 ? -14.781 -25.042 -11.118 1.00 32.78 326 MET A O 1
ATOM 2568 N N . ALA A 1 327 ? -16.218 -25.708 -9.518 1.00 33.28 327 ALA A N 1
ATOM 2569 C CA . ALA A 1 327 ? -15.580 -24.961 -8.448 1.00 33.28 327 ALA A CA 1
ATOM 2570 C C . ALA A 1 327 ? -14.144 -25.493 -8.320 1.00 33.28 327 ALA A C 1
ATOM 2572 O O . ALA A 1 327 ? -13.984 -26.691 -8.063 1.00 33.28 327 ALA A O 1
ATOM 2573 N N . PRO A 1 328 ? -13.106 -24.668 -8.540 1.00 39.19 328 PRO A N 1
ATOM 2574 C CA . PRO A 1 328 ? -11.744 -25.118 -8.340 1.00 39.19 328 PRO A CA 1
ATOM 2575 C C . PRO A 1 328 ? -11.620 -25.563 -6.887 1.00 39.19 328 PRO A C 1
ATOM 2577 O O . PRO A 1 328 ? -11.936 -24.808 -5.965 1.00 39.19 328 PRO A O 1
ATOM 2580 N N . THR A 1 329 ? -11.188 -26.798 -6.664 1.00 36.97 329 THR A N 1
ATOM 2581 C CA . THR A 1 329 ? -10.776 -27.255 -5.340 1.00 36.97 329 THR A CA 1
ATOM 2582 C C . THR A 1 329 ? -9.470 -26.535 -5.025 1.00 36.97 329 THR A C 1
ATOM 2584 O O . THR A 1 329 ? -8.384 -26.998 -5.367 1.00 36.97 329 THR A O 1
ATOM 2587 N N . PHE A 1 330 ? -9.578 -25.332 -4.464 1.00 43.75 330 PHE A N 1
ATOM 2588 C CA . PHE A 1 330 ? -8.415 -24.562 -4.053 1.00 43.75 330 PHE A CA 1
ATOM 2589 C C . PHE A 1 330 ? -7.683 -25.323 -2.941 1.00 43.75 330 PHE A C 1
ATOM 2591 O O . PHE A 1 330 ? -8.341 -25.854 -2.039 1.00 43.75 330 PHE A O 1
ATOM 2598 N N . PRO A 1 331 ? -6.341 -25.380 -2.964 1.00 43.31 331 PRO A N 1
ATOM 2599 C CA . PRO A 1 331 ? -5.597 -25.852 -1.808 1.00 43.31 331 PRO A CA 1
ATOM 2600 C C . PRO A 1 331 ? -5.996 -24.999 -0.598 1.00 43.31 331 PRO A C 1
ATOM 2602 O O . PRO A 1 331 ? -6.003 -23.768 -0.657 1.00 43.31 331 PRO A O 1
ATOM 2605 N N . THR A 1 332 ? -6.382 -25.655 0.494 1.00 43.47 332 THR A N 1
ATOM 2606 C CA . THR A 1 332 ? -6.671 -24.990 1.765 1.00 43.47 332 THR A CA 1
ATOM 2607 C C . THR A 1 332 ? -5.448 -24.177 2.181 1.00 43.47 332 THR A C 1
ATOM 2609 O O . THR A 1 332 ? -4.357 -24.722 2.306 1.00 43.47 332 THR A O 1
ATOM 2612 N N . MET A 1 333 ? -5.624 -22.869 2.398 1.00 47.06 333 MET A N 1
ATOM 2613 C CA . MET A 1 333 ? -4.555 -21.892 2.679 1.00 47.06 333 MET A CA 1
ATOM 2614 C C . MET A 1 333 ? -3.762 -22.117 3.988 1.00 47.06 333 MET A C 1
ATOM 2616 O O . MET A 1 333 ? -2.988 -21.249 4.396 1.00 47.06 333 MET A O 1
ATOM 2620 N N . GLU A 1 334 ? -3.915 -23.263 4.654 1.00 48.38 334 GLU A N 1
ATOM 2621 C CA . GLU A 1 334 ? -3.226 -23.586 5.909 1.00 48.38 334 GLU A CA 1
ATOM 2622 C C . GLU A 1 334 ? -1.691 -23.668 5.766 1.00 48.38 334 GLU A C 1
ATOM 2624 O O . GLU A 1 334 ? -0.982 -23.490 6.757 1.00 48.38 334 GLU A O 1
ATOM 2629 N N . ASP A 1 335 ? -1.155 -23.808 4.547 1.00 48.94 335 ASP A N 1
ATOM 2630 C CA . ASP A 1 335 ? 0.289 -23.973 4.312 1.00 48.94 335 ASP A CA 1
ATOM 2631 C C . ASP A 1 335 ? 1.090 -22.664 4.148 1.00 48.94 335 ASP A C 1
ATOM 2633 O O . ASP A 1 335 ? 2.326 -22.683 4.100 1.00 48.94 335 ASP A O 1
ATOM 2637 N N . HIS A 1 336 ? 0.446 -21.493 4.106 1.00 54.41 336 HIS A N 1
ATOM 2638 C CA . HIS A 1 336 ? 1.150 -20.229 3.858 1.00 54.41 336 HIS A CA 1
ATOM 2639 C C . HIS A 1 336 ? 1.475 -19.469 5.149 1.00 54.41 336 HIS A C 1
ATOM 2641 O O . HIS A 1 336 ? 0.683 -18.680 5.669 1.00 54.41 336 HIS A O 1
ATOM 2647 N N . LYS A 1 337 ? 2.699 -19.657 5.659 1.00 53.28 337 LYS A N 1
ATOM 2648 C CA . LYS A 1 337 ? 3.221 -18.849 6.771 1.00 53.28 337 LYS A CA 1
ATOM 2649 C C . LYS A 1 337 ? 3.543 -17.425 6.287 1.00 53.28 337 LYS A C 1
ATOM 2651 O O . LYS A 1 337 ? 4.326 -17.278 5.349 1.00 53.28 337 LYS A O 1
ATOM 2656 N N . PRO A 1 338 ? 3.003 -16.367 6.925 1.00 50.91 338 PRO A N 1
ATOM 2657 C CA . PRO A 1 338 ? 3.341 -14.993 6.571 1.00 50.91 338 PRO A CA 1
ATOM 2658 C C . PRO A 1 338 ? 4.843 -14.747 6.750 1.00 50.91 338 PRO A C 1
ATOM 2660 O O . PRO A 1 338 ? 5.420 -15.076 7.791 1.00 50.91 338 PRO A O 1
ATOM 2663 N N . VAL A 1 339 ? 5.477 -14.129 5.752 1.00 50.38 339 VAL A N 1
ATOM 2664 C CA . VAL A 1 339 ? 6.890 -13.749 5.837 1.00 50.38 339 VAL A CA 1
ATOM 2665 C C . VAL A 1 339 ? 6.977 -12.407 6.553 1.00 50.38 339 VAL A C 1
ATOM 2667 O O . VAL A 1 339 ? 6.643 -11.356 6.004 1.00 50.38 339 VAL A O 1
ATOM 2670 N N . LYS A 1 340 ? 7.417 -12.429 7.813 1.00 45.59 340 LYS A N 1
ATOM 2671 C CA . LYS A 1 340 ? 7.662 -11.205 8.577 1.00 45.59 340 LYS A CA 1
ATOM 2672 C C . LYS A 1 340 ? 9.036 -10.656 8.205 1.00 45.59 340 LYS A C 1
ATOM 2674 O O . LYS A 1 340 ? 10.052 -11.118 8.714 1.00 45.59 340 LYS A O 1
ATOM 2679 N N . ALA A 1 341 ? 9.075 -9.674 7.313 1.00 42.53 341 ALA A N 1
ATOM 2680 C CA . ALA A 1 341 ? 10.322 -9.018 6.951 1.00 42.53 341 ALA A CA 1
ATOM 2681 C C . ALA A 1 341 ? 10.655 -7.915 7.977 1.00 42.53 341 ALA A C 1
ATOM 2683 O O . ALA A 1 341 ? 9.949 -6.914 8.088 1.00 42.53 341 ALA A O 1
ATOM 2684 N N . THR A 1 342 ? 11.716 -8.098 8.763 1.00 32.72 342 THR A N 1
ATOM 2685 C CA . THR A 1 342 ? 12.208 -7.097 9.726 1.00 32.72 342 THR A CA 1
ATOM 2686 C C . THR A 1 342 ? 13.316 -6.248 9.113 1.00 32.72 342 THR A C 1
ATOM 2688 O O . THR A 1 342 ? 14.312 -6.787 8.640 1.00 32.72 342 THR A O 1
ATOM 2691 N N . TYR A 1 343 ? 13.168 -4.923 9.179 1.00 34.53 343 TYR A N 1
ATOM 2692 C CA . TYR A 1 343 ? 14.184 -3.956 8.760 1.00 34.53 343 TYR A CA 1
ATOM 2693 C C . TYR A 1 343 ? 14.429 -2.937 9.885 1.00 34.53 343 TYR A C 1
ATOM 2695 O O . TYR A 1 343 ? 13.460 -2.521 10.532 1.00 34.53 343 TYR A O 1
ATOM 2703 N N . PRO A 1 344 ? 15.681 -2.516 10.131 1.00 29.95 344 PRO A N 1
ATOM 2704 C CA . PRO A 1 344 ? 15.960 -1.337 10.950 1.00 29.95 344 PRO A CA 1
ATOM 2705 C C . PRO A 1 344 ? 15.467 -0.072 10.217 1.00 29.95 344 PRO A C 1
ATOM 2707 O O . PRO A 1 344 ? 15.565 0.001 8.992 1.00 29.95 344 PRO A O 1
ATOM 2710 N N . TYR A 1 345 ? 14.872 0.881 10.944 1.00 34.31 345 TYR A N 1
ATOM 2711 C CA . TYR A 1 345 ? 14.244 2.089 10.386 1.00 34.31 345 TYR A CA 1
ATOM 2712 C C . TYR A 1 345 ? 14.668 3.359 11.134 1.00 34.31 345 TYR A C 1
ATOM 2714 O O . TYR A 1 345 ? 14.624 3.383 12.362 1.00 34.31 345 TYR A O 1
ATOM 2722 N N . ASP A 1 346 ? 14.978 4.406 10.368 1.00 32.25 346 ASP A N 1
ATOM 2723 C CA . ASP A 1 346 ? 15.443 5.734 10.794 1.00 32.25 346 ASP A CA 1
ATOM 2724 C C . ASP A 1 346 ? 14.982 6.886 9.847 1.00 32.25 346 ASP A C 1
ATOM 2726 O O . ASP A 1 346 ? 15.565 7.966 9.844 1.00 32.25 346 ASP A O 1
ATOM 2730 N N . GLY A 1 347 ? 13.927 6.690 9.033 1.00 32.91 347 GLY A N 1
ATOM 2731 C CA . GLY A 1 347 ? 13.569 7.587 7.909 1.00 32.91 347 GLY A CA 1
ATOM 2732 C C . GLY A 1 347 ? 12.476 8.659 8.129 1.00 32.91 347 GLY A C 1
ATOM 2733 O O . GLY A 1 347 ? 11.750 8.658 9.119 1.00 32.91 347 GLY A O 1
ATOM 2734 N N . THR A 1 348 ? 12.340 9.569 7.149 1.00 37.19 348 THR A N 1
ATOM 2735 C CA . THR A 1 348 ? 11.426 10.734 7.109 1.00 37.19 348 THR A CA 1
ATOM 2736 C C . THR A 1 348 ? 10.187 10.539 6.224 1.00 37.19 348 THR A C 1
ATOM 2738 O O . THR A 1 348 ? 10.176 9.703 5.325 1.00 37.19 348 THR A O 1
ATOM 2741 N N . PHE A 1 349 ? 9.144 11.347 6.460 1.00 39.22 349 PHE A N 1
ATOM 2742 C CA . PHE A 1 349 ? 7.901 11.388 5.675 1.00 39.22 349 PHE A CA 1
ATOM 2743 C C . PHE A 1 349 ? 7.707 12.772 5.031 1.00 39.22 349 PHE A C 1
ATOM 2745 O O . PHE A 1 349 ? 7.876 13.794 5.702 1.00 39.22 349 PHE A O 1
ATOM 2752 N N . GLU A 1 350 ? 7.289 12.822 3.762 1.00 36.31 350 GLU A N 1
ATOM 2753 C CA . GLU A 1 350 ? 6.859 14.060 3.093 1.00 36.31 350 GLU A CA 1
ATOM 2754 C C . GLU A 1 350 ? 5.323 14.165 3.083 1.00 36.31 350 GLU A C 1
ATOM 2756 O O . GLU A 1 350 ? 4.617 13.217 2.731 1.00 36.31 350 GLU A O 1
ATOM 2761 N N . ASN A 1 351 ? 4.785 15.331 3.463 1.00 36.50 351 ASN A N 1
ATOM 2762 C CA . ASN A 1 351 ? 3.364 15.636 3.274 1.00 36.50 351 ASN A CA 1
ATOM 2763 C C . ASN A 1 351 ? 3.085 16.060 1.828 1.00 36.50 351 ASN A C 1
ATOM 2765 O O . ASN A 1 351 ? 3.920 16.688 1.180 1.00 36.50 351 ASN A O 1
ATOM 2769 N N . PHE A 1 352 ? 1.850 15.822 1.378 1.00 33.28 352 PHE A N 1
ATOM 2770 C CA . PHE A 1 352 ? 1.328 16.257 0.075 1.00 33.28 352 PHE A CA 1
ATOM 2771 C C . PHE A 1 352 ? 1.443 17.782 -0.159 1.00 33.28 352 PHE A C 1
ATOM 2773 O O . PHE A 1 352 ? 1.531 18.221 -1.300 1.00 33.28 352 PHE A O 1
ATOM 2780 N N . ASP A 1 353 ? 1.555 18.581 0.911 1.00 36.69 353 ASP A N 1
ATOM 2781 C CA . ASP A 1 353 ? 1.764 20.039 0.853 1.00 36.69 353 ASP A CA 1
ATOM 2782 C C . ASP A 1 353 ? 3.229 20.457 0.587 1.00 36.69 353 ASP A C 1
ATOM 2784 O O . ASP A 1 353 ? 3.585 21.624 0.754 1.00 36.69 353 ASP A O 1
ATOM 2788 N N . GLY A 1 354 ? 4.122 19.522 0.241 1.00 34.78 354 GLY A N 1
ATOM 2789 C CA . GLY A 1 354 ? 5.524 19.817 -0.084 1.00 34.78 354 GLY A CA 1
ATOM 2790 C C . GLY A 1 354 ? 6.381 20.271 1.106 1.00 34.78 354 GLY A C 1
ATOM 2791 O O . GLY A 1 354 ? 7.530 20.673 0.926 1.00 34.78 354 GLY A O 1
ATOM 2792 N N . LYS A 1 355 ? 5.854 20.202 2.335 1.00 34.50 355 LYS A N 1
ATOM 2793 C CA . LYS A 1 355 ? 6.631 20.441 3.556 1.00 34.50 355 LYS A CA 1
ATOM 2794 C C . LYS A 1 355 ? 7.347 19.157 3.963 1.00 34.50 355 LYS A C 1
ATOM 2796 O O . LYS A 1 355 ? 6.732 18.228 4.487 1.00 34.50 355 LYS A O 1
ATOM 2801 N N . VAL A 1 356 ? 8.653 19.134 3.717 1.00 37.91 356 VAL A N 1
ATOM 2802 C CA . VAL A 1 356 ? 9.577 18.112 4.217 1.00 37.91 356 VAL A CA 1
ATOM 2803 C C . VAL A 1 356 ? 9.676 18.262 5.732 1.00 37.91 356 VAL A C 1
ATOM 2805 O O . VAL A 1 356 ? 10.139 19.291 6.229 1.00 37.91 356 VAL A O 1
ATOM 2808 N N . LEU A 1 357 ? 9.242 17.249 6.480 1.00 35.03 357 LEU A N 1
ATOM 2809 C CA . LEU A 1 357 ? 9.576 17.164 7.894 1.00 35.03 357 LEU A CA 1
ATOM 2810 C C . LEU A 1 357 ? 11.018 16.669 8.011 1.00 35.03 357 LEU A C 1
ATOM 2812 O O . LEU A 1 357 ? 11.337 15.554 7.597 1.00 35.03 357 LEU A O 1
ATOM 2816 N N . LYS A 1 358 ? 11.890 17.518 8.563 1.00 32.50 358 LYS A N 1
ATOM 2817 C CA . LYS A 1 358 ? 13.244 17.133 8.967 1.00 32.50 358 LYS A CA 1
ATOM 2818 C C . LYS A 1 358 ? 13.144 16.063 10.052 1.00 32.50 358 LYS A C 1
ATOM 2820 O O . LYS A 1 358 ? 12.868 16.373 11.204 1.00 32.50 358 LYS A O 1
ATOM 2825 N N . GLY A 1 359 ? 13.359 14.816 9.670 1.00 34.41 359 GLY A N 1
ATOM 2826 C CA . GLY A 1 359 ? 13.939 13.819 10.557 1.00 34.41 359 GLY A CA 1
ATOM 2827 C C . GLY A 1 359 ? 15.438 13.826 10.321 1.00 34.41 359 GLY A C 1
ATOM 2828 O O . GLY A 1 359 ? 15.907 13.803 9.178 1.00 34.41 359 GLY A O 1
ATOM 2829 N N . ASP A 1 360 ? 16.175 13.935 11.412 1.00 38.50 360 ASP A N 1
ATOM 2830 C CA . ASP A 1 360 ? 17.620 13.826 11.423 1.00 38.50 360 ASP A CA 1
ATOM 2831 C C . ASP A 1 360 ? 17.972 12.368 11.136 1.00 38.50 360 ASP A C 1
ATOM 2833 O O . ASP A 1 360 ? 17.827 11.549 12.030 1.00 38.50 360 ASP A O 1
ATOM 2837 N N . CYS A 1 361 ? 18.311 12.046 9.881 1.00 42.50 361 CYS A N 1
ATOM 2838 C CA . CYS A 1 361 ? 19.166 10.919 9.464 1.00 42.50 361 CYS A CA 1
ATOM 2839 C C . CYS A 1 361 ? 19.099 10.690 7.944 1.00 42.50 361 CYS A C 1
ATOM 2841 O O . CYS A 1 361 ? 18.706 9.643 7.450 1.00 42.50 361 CYS A O 1
ATOM 2843 N N . LEU A 1 362 ? 19.556 11.676 7.179 1.00 47.00 362 LEU A N 1
ATOM 2844 C CA . LEU A 1 362 ? 20.296 11.463 5.936 1.00 47.00 362 LEU A CA 1
ATOM 2845 C C . LEU A 1 362 ? 21.407 12.514 5.962 1.00 47.00 362 LEU A C 1
ATOM 2847 O O . LEU A 1 362 ? 21.172 13.639 6.413 1.00 47.00 362 LEU A O 1
ATOM 2851 N N . LEU A 1 363 ? 22.616 12.172 5.503 1.00 52.91 363 LEU A N 1
ATOM 2852 C CA . LEU A 1 363 ? 23.604 13.198 5.156 1.00 52.91 363 LEU A CA 1
ATOM 2853 C C . LEU A 1 363 ? 22.871 14.282 4.349 1.00 52.91 363 LEU A C 1
ATOM 2855 O O . LEU A 1 363 ? 22.130 13.910 3.432 1.00 52.91 363 LEU A O 1
ATOM 2859 N N . PRO A 1 364 ? 23.022 15.579 4.686 1.00 64.69 364 PRO A N 1
ATOM 2860 C CA . PRO A 1 364 ? 22.421 16.661 3.918 1.00 64.69 364 PRO A CA 1
ATOM 2861 C C . PRO A 1 364 ? 22.586 16.370 2.428 1.00 64.69 364 PRO A C 1
ATOM 2863 O O . PRO A 1 364 ? 23.684 15.985 2.033 1.00 64.69 364 PRO A O 1
ATOM 2866 N N . GLU A 1 365 ? 21.533 16.520 1.613 1.00 59.28 365 GLU A N 1
ATOM 2867 C CA . GLU A 1 365 ? 21.590 16.263 0.161 1.00 59.28 365 GLU A CA 1
ATOM 2868 C C . GLU A 1 365 ? 22.938 16.656 -0.490 1.00 59.28 365 GLU A C 1
ATOM 2870 O O . GLU A 1 365 ? 23.504 15.811 -1.186 1.00 59.28 365 GLU A O 1
ATOM 2875 N N . PRO A 1 366 ? 23.534 17.841 -0.222 1.00 71.62 366 PRO A N 1
ATOM 2876 C CA . PRO A 1 366 ? 24.855 18.190 -0.758 1.00 71.62 366 PRO A CA 1
ATOM 2877 C C . PRO A 1 366 ? 26.000 17.248 -0.343 1.00 71.62 366 PRO A C 1
ATOM 2879 O O . PRO A 1 366 ? 26.848 16.925 -1.171 1.00 71.62 366 PRO A O 1
ATOM 2882 N N . LEU A 1 367 ? 26.032 16.767 0.901 1.00 69.50 367 LEU A N 1
ATOM 2883 C CA . LEU A 1 367 ? 27.034 15.810 1.383 1.00 69.50 367 LEU A CA 1
ATOM 2884 C C . LEU A 1 367 ? 26.848 14.416 0.772 1.00 69.50 367 LEU A C 1
ATOM 2886 O O . LEU A 1 367 ? 27.832 13.742 0.473 1.00 69.50 367 LEU A O 1
ATOM 2890 N N . PHE A 1 368 ? 25.604 13.997 0.533 1.00 70.06 368 PHE A N 1
ATOM 2891 C CA . PHE A 1 368 ? 25.328 12.750 -0.181 1.00 70.06 368 PHE A CA 1
ATOM 2892 C C . PHE A 1 368 ? 25.860 12.800 -1.622 1.00 70.06 368 PHE A C 1
ATOM 2894 O O . PHE A 1 368 ? 26.562 11.886 -2.055 1.00 70.06 368 PHE A O 1
ATOM 2901 N N . TYR A 1 369 ? 25.598 13.893 -2.349 1.00 72.50 369 TYR A N 1
ATOM 2902 C CA . TYR A 1 369 ? 26.140 14.072 -3.699 1.00 72.50 369 TYR A CA 1
ATOM 2903 C C . TYR A 1 369 ? 27.665 14.198 -3.712 1.00 72.50 369 TYR A C 1
ATOM 2905 O O . TYR A 1 369 ? 28.298 13.681 -4.629 1.00 72.50 369 TYR A O 1
ATOM 2913 N N . LEU A 1 370 ? 28.262 14.821 -2.691 1.00 77.56 370 LEU A N 1
ATOM 2914 C CA . LEU A 1 370 ? 29.715 14.887 -2.543 1.00 77.56 370 LEU A CA 1
ATOM 2915 C C . LEU A 1 370 ? 30.324 13.486 -2.409 1.00 77.56 370 LEU A C 1
ATOM 2917 O O . LEU A 1 370 ? 31.285 13.171 -3.104 1.00 77.56 370 LEU A O 1
ATOM 2921 N N . LEU A 1 371 ? 29.747 12.627 -1.564 1.00 74.38 371 LEU A N 1
ATOM 2922 C CA . LEU A 1 371 ? 30.223 11.253 -1.377 1.00 74.38 371 LEU A CA 1
ATOM 2923 C C . LEU A 1 371 ? 30.076 10.409 -2.645 1.00 74.38 371 LEU A C 1
ATOM 2925 O O . LEU A 1 371 ? 31.001 9.680 -2.996 1.00 74.38 371 LEU A O 1
ATOM 2929 N N . ILE A 1 372 ? 28.960 10.545 -3.367 1.00 76.50 372 ILE A N 1
ATOM 2930 C CA . ILE A 1 372 ? 28.797 9.904 -4.680 1.00 76.50 372 ILE A CA 1
ATOM 2931 C C . ILE A 1 372 ? 29.844 10.427 -5.667 1.00 76.50 372 ILE A C 1
ATOM 2933 O O . ILE A 1 372 ? 30.466 9.634 -6.370 1.00 76.50 372 ILE A O 1
ATOM 2937 N N . GLY A 1 373 ? 30.081 11.740 -5.699 1.00 78.81 373 GLY A N 1
ATOM 2938 C CA . GLY A 1 373 ? 31.112 12.350 -6.537 1.00 78.81 373 GLY A CA 1
ATOM 2939 C C . GLY A 1 373 ? 32.502 11.784 -6.244 1.00 78.81 373 GLY A C 1
ATOM 2940 O O . GLY A 1 373 ? 33.205 11.377 -7.166 1.00 78.81 373 GLY A O 1
ATOM 2941 N N . LEU A 1 374 ? 32.871 11.672 -4.965 1.00 82.94 374 LEU A N 1
ATOM 2942 C CA . LEU A 1 374 ? 34.139 11.076 -4.536 1.00 82.94 374 LEU A CA 1
ATOM 2943 C C . LEU A 1 374 ? 34.244 9.593 -4.913 1.00 82.94 374 LEU A C 1
ATOM 2945 O O . LEU A 1 374 ? 35.302 9.160 -5.366 1.00 82.94 374 LEU A O 1
ATOM 2949 N N . LEU A 1 375 ? 33.158 8.825 -4.786 1.00 82.69 375 LEU A N 1
ATOM 2950 C CA . LEU A 1 375 ? 33.122 7.418 -5.190 1.00 82.69 375 LEU A CA 1
ATOM 2951 C C . LEU A 1 375 ? 33.331 7.265 -6.704 1.00 82.69 375 LEU A C 1
ATOM 2953 O O . LEU A 1 375 ? 34.126 6.433 -7.134 1.00 82.69 375 LEU A O 1
ATOM 2957 N N . ILE A 1 376 ? 32.662 8.091 -7.514 1.00 80.81 376 ILE A N 1
ATOM 2958 C CA . ILE A 1 376 ? 32.826 8.096 -8.975 1.00 80.81 376 ILE A CA 1
ATOM 2959 C C . ILE A 1 376 ? 34.270 8.445 -9.341 1.00 80.81 376 ILE A C 1
ATOM 2961 O O . ILE A 1 376 ? 34.874 7.748 -10.156 1.00 80.81 376 ILE A O 1
ATOM 2965 N N . ILE A 1 377 ? 34.850 9.473 -8.712 1.00 84.62 377 ILE A N 1
ATOM 2966 C CA . ILE A 1 377 ? 36.255 9.849 -8.918 1.00 84.62 377 ILE A CA 1
ATOM 2967 C C . ILE A 1 377 ? 37.174 8.672 -8.576 1.00 84.62 377 ILE A C 1
ATOM 2969 O O . ILE A 1 377 ? 38.048 8.339 -9.371 1.00 84.62 377 ILE A O 1
ATOM 2973 N N . ALA A 1 378 ? 36.951 7.998 -7.446 1.00 87.00 378 ALA A N 1
ATOM 2974 C CA . ALA A 1 378 ? 37.746 6.842 -7.046 1.00 87.00 378 ALA A CA 1
ATOM 2975 C C . ALA A 1 378 ? 37.661 5.695 -8.068 1.00 87.00 378 ALA A C 1
ATOM 2977 O O . ALA A 1 378 ? 38.691 5.147 -8.457 1.00 87.00 378 ALA A O 1
ATOM 2978 N N . VAL A 1 379 ? 36.462 5.367 -8.564 1.00 83.75 379 VAL A N 1
ATOM 2979 C CA . VAL A 1 379 ? 36.273 4.331 -9.596 1.00 83.75 379 VAL A CA 1
ATOM 2980 C C . VAL A 1 379 ? 36.979 4.711 -10.898 1.00 83.75 379 VAL A C 1
ATOM 2982 O O . VAL A 1 379 ? 37.685 3.884 -11.473 1.00 83.75 379 VAL A O 1
ATOM 2985 N N . VAL A 1 380 ? 36.857 5.963 -11.348 1.00 86.06 380 VAL A N 1
ATOM 2986 C CA . VAL A 1 380 ? 37.557 6.451 -12.548 1.00 86.06 380 VAL A CA 1
ATOM 2987 C C . VAL A 1 380 ? 39.072 6.357 -12.370 1.00 86.06 380 VAL A C 1
ATOM 2989 O O . VAL A 1 380 ? 39.758 5.871 -13.268 1.00 86.06 380 VAL A O 1
ATOM 2992 N N . VAL A 1 381 ? 39.600 6.747 -11.207 1.00 91.31 381 VAL A N 1
ATOM 2993 C CA . VAL A 1 381 ? 41.030 6.628 -10.886 1.00 91.31 381 VAL A CA 1
ATOM 2994 C C . VAL A 1 381 ? 41.484 5.168 -10.934 1.00 91.31 381 VAL A C 1
ATOM 2996 O O . VAL A 1 381 ? 42.506 4.877 -11.550 1.00 91.31 381 VAL A O 1
ATOM 2999 N N . ILE A 1 382 ? 40.713 4.237 -10.366 1.00 91.00 382 ILE A N 1
ATOM 3000 C CA . ILE A 1 382 ? 41.019 2.799 -10.407 1.00 91.00 382 ILE A CA 1
ATOM 3001 C C . ILE A 1 382 ? 41.052 2.283 -11.852 1.00 91.00 382 ILE A C 1
ATOM 3003 O O . ILE A 1 382 ? 41.985 1.573 -12.225 1.00 91.00 382 ILE A O 1
ATOM 3007 N N . ILE A 1 383 ? 40.079 2.665 -12.686 1.00 88.38 383 ILE A N 1
ATOM 3008 C CA . ILE A 1 383 ? 40.026 2.268 -14.102 1.00 88.38 383 ILE A CA 1
ATOM 3009 C C . ILE A 1 383 ? 41.236 2.821 -14.865 1.00 88.38 383 ILE A C 1
ATOM 3011 O O . ILE A 1 383 ? 41.889 2.084 -15.604 1.00 88.38 383 ILE A O 1
ATOM 3015 N N . VAL A 1 384 ? 41.576 4.098 -14.665 1.00 92.25 384 VAL A N 1
ATOM 3016 C CA . VAL A 1 384 ? 42.748 4.726 -15.294 1.00 92.25 384 VAL A CA 1
ATOM 3017 C C . VAL A 1 384 ? 44.033 4.018 -14.866 1.00 92.25 384 VAL A C 1
ATOM 3019 O O . VAL A 1 384 ? 44.844 3.667 -15.723 1.00 92.25 384 VAL A O 1
ATOM 3022 N N . LEU A 1 385 ? 44.202 3.734 -13.571 1.00 94.25 385 LEU A N 1
ATOM 3023 C CA . LEU A 1 385 ? 45.352 2.986 -13.058 1.00 94.25 385 LEU A CA 1
ATOM 3024 C C . LEU A 1 385 ? 45.429 1.579 -13.661 1.00 94.25 385 LEU A C 1
ATOM 3026 O O . LEU A 1 385 ? 46.500 1.171 -14.106 1.00 94.25 385 LEU A O 1
ATOM 3030 N N . ALA A 1 386 ? 44.309 0.859 -13.758 1.00 92.12 386 ALA A N 1
ATOM 3031 C CA . ALA A 1 386 ? 44.262 -0.461 -14.383 1.00 92.12 386 ALA A CA 1
ATOM 3032 C C . ALA A 1 386 ? 44.677 -0.417 -15.866 1.00 92.12 386 ALA A C 1
ATOM 3034 O O . ALA A 1 386 ? 45.462 -1.255 -16.315 1.00 92.12 386 ALA A O 1
ATOM 3035 N N . VAL A 1 387 ? 44.223 0.591 -16.622 1.00 93.31 387 VAL A N 1
ATOM 3036 C CA . VAL A 1 387 ? 44.619 0.798 -18.028 1.00 93.31 387 VAL A CA 1
ATOM 3037 C C . VAL A 1 387 ? 46.109 1.132 -18.150 1.00 93.31 387 VAL A C 1
ATOM 3039 O O . VAL A 1 387 ? 46.782 0.604 -19.040 1.00 93.31 387 VAL A O 1
ATOM 3042 N N . LEU A 1 388 ? 46.645 1.980 -17.267 1.00 94.31 388 LEU A N 1
ATOM 3043 C CA . LEU A 1 388 ? 48.069 2.330 -17.250 1.00 94.31 388 LEU A CA 1
ATOM 3044 C C . LEU A 1 388 ? 48.946 1.114 -16.918 1.00 94.31 388 LEU A C 1
ATOM 3046 O O . LEU A 1 388 ? 49.915 0.849 -17.632 1.00 94.31 388 LEU A O 1
ATOM 3050 N N . LEU A 1 389 ? 48.569 0.327 -15.907 1.00 93.81 389 LEU A N 1
ATOM 3051 C CA . LEU A 1 389 ? 49.255 -0.916 -15.546 1.00 93.81 389 LEU A CA 1
ATOM 3052 C C . LEU A 1 389 ? 49.206 -1.942 -16.687 1.00 93.81 389 LEU A C 1
ATOM 3054 O O . LEU A 1 389 ? 50.222 -2.563 -17.008 1.00 93.81 389 LEU A O 1
ATOM 3058 N N . TYR A 1 390 ? 48.059 -2.078 -17.357 1.00 92.81 390 TYR A N 1
ATOM 3059 C CA . TYR A 1 390 ? 47.914 -2.954 -18.520 1.00 92.81 390 TYR A CA 1
ATOM 3060 C C . TYR A 1 390 ? 48.822 -2.529 -19.686 1.00 92.81 390 TYR A C 1
ATOM 3062 O O . TYR A 1 390 ? 49.496 -3.367 -20.293 1.00 92.81 390 TYR A O 1
ATOM 3070 N N . ARG A 1 391 ? 48.892 -1.223 -19.986 1.00 92.69 391 ARG A N 1
ATOM 3071 C CA . ARG A 1 391 ? 49.786 -0.681 -21.024 1.00 92.69 391 ARG A CA 1
ATOM 3072 C C . ARG A 1 391 ? 51.259 -0.896 -20.688 1.00 92.69 391 ARG A C 1
ATOM 3074 O O . ARG A 1 391 ? 52.000 -1.332 -21.567 1.00 92.69 391 ARG A O 1
ATOM 3081 N N . SER A 1 392 ? 51.656 -0.656 -19.437 1.00 91.88 392 SER A N 1
ATOM 3082 C CA . SER A 1 392 ? 53.024 -0.895 -18.959 1.00 91.88 392 SER A CA 1
ATOM 3083 C C . SER A 1 392 ? 53.425 -2.362 -19.152 1.00 91.88 392 SER A C 1
ATOM 3085 O O . SER A 1 392 ? 54.405 -2.658 -19.837 1.00 91.88 392 SER A O 1
ATOM 3087 N N . LYS A 1 393 ? 52.590 -3.307 -18.698 1.00 90.88 393 LYS A N 1
ATOM 3088 C CA . LYS A 1 393 ? 52.842 -4.749 -18.862 1.00 90.88 393 LYS A CA 1
ATOM 3089 C C . LYS A 1 393 ? 52.986 -5.167 -20.333 1.00 90.88 393 LYS A C 1
ATOM 3091 O O . LYS A 1 393 ? 53.800 -6.033 -20.655 1.00 90.88 393 LYS A O 1
ATOM 3096 N N . ARG A 1 394 ? 52.229 -4.544 -21.246 1.00 89.50 394 ARG A N 1
ATOM 3097 C CA . ARG A 1 394 ? 52.328 -4.805 -22.693 1.00 89.50 394 ARG A CA 1
ATOM 3098 C C . ARG A 1 394 ? 53.634 -4.286 -23.301 1.00 89.50 394 ARG A C 1
ATOM 3100 O O . ARG A 1 394 ? 54.136 -4.916 -24.229 1.00 89.50 394 ARG A O 1
ATOM 3107 N N . GLN A 1 395 ? 54.175 -3.170 -22.810 1.00 86.88 395 GLN A N 1
ATOM 3108 C CA . GLN A 1 395 ? 55.472 -2.666 -23.267 1.00 86.88 395 GLN A CA 1
ATOM 3109 C C . GLN A 1 395 ? 56.619 -3.570 -22.806 1.00 86.88 395 GLN A C 1
ATOM 3111 O O . GLN A 1 395 ? 57.429 -3.955 -23.643 1.00 86.88 395 GLN A O 1
ATOM 3116 N N . TYR A 1 396 ? 56.619 -4.027 -21.550 1.00 80.88 396 TYR A N 1
ATOM 3117 C CA . TYR A 1 396 ? 57.629 -4.978 -21.061 1.00 80.88 396 TYR A CA 1
ATOM 3118 C C . TYR A 1 396 ? 57.633 -6.303 -21.836 1.00 80.88 396 TYR A C 1
ATOM 3120 O O . TYR A 1 396 ? 58.694 -6.829 -22.158 1.00 80.88 396 TYR A O 1
ATOM 3128 N N . LYS A 1 397 ? 56.457 -6.813 -22.227 1.00 79.81 397 LYS A N 1
ATOM 3129 C CA . LYS A 1 397 ? 56.368 -8.052 -23.017 1.00 79.81 397 LYS A CA 1
ATOM 3130 C C . LYS A 1 397 ? 56.935 -7.919 -24.440 1.00 79.81 397 LYS A C 1
ATOM 3132 O O . LYS A 1 397 ? 57.331 -8.924 -25.008 1.00 79.81 397 LYS A O 1
ATOM 3137 N N . LYS A 1 398 ? 56.976 -6.710 -25.016 1.00 71.38 398 LYS A N 1
ATOM 3138 C CA . LYS A 1 398 ? 57.581 -6.473 -26.340 1.00 71.38 398 LYS A CA 1
ATOM 3139 C C . LYS A 1 398 ? 59.107 -6.379 -26.303 1.00 71.38 398 LYS A C 1
ATOM 3141 O O . LYS A 1 398 ? 59.729 -6.630 -27.324 1.00 71.38 398 LYS A O 1
ATOM 3146 N N . VAL A 1 399 ? 59.689 -6.008 -25.163 1.00 68.81 399 VAL A N 1
ATOM 3147 C CA . VAL A 1 399 ? 61.149 -5.894 -25.015 1.00 68.81 399 VAL A CA 1
ATOM 3148 C C . VAL A 1 399 ? 61.780 -7.277 -24.819 1.00 68.81 399 VAL A C 1
ATOM 3150 O O . VAL A 1 399 ? 62.773 -7.576 -25.465 1.00 68.81 399 VAL A O 1
ATOM 3153 N N . GLY A 1 400 ? 61.144 -8.166 -24.047 1.00 57.56 400 GLY A N 1
ATOM 3154 C CA . GLY A 1 400 ? 61.664 -9.523 -23.813 1.00 57.56 400 GLY A CA 1
ATOM 3155 C C . GLY A 1 400 ? 61.616 -10.473 -25.019 1.00 57.56 400 GLY A C 1
ATOM 3156 O O . GLY A 1 400 ? 62.326 -11.464 -25.030 1.00 57.56 400 GLY A O 1
ATOM 3157 N N . THR A 1 401 ? 60.814 -10.190 -26.051 1.00 56.78 401 THR A N 1
ATOM 3158 C CA . THR A 1 401 ? 60.768 -11.013 -27.280 1.00 56.78 401 THR A CA 1
ATOM 3159 C C . THR A 1 401 ? 61.828 -10.647 -28.319 1.00 56.78 401 THR A C 1
ATOM 3161 O O . THR A 1 401 ? 61.926 -11.333 -29.330 1.00 56.78 401 THR A O 1
ATOM 3164 N N . ASN A 1 402 ? 62.594 -9.570 -28.109 1.00 55.66 402 ASN A N 1
ATOM 3165 C CA . ASN A 1 402 ? 63.681 -9.198 -29.018 1.00 55.66 402 ASN A CA 1
ATOM 3166 C C . ASN A 1 402 ? 65.045 -9.750 -28.573 1.00 55.66 402 ASN A C 1
ATOM 3168 O O . ASN A 1 402 ? 65.895 -9.932 -29.431 1.00 55.66 402 ASN A O 1
ATOM 3172 N N . GLU A 1 403 ? 65.247 -10.079 -27.292 1.00 55.00 403 GLU A N 1
ATOM 3173 C CA . GLU A 1 403 ? 66.522 -10.660 -26.828 1.00 55.00 403 GLU A CA 1
ATOM 3174 C C . GLU A 1 403 ? 66.684 -12.146 -27.205 1.00 55.00 403 GLU A C 1
ATOM 3176 O O . GLU A 1 403 ? 67.800 -12.591 -27.434 1.00 55.00 403 GLU A O 1
ATOM 3181 N N . GLU A 1 404 ? 65.598 -12.908 -27.382 1.00 53.72 404 GLU A N 1
ATOM 3182 C CA . GLU A 1 404 ? 65.680 -14.328 -27.785 1.00 53.72 404 GLU A CA 1
ATOM 3183 C C . GLU A 1 404 ? 65.991 -14.547 -29.282 1.00 53.72 404 GLU A C 1
ATOM 3185 O O . GLU A 1 404 ? 66.278 -15.670 -29.686 1.00 53.72 404 GLU A O 1
ATOM 3190 N N . ASN A 1 405 ? 65.958 -13.496 -30.112 1.00 53.50 405 ASN A N 1
ATOM 3191 C CA . ASN A 1 405 ? 66.319 -13.589 -31.535 1.00 53.50 405 ASN A CA 1
ATOM 3192 C C . ASN A 1 405 ? 67.745 -13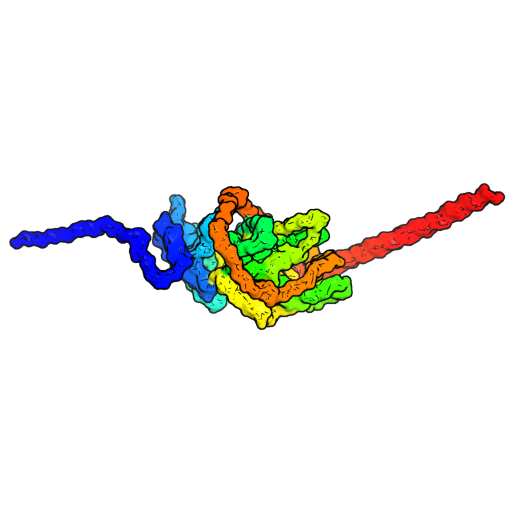.103 -31.845 1.00 53.50 405 ASN A C 1
ATOM 3194 O O . ASN A 1 405 ? 68.221 -13.361 -32.948 1.00 53.50 405 ASN A O 1
ATOM 3198 N N . ASP A 1 406 ? 68.431 -12.454 -30.898 1.00 55.06 406 ASP A N 1
ATOM 3199 C CA . ASP A 1 406 ? 69.812 -11.983 -31.086 1.00 55.06 406 ASP A CA 1
ATOM 3200 C C . ASP A 1 406 ? 70.872 -13.005 -30.606 1.00 55.06 406 ASP A C 1
ATOM 3202 O O . ASP A 1 406 ? 72.049 -12.840 -30.911 1.00 55.06 406 ASP A O 1
ATOM 3206 N N . GLU A 1 407 ? 70.487 -14.107 -29.942 1.00 54.25 407 GLU A N 1
ATOM 3207 C CA . GLU A 1 407 ? 71.384 -15.250 -29.641 1.00 54.25 407 GLU A CA 1
ATOM 3208 C C . GLU A 1 407 ? 71.393 -16.347 -30.733 1.00 54.25 407 GLU A C 1
ATOM 3210 O O . GLU A 1 407 ? 72.045 -17.380 -30.576 1.00 54.25 407 GLU A O 1
ATOM 3215 N N . ALA A 1 408 ? 70.700 -16.138 -31.859 1.00 52.88 408 ALA A N 1
ATOM 3216 C CA . ALA A 1 408 ? 70.608 -17.098 -32.968 1.00 52.88 408 ALA A CA 1
ATOM 3217 C C . ALA A 1 408 ? 71.269 -16.627 -34.285 1.00 52.88 408 ALA A C 1
ATOM 3219 O O . ALA A 1 408 ? 70.931 -17.151 -35.351 1.00 52.88 408 ALA A O 1
ATOM 3220 N N . ILE A 1 409 ? 72.204 -15.667 -34.228 1.00 46.19 409 ILE A N 1
ATOM 3221 C CA . ILE A 1 409 ? 73.033 -15.236 -35.373 1.00 46.19 409 ILE A CA 1
ATOM 3222 C C . ILE A 1 409 ? 74.511 -15.500 -35.102 1.00 46.19 409 ILE A C 1
ATOM 3224 O O . ILE A 1 409 ? 75.005 -15.060 -34.040 1.00 46.19 409 ILE A O 1
#